Protein 9GDK (pdb70)

InterPro domains:
  IPR003347 JmjC domain [PF02373] (2383-2481)
  IPR003347 JmjC domain [PS51184] (2274-2498)
  IPR003347 JmjC domain [SM00558] (2274-2498)
  IPR045109 Lysine-specific demethylase LSDs-like [PTHR12549] (1434-2528)
  IPR054294 Lysine-specific demethylase 3A/B-like, DUF7030 [PF22989] (8-71)
  IPR054503 Lysine-specific demethylase 3A/B, tudor domain [PF22987] (181-255)
  IPR054504 Lysine-specific demethylase 3B, PWWP domain [PF22988] (81-179)

Structure (mmCIF, N/CA/C/O backbone):
data_9GDK
#
_entry.id   9GDK
#
_cell.length_a   45.2
_cell.length_b   98.25
_cell.length_c   87.4
_cell.angle_alpha   90
_cell.angle_beta   92.04
_cell.angle_gamma   90
#
_symmetry.space_group_name_H-M   'P 1 21 1'
#
loop_
_entity.id
_entity.type
_entity.pdbx_description
1 polymer 'Probable JmjC domain-containing histone demethylation protein 2C'
2 water water
#
loop_
_atom_site.group_PDB
_atom_site.id
_atom_site.type_symbol
_atom_site.label_atom_id
_atom_site.label_alt_id
_atom_site.label_comp_id
_atom_site.label_asym_id
_atom_site.label_entity_id
_atom_site.label_seq_id
_atom_site.pdbx_PDB_ins_code
_atom_site.Cartn_x
_atom_site.Cartn_y
_atom_site.Cartn_z
_atom_site.occupancy
_atom_site.B_iso_or_equiv
_atom_site.auth_seq_id
_atom_site.auth_comp_id
_atom_site.auth_asym_id
_atom_site.auth_atom_id
_atom_site.pdbx_PDB_model_num
ATOM 1 N N . SER A 1 1 ? 28.42 17.18 -7.315 1 53.861 2155 SER A N 1
ATOM 2 C CA . SER A 1 1 ? 27.365 16.339 -7.946 1 48.922 2155 SER A CA 1
ATOM 3 C C . SER A 1 1 ? 26.393 15.857 -6.87 1 41.214 2155 SER A C 1
ATOM 4 O O . SER A 1 1 ? 25.656 14.887 -7.052 1 41.675 2155 SER A O 1
ATOM 6 N N . MET A 1 2 ? 26.412 16.526 -5.721 1 33.605 2156 MET A N 1
ATOM 7 C CA . MET A 1 2 ? 25.576 16.057 -4.641 1 26.917 2156 MET A CA 1
ATOM 8 C C . MET A 1 2 ? 24.211 16.744 -4.788 1 27.155 2156 MET A C 1
ATOM 9 O O . MET A 1 2 ? 24.148 17.955 -4.991 1 28.226 2156 MET A O 1
ATOM 14 N N . ILE A 1 3 ? 23.133 15.974 -4.677 1 20.91 2157 ILE A N 1
ATOM 15 C CA . ILE A 1 3 ? 21.778 16.527 -4.625 1 22.196 2157 ILE A CA 1
ATOM 16 C C . ILE A 1 3 ? 21.186 16.217 -3.249 1 20.155 2157 ILE A C 1
ATOM 17 O O . ILE A 1 3 ? 20.847 15.065 -2.979 1 22.463 2157 ILE A O 1
ATOM 22 N N . PRO A 1 4 ? 21.052 17.211 -2.347 1 18.847 2158 PRO A N 1
ATOM 23 C CA . PRO A 1 4 ? 20.604 16.937 -0.986 1 17.266 2158 PRO A CA 1
ATOM 24 C C . PRO A 1 4 ? 19.209 16.323 -0.962 1 18.976 2158 PRO A C 1
ATOM 25 O O . PRO A 1 4 ? 18.292 16.873 -1.572 1 17.494 2158 PRO A O 1
ATOM 29 N N . HIS A 1 5 ? 19.048 15.18 -0.272 1 16.963 2159 HIS A N 1
ATOM 30 C CA . HIS A 1 5 ? 17.738 14.551 -0.306 1 19.156 2159 HIS A CA 1
ATOM 31 C C . HIS A 1 5 ? 17.619 13.518 0.8 1 22.344 2159 HIS A C 1
ATOM 32 O O . HIS A 1 5 ? 18.634 13.096 1.363 1 20.512 2159 HIS A O 1
ATOM 39 N N . SER A 1 6 ? 16.367 13.181 1.126 1 19.359 2160 SER A N 1
ATOM 40 C CA . SER A 1 6 ? 16.059 11.994 1.929 1 25.27 2160 SER A CA 1
ATOM 41 C C . SER A 1 6 ? 14.769 11.379 1.391 1 24.594 2160 SER A C 1
ATOM 42 O O . SER A 1 6 ? 14.199 11.892 0.422 1 23.206 2160 SER A O 1
ATOM 45 N N . TRP A 1 7 ? 14.343 10.268 2.012 1 27.199 2161 TRP A N 1
ATOM 46 C CA . TRP A 1 7 ? 13.05 9.665 1.707 1 26.502 2161 TRP A CA 1
ATOM 47 C C . TRP A 1 7 ? 12.156 9.72 2.936 1 29.47 2161 TRP A C 1
ATOM 48 O O . TRP A 1 7 ? 12.642 9.677 4.058 1 32.998 2161 TRP A O 1
ATOM 59 N N . ILE A 1 8 ? 10.85 9.855 2.693 1 29.483 2162 ILE A N 1
ATOM 60 C CA . ILE A 1 8 ? 9.856 9.813 3.753 1 30.085 2162 ILE A CA 1
ATOM 61 C C . ILE A 1 8 ? 8.777 8.813 3.337 1 25.769 2162 ILE A C 1
ATOM 62 O O . ILE A 1 8 ? 8.716 8.415 2.172 1 26.308 2162 ILE A O 1
ATOM 67 N N . CYS A 1 9 ? 7.971 8.378 4.309 1 27.165 2163 CYS A N 1
ATOM 68 C CA . CYS A 1 9 ? 6.935 7.362 4.122 1 30.5 2163 CYS A CA 1
ATOM 69 C C . CYS A 1 9 ? 7.529 6.037 3.634 1 26.434 2163 CYS A C 1
ATOM 70 O O . CYS A 1 9 ? 7.126 5.541 2.586 1 28.174 2163 CYS A O 1
ATOM 73 N N . GLU A 1 10 ? 8.481 5.479 4.392 1 34.586 2164 GLU A N 1
ATOM 74 C CA . GLU A 1 10 ? 9.12 4.207 4.069 1 37.582 2164 GLU A CA 1
ATOM 75 C C . GLU A 1 10 ? 9.497 4.154 2.588 1 40.733 2164 GLU A C 1
ATOM 76 O O . GLU A 1 10 ? 9.051 3.261 1.852 1 42.743 2164 GLU A O 1
ATOM 82 N N . LYS A 1 11 ? 10.263 5.16 2.139 1 33.775 2165 LYS A N 1
ATOM 83 C CA . LYS A 1 11 ? 10.827 5.197 0.797 1 34.336 2165 LYS A CA 1
ATOM 84 C C . LYS A 1 11 ? 9.751 5.349 -0.284 1 32.405 2165 LYS A C 1
ATOM 85 O O . LYS A 1 11 ? 9.982 4.987 -1.43 1 38.815 2165 LYS A O 1
ATOM 87 N N . HIS A 1 12 ? 8.588 5.92 0.046 1 29.85 2166 HIS A N 1
ATOM 88 C CA . HIS A 1 12 ? 7.605 6.2 -0.991 1 29.1 2166 HIS A CA 1
ATOM 89 C C . HIS A 1 12 ? 7.776 7.596 -1.597 1 24.521 2166 HIS A C 1
ATOM 90 O O . HIS A 1 12 ? 7.428 7.783 -2.761 1 25.222 2166 HIS A O 1
ATOM 97 N N . ILE A 1 13 ? 8.291 8.564 -0.834 1 21.897 2167 ILE A N 1
ATOM 98 C CA . ILE A 1 13 ? 8.328 9.952 -1.306 1 20.403 2167 ILE A CA 1
ATOM 99 C C . ILE A 1 13 ? 9.762 10.484 -1.218 1 19.35 2167 ILE A C 1
ATOM 100 O O . ILE A 1 13 ? 10.404 10.403 -0.166 1 20.508 2167 ILE A O 1
ATOM 105 N N . LEU A 1 14 ? 10.239 11.055 -2.325 1 15.944 2168 LEU A N 1
ATOM 106 C CA . LEU A 1 14 ? 11.553 11.688 -2.355 1 17.271 2168 LEU A CA 1
ATOM 107 C C . LEU A 1 14 ? 11.444 13.105 -1.78 1 16.759 2168 LEU A C 1
ATOM 108 O O . LEU A 1 14 ? 10.631 13.898 -2.256 1 20.832 2168 LEU A O 1
ATOM 113 N N . TRP A 1 15 ? 12.264 13.424 -0.77 1 15.915 2169 TRP A N 1
ATOM 114 C CA . TRP A 1 15 ? 12.335 14.798 -0.288 1 15.848 2169 TRP A CA 1
ATOM 115 C C . TRP A 1 15 ? 13.591 15.478 -0.832 1 15.625 2169 TRP A C 1
ATOM 116 O O . TRP A 1 15 ? 14.701 15.08 -0.5 1 15.385 2169 TRP A O 1
ATOM 127 N N . LEU A 1 16 ? 13.409 16.418 -1.767 1 14.56 2170 LEU A N 1
ATOM 128 C CA . LEU A 1 16 ? 14.511 17.229 -2.245 1 16.555 2170 LEU A CA 1
ATOM 129 C C . LEU A 1 16 ? 14.636 18.416 -1.303 1 15.652 2170 LEU A C 1
ATOM 130 O O . LEU A 1 16 ? 13.696 19.201 -1.183 1 16.397 2170 LEU A O 1
ATOM 135 N N . LYS A 1 17 ? 15.797 18.508 -0.643 1 15.734 2171 LYS A N 1
ATOM 136 C CA . LYS A 1 17 ? 15.976 19.454 0.448 1 17.063 2171 LYS A CA 1
ATOM 137 C C . LYS A 1 17 ? 16.431 20.844 -0.006 1 16.557 2171 LYS A C 1
ATOM 138 O O . LYS A 1 17 ? 16.43 21.755 0.82 1 17.124 2171 LYS A O 1
ATOM 144 N N . ASP A 1 18 ? 16.823 21.021 -1.278 1 16.882 2172 ASP A N 1
ATOM 145 C CA . ASP A 1 18 ? 17.416 22.296 -1.675 1 17.019 2172 ASP A CA 1
ATOM 146 C C . ASP A 1 18 ? 16.759 22.814 -2.96 1 15.109 2172 ASP A C 1
ATOM 147 O O . ASP A 1 18 ? 17.064 22.344 -4.051 1 18.851 2172 ASP A O 1
ATOM 152 N N . TYR A 1 19 ? 15.88 23.798 -2.804 1 16.36 2173 TYR A N 1
ATOM 153 C CA . TYR A 1 19 ? 15.096 24.307 -3.928 1 15.806 2173 TYR A CA 1
ATOM 154 C C . TYR A 1 19 ? 16.053 24.978 -4.906 1 17.946 2173 TYR A C 1
ATOM 155 O O . TYR A 1 19 ? 15.729 25.126 -6.09 1 18.407 2173 TYR A O 1
ATOM 164 N N . LYS A 1 20 ? 17.236 25.346 -4.396 1 17.939 2174 LYS A N 1
ATOM 165 C CA . LYS A 1 20 ? 18.225 26.065 -5.173 1 21.506 2174 LYS A CA 1
ATOM 166 C C . LYS A 1 20 ? 19.111 25.162 -6.025 1 22.564 2174 LYS A C 1
ATOM 167 O O . LYS A 1 20 ? 19.882 25.698 -6.824 1 22.828 2174 LYS A O 1
ATOM 173 N N . ASN A 1 21 ? 19.061 23.831 -5.836 1 17.658 2175 ASN A N 1
ATOM 174 C CA . ASN A 1 21 ? 19.957 22.919 -6.528 1 19.891 2175 ASN A CA 1
ATOM 175 C C . ASN A 1 21 ? 19.419 22.681 -7.939 1 22.12 2175 ASN A C 1
ATOM 176 O O . ASN A 1 21 ? 18.347 22.112 -8.11 1 21.532 2175 ASN A O 1
ATOM 181 N N . SER A 1 22 ? 20.164 23.095 -8.971 1 20.506 2176 SER A N 1
ATOM 182 C CA . SER A 1 22 ? 19.636 23.052 -10.335 1 20.655 2176 SER A CA 1
ATOM 183 C C . SER A 1 22 ? 19.657 21.645 -10.931 1 22.107 2176 SER A C 1
ATOM 184 O O . SER A 1 22 ? 19.179 21.435 -12.044 1 24.743 2176 SER A O 1
ATOM 187 N N . SER A 1 23 ? 20.247 20.668 -10.214 1 20.742 2177 SER A N 1
ATOM 188 C CA . SER A 1 23 ? 20.243 19.293 -10.686 1 21.941 2177 SER A CA 1
ATOM 189 C C . SER A 1 23 ? 19.132 18.45 -10.058 1 20.044 2177 SER A C 1
ATOM 190 O O . SER A 1 23 ? 19.138 17.234 -10.254 1 19.905 2177 SER A O 1
ATOM 193 N N . ASN A 1 24 ? 18.207 19.076 -9.298 1 17.648 2178 ASN A N 1
ATOM 194 C CA . ASN A 1 24 ? 17.146 18.318 -8.636 1 15.899 2178 ASN A CA 1
ATOM 195 C C . ASN A 1 24 ? 16.493 17.33 -9.598 1 16.733 2178 ASN A C 1
ATOM 196 O O . ASN A 1 24 ? 16.254 16.194 -9.235 1 17.389 2178 ASN A O 1
ATOM 201 N N . TRP A 1 25 ? 16.237 17.761 -10.84 1 18.189 2179 TRP A N 1
ATOM 202 C CA . TRP A 1 25 ? 15.476 16.971 -11.795 1 19.185 2179 TRP A CA 1
ATOM 203 C C . TRP A 1 25 ? 16.147 15.632 -12.089 1 20.35 2179 TRP A C 1
ATOM 204 O O . TRP A 1 25 ? 15.456 14.666 -12.409 1 20.216 2179 TRP A O 1
ATOM 215 N N . LYS A 1 26 ? 17.485 15.584 -11.952 1 22.864 2180 LYS A N 1
ATOM 216 C CA . LYS A 1 26 ? 18.258 14.383 -12.267 1 23.442 2180 LYS A CA 1
ATOM 217 C C . LYS A 1 26 ? 17.934 13.253 -11.3 1 21.94 2180 LYS A C 1
ATOM 218 O O . LYS A 1 26 ? 17.817 12.105 -11.717 1 21.144 2180 LYS A O 1
ATOM 224 N N . LEU A 1 27 ? 17.796 13.585 -10.003 1 19.799 2181 LEU A N 1
ATOM 225 C CA . LEU A 1 27 ? 17.412 12.581 -9.026 1 18.711 2181 LEU A CA 1
ATOM 226 C C . LEU A 1 27 ? 15.901 12.306 -9.095 1 20.206 2181 LEU A C 1
ATOM 227 O O . LEU A 1 27 ? 15.46 11.152 -8.96 1 19.775 2181 LEU A O 1
ATOM 232 N N . PHE A 1 28 ? 15.106 13.378 -9.261 1 19.589 2182 PHE A N 1
ATOM 233 C CA . PHE A 1 28 ? 13.654 13.224 -9.314 1 19.602 2182 PHE A CA 1
ATOM 234 C C . PHE A 1 28 ? 13.258 12.254 -10.426 1 20.718 2182 PHE A C 1
ATOM 235 O O . PHE A 1 28 ? 12.376 11.428 -10.229 1 19.418 2182 PHE A O 1
ATOM 243 N N . LYS A 1 29 ? 13.903 12.401 -11.577 1 20.946 2183 LYS A N 1
ATOM 244 C CA . LYS A 1 29 ? 13.62 11.61 -12.762 1 25.14 2183 LYS A CA 1
ATOM 245 C C . LYS A 1 29 ? 13.571 10.128 -12.418 1 24.35 2183 LYS A C 1
ATOM 246 O O . LYS A 1 29 ? 12.666 9.423 -12.877 1 24.59 2183 LYS A O 1
ATOM 250 N N . GLU A 1 30 ? 14.579 9.664 -11.666 1 24.181 2184 GLU A N 1
ATOM 251 C CA . GLU A 1 30 ? 14.727 8.248 -11.349 1 28.768 2184 GLU A CA 1
ATOM 252 C C . GLU A 1 30 ? 13.628 7.783 -10.393 1 28.148 2184 GLU A C 1
ATOM 253 O O . GLU A 1 30 ? 13.212 6.633 -10.448 1 26.137 2184 GLU A O 1
ATOM 259 N N . CYS A 1 31 ? 13.176 8.655 -9.481 1 25.425 2185 CYS A N 1
ATOM 260 C CA . CYS A 1 31 ? 12.19 8.228 -8.497 1 25.849 2185 CYS A CA 1
ATOM 261 C C . CYS A 1 31 ? 10.787 8.289 -9.108 1 25.508 2185 CYS A C 1
ATOM 262 O O . CYS A 1 31 ? 9.94 7.417 -8.881 1 22.92 2185 CYS A O 1
ATOM 265 N N . TRP A 1 32 ? 10.579 9.34 -9.917 1 20.004 2186 TRP A N 1
ATOM 266 C CA . TRP A 1 32 ? 9.346 9.613 -10.632 1 21.847 2186 TRP A CA 1
ATOM 267 C C . TRP A 1 32 ? 8.989 8.447 -11.558 1 24.109 2186 TRP A C 1
ATOM 268 O O . TRP A 1 32 ? 7.821 8.122 -11.701 1 23.809 2186 TRP A O 1
ATOM 279 N N . LYS A 1 33 ? 9.992 7.854 -12.219 1 29.032 2187 LYS A N 1
ATOM 280 C CA . LYS A 1 33 ? 9.754 6.74 -13.132 1 32.873 2187 LYS A CA 1
ATOM 281 C C . LYS A 1 33 ? 9.021 5.622 -12.392 1 35.285 2187 LYS A C 1
ATOM 282 O O . LYS A 1 33 ? 8.21 4.914 -12.991 1 40.823 2187 LYS A O 1
ATOM 286 N N . GLN A 1 34 ? 9.348 5.452 -11.106 1 31.911 2188 GLN A N 1
ATOM 287 C CA . GLN A 1 34 ? 8.803 4.398 -10.263 1 33.049 2188 GLN A CA 1
ATOM 288 C C . GLN A 1 34 ? 7.475 4.812 -9.63 1 35.491 2188 GLN A C 1
ATOM 289 O O . GLN A 1 34 ? 6.92 4.069 -8.829 1 35.905 2188 GLN A O 1
ATOM 293 N N . GLY A 1 35 ? 6.957 5.995 -9.984 1 30.188 2189 GLY A N 1
ATOM 294 C CA . GLY A 1 35 ? 5.679 6.441 -9.463 1 31.75 2189 GLY A CA 1
ATOM 295 C C . GLY A 1 35 ? 5.801 7.075 -8.075 1 28.67 2189 GLY A C 1
ATOM 296 O O . GLY A 1 35 ? 4.797 7.283 -7.406 1 31.453 2189 GLY A O 1
ATOM 297 N N . GLN A 1 36 ? 7.027 7.413 -7.651 1 24.938 2190 GLN A N 1
ATOM 298 C CA . GLN A 1 36 ? 7.216 8.014 -6.342 1 23.353 2190 GLN A CA 1
ATOM 299 C C . GLN A 1 36 ? 6.926 9.52 -6.438 1 20.831 2190 GLN A C 1
ATOM 300 O O . GLN A 1 36 ? 7.473 10.213 -7.291 1 19.834 2190 GLN A O 1
ATOM 306 N N . PRO A 1 37 ? 6.022 10.05 -5.599 1 18.754 2191 PRO A N 1
ATOM 307 C CA . PRO A 1 37 ? 5.861 11.489 -5.456 1 17.905 2191 PRO A CA 1
ATOM 308 C C . PRO A 1 37 ? 7.146 12.12 -4.94 1 18.392 2191 PRO A C 1
ATOM 309 O O . PRO A 1 37 ? 8.016 11.405 -4.434 1 18.825 2191 PRO A O 1
ATOM 313 N N . ALA A 1 38 ? 7.237 13.459 -5 1 17.252 2192 ALA A N 1
ATOM 314 C CA . ALA A 1 38 ? 8.35 14.15 -4.361 1 15.222 2192 ALA A CA 1
ATOM 315 C C . ALA A 1 38 ? 7.858 15.41 -3.652 1 14.674 2192 ALA A C 1
ATOM 316 O O . ALA A 1 38 ? 6.757 15.894 -3.939 1 14.14 2192 ALA A O 1
ATOM 318 N N A VAL A 1 39 ? 8.681 15.898 -2.727 0.52 14.926 2193 VAL A N 1
ATOM 319 N N B VAL A 1 39 ? 8.666 15.887 -2.706 0.48 14.579 2193 VAL A N 1
ATOM 320 C CA A VAL A 1 39 ? 8.461 17.177 -2.068 0.52 15.439 2193 VAL A CA 1
ATOM 321 C CA B VAL A 1 39 ? 8.453 17.181 -2.073 0.48 14.689 2193 VAL A CA 1
ATOM 322 C C A VAL A 1 39 ? 9.737 17.992 -2.234 0.52 14.953 2193 VAL A C 1
ATOM 323 C C B VAL A 1 39 ? 9.735 17.992 -2.23 0.48 14.573 2193 VAL A C 1
ATOM 324 O O A VAL A 1 39 ? 10.833 17.492 -1.963 0.52 15.186 2193 VAL A O 1
ATOM 325 O O B VAL A 1 39 ? 10.833 17.489 -1.969 0.48 14.87 2193 VAL A O 1
ATOM 332 N N . VAL A 1 40 ? 9.59 19.228 -2.713 1 15.148 2194 VAL A N 1
ATOM 333 C CA . VAL A 1 40 ? 10.712 20.167 -2.763 1 14.579 2194 VAL A CA 1
ATOM 334 C C . VAL A 1 40 ? 10.443 21.236 -1.693 1 14.858 2194 VAL A C 1
ATOM 335 O O . VAL A 1 40 ? 9.43 21.928 -1.75 1 14.754 2194 VAL A O 1
ATOM 339 N N . SER A 1 41 ? 11.366 21.419 -0.743 1 14.32 2195 SER A N 1
ATOM 340 C CA . SER A 1 41 ? 11.093 22.4 0.29 1 14.907 2195 SER A CA 1
ATOM 341 C C . SER A 1 41 ? 11.809 23.716 -0.058 1 15.711 2195 SER A C 1
ATOM 342 O O . SER A 1 41 ? 12.768 23.738 -0.832 1 17.02 2195 SER A O 1
ATOM 345 N N . GLY A 1 42 ? 11.279 24.807 0.479 1 16.044 2196 GLY A N 1
ATOM 346 C CA . GLY A 1 42 ? 11.941 26.098 0.408 1 16.193 2196 GLY A CA 1
ATOM 347 C C . GLY A 1 42 ? 11.521 26.919 -0.813 1 17.834 2196 GLY A C 1
ATOM 348 O O . GLY A 1 42 ? 12.119 27.974 -1.069 1 16.902 2196 GLY A O 1
ATOM 349 N N . VAL A 1 43 ? 10.445 26.507 -1.514 1 15.61 2197 VAL A N 1
ATOM 350 C CA . VAL A 1 43 ? 10.056 27.237 -2.712 1 16.84 2197 VAL A CA 1
ATOM 351 C C . VAL A 1 43 ? 9.54 28.639 -2.364 1 17.914 2197 VAL A C 1
ATOM 352 O O . VAL A 1 43 ? 9.578 29.548 -3.198 1 21.518 2197 VAL A O 1
ATOM 356 N N . HIS A 1 44 ? 9.093 28.84 -1.12 1 17.747 2198 HIS A N 1
ATOM 357 C CA . HIS A 1 44 ? 8.636 30.164 -0.733 1 19.929 2198 HIS A CA 1
ATOM 358 C C . HIS A 1 44 ? 9.793 31.166 -0.709 1 23.537 2198 HIS A C 1
ATOM 359 O O . HIS A 1 44 ? 9.561 32.387 -0.762 1 23.037 2198 HIS A O 1
ATOM 366 N N . LYS A 1 45 ? 11.038 30.672 -0.653 1 17.545 2199 LYS A N 1
ATOM 367 C CA . LYS A 1 45 ? 12.182 31.587 -0.649 1 19.542 2199 LYS A CA 1
ATOM 368 C C . LYS A 1 45 ? 12.435 32.175 -2.044 1 19.147 2199 LYS A C 1
ATOM 369 O O . LYS A 1 45 ? 13.134 33.185 -2.162 1 21.272 2199 LYS A O 1
ATOM 375 N N . LYS A 1 46 ? 11.977 31.485 -3.102 1 17.461 2200 LYS A N 1
ATOM 376 C CA . LYS A 1 46 ? 12.1 31.984 -4.467 1 18.277 2200 LYS A CA 1
ATOM 377 C C . LYS A 1 46 ? 10.951 32.935 -4.799 1 21.208 2200 LYS A C 1
ATOM 378 O O . LYS A 1 46 ? 11.069 33.8 -5.682 1 20.92 2200 LYS A O 1
ATOM 384 N N . MET A 1 47 ? 9.808 32.732 -4.143 1 18.733 2201 MET A N 1
ATOM 385 C CA . MET A 1 47 ? 8.609 33.466 -4.486 1 18.226 2201 MET A CA 1
ATOM 386 C C . MET A 1 47 ? 8.646 34.865 -3.89 1 22.247 2201 MET A C 1
ATOM 387 O O . MET A 1 47 ? 9.383 35.13 -2.944 1 22.319 2201 MET A O 1
ATOM 392 N N . ASN A 1 48 ? 7.815 35.725 -4.47 1 19.773 2202 ASN A N 1
ATOM 393 C CA . ASN A 1 48 ? 7.602 37.075 -3.973 1 24.932 2202 ASN A CA 1
ATOM 394 C C . ASN A 1 48 ? 6.648 37.015 -2.783 1 22.503 2202 ASN A C 1
ATOM 395 O O . ASN A 1 48 ? 5.436 36.894 -2.952 1 26.424 2202 ASN A O 1
ATOM 400 N N . ILE A 1 49 ? 7.195 37.143 -1.584 1 27.841 2203 ILE A N 1
ATOM 401 C CA . ILE A 1 49 ? 6.441 37.181 -0.34 1 37.806 2203 ILE A CA 1
ATOM 402 C C . ILE A 1 49 ? 5.144 37.974 -0.487 1 39.475 2203 ILE A C 1
ATOM 403 O O . ILE A 1 49 ? 4.072 37.438 -0.169 1 35.771 2203 ILE A O 1
ATOM 408 N N . SER A 1 50 ? 5.241 39.22 -0.992 1 30.258 2204 SER A N 1
ATOM 409 C CA . SER A 1 50 ? 4.106 40.142 -0.948 1 28.902 2204 SER A CA 1
ATOM 410 C C . SER A 1 50 ? 2.946 39.704 -1.841 1 26.645 2204 SER A C 1
ATOM 411 O O . SER A 1 50 ? 1.834 40.142 -1.63 1 25.971 2204 SER A O 1
ATOM 414 N N . LEU A 1 51 ? 3.181 38.881 -2.864 1 22.262 2205 LEU A N 1
ATOM 415 C CA . LEU A 1 51 ? 2.071 38.52 -3.729 1 22.077 2205 LEU A CA 1
ATOM 416 C C . LEU A 1 51 ? 1.19 37.464 -3.061 1 20.63 2205 LEU A C 1
ATOM 417 O O . LEU A 1 51 ? 0.008 37.364 -3.387 1 23.751 2205 LEU A O 1
ATOM 422 N N . TRP A 1 52 ? 1.766 36.658 -2.161 1 19.657 2206 TRP A N 1
ATOM 423 C CA . TRP A 1 52 ? 1.071 35.433 -1.775 1 18.716 2206 TRP A CA 1
ATOM 424 C C . TRP A 1 52 ? 0.386 35.549 -0.416 1 23.566 2206 TRP A C 1
ATOM 425 O O . TRP A 1 52 ? -0.301 34.619 -0.007 1 23.899 2206 TRP A O 1
ATOM 436 N N . LYS A 1 53 ? 0.515 36.697 0.253 1 21.803 2207 LYS A N 1
ATOM 437 C CA . LYS A 1 53 ? -0.103 36.805 1.577 1 21.362 2207 LYS A CA 1
ATOM 438 C C . LYS A 1 53 ? -1.624 36.884 1.457 1 19.44 2207 LYS A C 1
ATOM 439 O O . LYS A 1 53 ? -2.125 37.407 0.465 1 20.12 2207 LYS A O 1
ATOM 441 N N . ALA A 1 54 ? -2.363 36.393 2.471 1 20.735 2208 ALA A N 1
ATOM 442 C CA . ALA A 1 54 ? -3.813 36.482 2.48 1 20.422 2208 ALA A CA 1
ATOM 443 C C . ALA A 1 54 ? -4.252 37.945 2.296 1 23.898 2208 ALA A C 1
ATOM 444 O O . ALA A 1 54 ? -5.184 38.239 1.55 1 20.014 2208 ALA A O 1
ATOM 446 N N . GLU A 1 55 ? -3.551 38.852 2.977 1 22.086 2209 GLU A N 1
ATOM 447 C CA . GLU A 1 55 ? -3.942 40.256 2.943 1 23.734 2209 GLU A CA 1
ATOM 448 C C . GLU A 1 55 ? -3.883 40.769 1.512 1 21.222 2209 GLU A C 1
ATOM 449 O O . GLU A 1 55 ? -4.801 41.456 1.077 1 23.233 2209 GLU A O 1
ATOM 451 N N . SER A 1 56 ? -2.845 40.391 0.755 1 22.143 2210 SER A N 1
ATOM 452 C CA . SER A 1 56 ? -2.741 40.952 -0.584 1 22.875 2210 SER A CA 1
ATOM 453 C C . SER A 1 56 ? -3.734 40.281 -1.524 1 23.144 2210 SER A C 1
ATOM 454 O O . SER A 1 56 ? -4.298 40.927 -2.395 1 22.284 2210 SER A O 1
ATOM 457 N N . ILE A 1 57 ? -3.933 38.96 -1.378 1 17.995 2211 ILE A N 1
ATOM 458 C CA . ILE A 1 57 ? -4.866 38.276 -2.261 1 19.105 2211 ILE A CA 1
ATOM 459 C C . ILE A 1 57 ? -6.276 38.822 -2.017 1 20.814 2211 ILE A C 1
ATOM 460 O O . ILE A 1 57 ? -7.02 39.115 -2.956 1 22.911 2211 ILE A O 1
ATOM 465 N N . SER A 1 58 ? -6.636 38.953 -0.73 1 20.683 2212 SER A N 1
ATOM 466 C CA . SER A 1 58 ? -7.957 39.425 -0.327 1 22.763 2212 SER A CA 1
ATOM 467 C C . SER A 1 58 ? -8.194 40.825 -0.91 1 26.071 2212 SER A C 1
ATOM 468 O O . SER A 1 58 ? -9.238 41.089 -1.501 1 26.256 2212 SER A O 1
ATOM 471 N N . LEU A 1 59 ? -7.204 41.718 -0.775 1 24.826 2213 LEU A N 1
ATOM 472 C CA . LEU A 1 59 ? -7.328 43.09 -1.279 1 27.015 2213 LEU A CA 1
ATOM 473 C C . LEU A 1 59 ? -7.484 43.093 -2.803 1 29.325 2213 LEU A C 1
ATOM 474 O O . LEU A 1 59 ? -8.321 43.819 -3.353 1 31.432 2213 LEU A O 1
ATOM 479 N N . ASP A 1 60 ? -6.691 42.265 -3.502 1 23.604 2214 ASP A N 1
ATOM 480 C CA . ASP A 1 60 ? -6.611 42.411 -4.947 1 25.007 2214 ASP A CA 1
ATOM 481 C C . ASP A 1 60 ? -7.828 41.801 -5.618 1 29.526 2214 ASP A C 1
ATOM 482 O O . ASP A 1 60 ? -8.191 42.226 -6.711 1 30.67 2214 ASP A O 1
ATOM 487 N N . PHE A 1 61 ? -8.447 40.82 -4.958 1 25.908 2215 PHE A N 1
ATOM 488 C CA . PHE A 1 61 ? -9.396 40.005 -5.692 1 32.526 2215 PHE A CA 1
ATOM 489 C C . PHE A 1 61 ? -10.727 39.935 -4.961 1 33.381 2215 PHE A C 1
ATOM 490 O O . PHE A 1 61 ? -11.603 39.205 -5.42 1 33.993 2215 PHE A O 1
ATOM 498 N N . GLY A 1 62 ? -10.88 40.712 -3.878 1 33.034 2216 GLY A N 1
ATOM 499 C CA . GLY A 1 62 ? -12.004 40.574 -2.961 1 40.611 2216 GLY A CA 1
ATOM 500 C C . GLY A 1 62 ? -13.349 41.05 -3.526 1 44.211 2216 GLY A C 1
ATOM 501 O O . GLY A 1 62 ? -14.398 40.747 -2.953 1 41.367 2216 GLY A O 1
ATOM 502 N N . ASP A 1 63 ? -13.304 41.767 -4.658 1 46.009 2217 ASP A N 1
ATOM 503 C CA . ASP A 1 63 ? -14.472 42.334 -5.318 1 51.218 2217 ASP A CA 1
ATOM 504 C C . ASP A 1 63 ? -15.203 41.299 -6.177 1 41.944 2217 ASP A C 1
ATOM 505 O O . ASP A 1 63 ? -16.366 41.508 -6.513 1 41.725 2217 ASP A O 1
ATOM 510 N N . HIS A 1 64 ? -14.543 40.182 -6.513 1 33.366 2218 HIS A N 1
ATOM 511 C CA . HIS A 1 64 ? -15.19 39.127 -7.284 1 35.028 2218 HIS A CA 1
ATOM 512 C C . HIS A 1 64 ? -15.971 38.191 -6.366 1 35.289 2218 HIS A C 1
ATOM 513 O O . HIS A 1 64 ? -15.42 37.634 -5.423 1 35.475 2218 HIS A O 1
ATOM 520 N N . GLN A 1 65 ? -17.241 37.97 -6.699 1 30.459 2219 GLN A N 1
ATOM 521 C CA . GLN A 1 65 ? -18.085 37.151 -5.841 1 29.217 2219 GLN A CA 1
ATOM 522 C C . GLN A 1 65 ? -17.804 35.696 -6.196 1 26.669 2219 GLN A C 1
ATOM 523 O O . GLN A 1 65 ? -17.524 35.362 -7.35 1 28.367 2219 GLN A O 1
ATOM 525 N N . ALA A 1 66 ? -17.866 34.827 -5.188 1 24.621 2220 ALA A N 1
ATOM 526 C CA . ALA A 1 66 ? -17.639 33.411 -5.44 1 24.074 2220 ALA A CA 1
ATOM 527 C C . ALA A 1 66 ? -18.431 32.632 -4.395 1 22.325 2220 ALA A C 1
ATOM 528 O O . ALA A 1 66 ? -18.812 33.174 -3.371 1 22.23 2220 ALA A O 1
ATOM 530 N N . ASP A 1 67 ? -18.621 31.347 -4.651 1 22.541 2221 ASP A N 1
ATOM 531 C CA . ASP A 1 67 ? -19.217 30.487 -3.642 1 23.728 2221 ASP A CA 1
ATOM 532 C C . ASP A 1 67 ? -18.142 30.053 -2.649 1 23.817 2221 ASP A C 1
ATOM 533 O O . ASP A 1 67 ? -17.035 29.727 -3.067 1 24.047 2221 ASP A O 1
ATOM 538 N N . LEU A 1 68 ? -18.507 30.001 -1.355 1 18.786 2222 LEU A N 1
ATOM 539 C CA . LEU A 1 68 ? -17.696 29.436 -0.295 1 20.834 2222 LEU A CA 1
ATOM 540 C C . LEU A 1 68 ? -18.267 28.072 0.068 1 18.225 2222 LEU A C 1
ATOM 541 O O . LEU A 1 68 ? -19.485 27.889 0.114 1 18.825 2222 LEU A O 1
ATOM 546 N N . LEU A 1 69 ? -17.388 27.091 0.306 1 16.793 2223 LEU A N 1
ATOM 547 C CA . LEU A 1 69 ? -17.898 25.769 0.641 1 15.081 2223 LEU A CA 1
ATOM 548 C C . LEU A 1 69 ? -17.641 25.53 2.12 1 15.59 2223 LEU A C 1
ATOM 549 O O . LEU A 1 69 ? -16.569 25.88 2.633 1 15.626 2223 LEU A O 1
ATOM 554 N N . ASN A 1 70 ? -18.614 24.93 2.808 1 16.355 2224 ASN A N 1
ATOM 555 C CA . ASN A 1 70 ? -18.398 24.371 4.127 1 14.536 2224 ASN A CA 1
ATOM 556 C C . ASN A 1 70 ? -17.769 22.991 3.911 1 14.834 2224 ASN A C 1
ATOM 557 O O . ASN A 1 70 ? -18.387 22.145 3.269 1 17.187 2224 ASN A O 1
ATOM 562 N N . CYS A 1 71 ? -16.554 22.772 4.431 1 16.04 2225 CYS A N 1
ATOM 563 C CA . C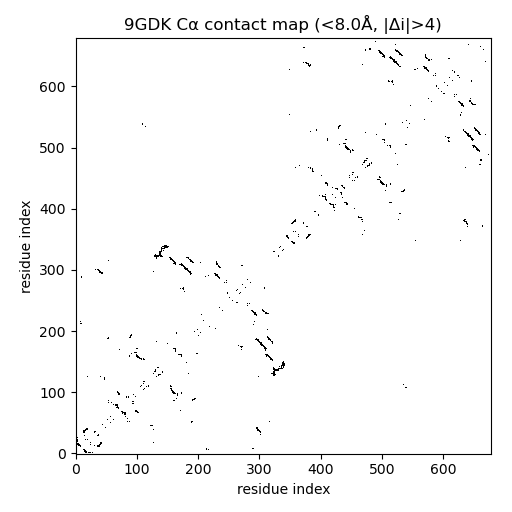YS A 1 71 ? -15.758 21.582 4.13 1 17.578 2225 CYS A CA 1
ATOM 564 C C . CYS A 1 71 ? -16.347 20.311 4.747 1 17.92 2225 CYS A C 1
ATOM 565 O O . CYS A 1 71 ? -16.153 19.22 4.219 1 19.091 2225 CYS A O 1
ATOM 568 N N . LYS A 1 72 ? -17.125 20.462 5.811 1 19.409 2226 LYS A N 1
ATOM 569 C CA . LYS A 1 72 ? -17.7 19.312 6.504 1 23.922 2226 LYS A CA 1
ATOM 570 C C . LYS A 1 72 ? -18.746 18.615 5.621 1 24.689 2226 LYS A C 1
ATOM 571 O O . LYS A 1 72 ? -18.779 17.382 5.57 1 22.022 2226 LYS A O 1
ATOM 577 N N . ASP A 1 73 ? -19.559 19.39 4.874 1 21.268 2227 ASP A N 1
ATOM 578 C CA . ASP A 1 73 ? -20.694 18.818 4.146 1 22.53 2227 ASP A CA 1
ATOM 579 C C . ASP A 1 73 ? -20.691 19.17 2.654 1 23.501 2227 ASP A C 1
ATOM 580 O O . ASP A 1 73 ? -21.51 18.636 1.895 1 25.174 2227 ASP A O 1
ATOM 585 N N . SER A 1 74 ? -19.714 19.98 2.227 1 19.097 2228 SER A N 1
ATOM 586 C CA . SER A 1 74 ? -19.605 20.463 0.852 1 18.736 2228 SER A CA 1
ATOM 587 C C . SER A 1 74 ? -20.873 21.175 0.398 1 18.496 2228 SER A C 1
ATOM 588 O O . SER A 1 74 ? -21.175 21.157 -0.795 1 19.412 2228 SER A O 1
ATOM 591 N N . ILE A 1 75 ? -21.574 21.819 1.332 1 15.705 2229 ILE A N 1
ATOM 592 C CA . ILE A 1 75 ? -22.684 22.694 0.954 1 15.665 2229 ILE A CA 1
ATOM 593 C C . ILE A 1 75 ? -22.151 24.121 0.863 1 15.389 2229 ILE A C 1
ATOM 594 O O . ILE A 1 75 ? -21.416 24.587 1.736 1 18.671 2229 ILE A O 1
ATOM 599 N N . ILE A 1 76 ? -22.606 24.828 -0.168 1 15.978 2230 ILE A N 1
ATOM 600 C CA . ILE A 1 76 ? -22.27 26.232 -0.336 1 16.782 2230 ILE A CA 1
ATOM 601 C C . ILE A 1 76 ? -22.834 27.07 0.809 1 18.696 2230 ILE A C 1
ATOM 602 O O . ILE A 1 76 ? -24.017 26.99 1.141 1 18.847 2230 ILE A O 1
ATOM 607 N N . SER A 1 77 ? -21.951 27.879 1.4 1 19.326 2231 SER A N 1
ATOM 608 C CA . SER A 1 77 ? -22.218 28.666 2.597 1 19.208 2231 SER A CA 1
ATOM 609 C C . SER A 1 77 ? -22.926 29.974 2.212 1 19.31 2231 SER A C 1
ATOM 610 O O . SER A 1 77 ? -22.792 30.465 1.096 1 20.724 2231 SER A O 1
ATOM 613 N N . ASN A 1 78 ? -23.632 30.565 3.179 1 22.099 2232 ASN A N 1
ATOM 614 C CA . ASN A 1 78 ? -24.135 31.925 3.086 1 25.219 2232 ASN A CA 1
ATOM 615 C C . ASN A 1 78 ? -23.001 32.953 3.005 1 25.344 2232 ASN A C 1
ATOM 616 O O . ASN A 1 78 ? -23.211 34.048 2.474 1 26.283 2232 ASN A O 1
ATOM 621 N N . ALA A 1 79 ? -21.795 32.62 3.513 1 25.08 2233 ALA A N 1
ATOM 622 C CA . ALA A 1 79 ? -20.699 33.587 3.601 1 25.047 2233 ALA A CA 1
ATOM 623 C C . ALA A 1 79 ? -20.316 34.094 2.212 1 26.855 2233 ALA A C 1
ATOM 624 O O . ALA A 1 79 ? -20.331 33.333 1.247 1 24.902 2233 ALA A O 1
ATOM 626 N N . ASN A 1 80 ? -19.983 35.391 2.107 1 24.248 2234 ASN A N 1
ATOM 627 C CA . ASN A 1 80 ? -19.392 35.926 0.89 1 23.752 2234 ASN A CA 1
ATOM 628 C C . ASN A 1 80 ? -17.871 35.958 1.034 1 21.485 2234 ASN A C 1
ATOM 629 O O . ASN A 1 80 ? -17.338 35.649 2.101 1 21.791 2234 ASN A O 1
ATOM 634 N N . VAL A 1 81 ? -17.186 36.324 -0.049 1 21.407 2235 VAL A N 1
ATOM 635 C CA . VAL A 1 81 ? -15.734 36.386 -0.116 1 23.439 2235 VAL A CA 1
ATOM 636 C C . VAL A 1 81 ? -15.156 37.29 0.974 1 26.504 2235 VAL A C 1
ATOM 637 O O . VAL A 1 81 ? -14.174 36.933 1.632 1 23.348 2235 VAL A O 1
ATOM 641 N N . LYS A 1 82 ? -15.786 38.445 1.216 1 24.692 2236 LYS A N 1
ATOM 642 C CA . LYS A 1 82 ? -15.268 39.38 2.205 1 27.739 2236 LYS A CA 1
ATOM 643 C C . LYS A 1 82 ? -15.339 38.762 3.606 1 25.924 2236 LYS A C 1
ATOM 644 O O . LYS A 1 82 ? -14.404 38.876 4.387 1 26.242 2236 LYS A O 1
ATOM 650 N N . GLU A 1 83 ? -16.453 38.096 3.936 1 22.556 2237 GLU A N 1
ATOM 651 C CA . GLU A 1 83 ? -16.575 37.467 5.238 1 24.867 2237 GLU A CA 1
ATOM 652 C C . GLU A 1 83 ? -15.602 36.282 5.346 1 22.815 2237 GLU A C 1
ATOM 653 O O . GLU A 1 83 ? -15.136 35.977 6.435 1 21.446 2237 GLU A O 1
ATOM 659 N N . PHE A 1 84 ? -15.376 35.562 4.236 1 20.151 2238 PHE A N 1
ATOM 660 C CA . PHE A 1 84 ? -14.394 34.481 4.221 1 18.183 2238 PHE A CA 1
ATOM 661 C C . PHE A 1 84 ? -13.03 35.03 4.681 1 18.446 2238 PHE A C 1
ATOM 662 O O . PHE A 1 84 ? -12.391 34.501 5.602 1 18.813 2238 PHE A O 1
ATOM 670 N N . TRP A 1 85 ? -12.571 36.098 4.023 1 17.024 2239 TRP A N 1
ATOM 671 C CA . TRP A 1 85 ? -11.248 36.617 4.292 1 19.681 2239 TRP A CA 1
ATOM 672 C C . TRP A 1 85 ? -11.188 37.219 5.692 1 20.459 2239 TRP A C 1
ATOM 673 O O . TRP A 1 85 ? -10.173 37.095 6.372 1 22.213 2239 TRP A O 1
ATOM 684 N N . ASP A 1 86 ? -12.281 37.87 6.109 1 22.753 2240 ASP A N 1
ATOM 685 C CA . ASP A 1 86 ? -12.33 38.456 7.447 1 28.712 2240 ASP A CA 1
ATOM 686 C C . ASP A 1 86 ? -12.105 37.386 8.519 1 27.959 2240 ASP A C 1
ATOM 687 O O . ASP A 1 86 ? -11.49 37.65 9.557 1 30.172 2240 ASP A O 1
ATOM 692 N N . GLY A 1 87 ? -12.614 36.17 8.267 1 22.84 2241 GLY A N 1
ATOM 693 C CA . GLY A 1 87 ? -12.459 35.054 9.18 1 22.084 2241 GLY A CA 1
ATOM 694 C C . GLY A 1 87 ? -11.167 34.238 9.008 1 21.804 2241 GLY A C 1
ATOM 695 O O . GLY A 1 87 ? -10.932 33.303 9.779 1 23.154 2241 GLY A O 1
ATOM 696 N N . PHE A 1 88 ? -10.333 34.557 8.014 1 20.918 2242 PHE A N 1
ATOM 697 C CA . PHE A 1 88 ? -9.185 33.707 7.709 1 22.152 2242 PHE A CA 1
ATOM 698 C C . PHE A 1 88 ? -8.268 33.557 8.919 1 26.23 2242 PHE A C 1
ATOM 699 O O . PHE A 1 88 ? -7.825 32.453 9.246 1 21.551 2242 PHE A O 1
ATOM 707 N N . GLU A 1 89 ? -7.968 34.692 9.582 1 25.871 2243 GLU A N 1
ATOM 708 C CA . GLU A 1 89 ? -7.145 34.634 10.778 1 26.929 2243 GLU A CA 1
ATOM 709 C C . GLU A 1 89 ? -7.894 35.07 12.038 1 29.322 2243 GLU A C 1
ATOM 710 O O . GLU A 1 89 ? -7.316 35.003 13.121 1 34.815 2243 GLU A O 1
ATOM 716 N N . GLU A 1 90 ? -9.163 35.453 11.901 1 27.9 2244 GLU A N 1
ATOM 717 C CA . GLU A 1 90 ? -9.933 35.945 13.043 1 29.803 2244 GLU A CA 1
ATOM 718 C C . GLU A 1 90 ? -11.141 35.047 13.277 1 26.216 2244 GLU A C 1
ATOM 719 O O . GLU A 1 90 ? -12.161 35.165 12.595 1 29.484 2244 GLU A O 1
ATOM 725 N N . VAL A 1 91 ? -11.009 34.114 14.224 1 24.002 2245 VAL A N 1
ATOM 726 C CA . VAL A 1 91 ? -12.016 33.085 14.404 1 25.563 2245 VAL A CA 1
ATOM 727 C C . VAL A 1 91 ? -13.353 33.712 14.811 1 28.276 2245 VAL A C 1
ATOM 728 O O . VAL A 1 91 ? -14.413 33.2 14.45 1 32.958 2245 VAL A O 1
ATOM 732 N N . SER A 1 92 ? -13.304 34.832 15.535 1 35.303 2246 SER A N 1
ATOM 733 C CA . SER A 1 92 ? -14.521 35.469 16.017 1 37.002 2246 SER A CA 1
ATOM 734 C C . SER A 1 92 ? -15.346 36.028 14.854 1 39.724 2246 SER A C 1
ATOM 735 O O . SER A 1 92 ? -16.523 36.331 15.029 1 37.481 2246 SER A O 1
ATOM 738 N N . LYS A 1 93 ? -14.73 36.185 13.671 1 34.563 2247 LYS A N 1
ATOM 739 C CA . LYS A 1 93 ? -15.459 36.72 12.53 1 35.705 2247 LYS A CA 1
ATOM 740 C C . LYS A 1 93 ? -16.056 35.602 11.678 1 36.231 2247 LYS A C 1
ATOM 741 O O . LYS A 1 93 ? -16.679 35.893 10.663 1 42.478 2247 LYS A O 1
ATOM 745 N N . ARG A 1 94 ? -15.903 34.338 12.092 1 29.261 2248 ARG A N 1
ATOM 746 C CA . ARG A 1 94 ? -16.416 33.224 11.302 1 31.799 2248 ARG A CA 1
ATOM 747 C C . ARG A 1 94 ? -17.849 32.897 11.719 1 40.385 2248 ARG A C 1
ATOM 748 O O . ARG A 1 94 ? -18.213 33.119 12.866 1 42.411 2248 ARG A O 1
ATOM 756 N N . GLN A 1 95 ? -18.637 32.345 10.785 1 49.834 2249 GLN A N 1
ATOM 757 C CA . GLN A 1 95 ? -19.989 31.869 11.06 1 54.176 2249 GLN A CA 1
ATOM 758 C C . GLN A 1 95 ? -19.966 30.73 12.095 1 51.842 2249 GLN A C 1
ATOM 759 O O . GLN A 1 95 ? -20.853 30.76 12.991 1 59.066 2249 GLN A O 1
ATOM 761 N N . GLU A 1 101 ? -20.55 27.428 17.372 1 53.316 2255 GLU A N 1
ATOM 762 C CA . GLU A 1 101 ? -19.483 26.651 16.682 1 51.501 2255 GLU A CA 1
ATOM 763 C C . GLU A 1 101 ? -19.156 27.302 15.328 1 48.307 2255 GLU A C 1
ATOM 764 O O . GLU A 1 101 ? -20.055 27.712 14.588 1 48.117 2255 GLU A O 1
ATOM 766 N N . THR A 1 102 ? -17.858 27.405 14.992 1 38.67 2256 THR A N 1
ATOM 767 C CA . THR A 1 102 ? -17.487 27.995 13.706 1 32.445 2256 THR A CA 1
ATOM 768 C C . THR A 1 102 ? -17.281 26.88 12.688 1 28.106 2256 THR A C 1
ATOM 769 O O . THR A 1 102 ? -16.969 25.761 13.054 1 27.232 2256 THR A O 1
ATOM 773 N N . VAL A 1 103 ? -17.409 27.217 11.405 1 23.773 2257 VAL A N 1
ATOM 774 C CA . VAL A 1 103 ? -17.273 26.192 10.376 1 24.798 2257 VAL A CA 1
ATOM 775 C C . VAL A 1 103 ? -15.944 26.364 9.628 1 20.408 2257 VAL A C 1
ATOM 776 O O . VAL A 1 103 ? -15.237 27.356 9.794 1 19.775 2257 VAL A O 1
ATOM 780 N N . VAL A 1 104 ? -15.61 25.374 8.801 1 17.908 2258 VAL A N 1
ATOM 781 C CA . VAL A 1 104 ? -14.369 25.335 8.04 1 17.92 2258 VAL A CA 1
ATOM 782 C C . VAL A 1 104 ? -14.758 25.686 6.605 1 17.953 2258 VAL A C 1
ATOM 783 O O . VAL A 1 104 ? -15.421 24.904 5.928 1 18.424 2258 VAL A O 1
ATOM 787 N N . LEU A 1 105 ? -14.388 26.89 6.18 1 16.922 2259 LEU A N 1
ATOM 788 C CA . LEU A 1 105 ? -14.701 27.339 4.836 1 15.632 2259 LEU A CA 1
ATOM 789 C C . LEU A 1 105 ? -13.512 27.158 3.903 1 14.817 2259 LEU A C 1
ATOM 790 O O . LEU A 1 105 ? -12.361 27.319 4.32 1 12.3 2259 LEU A O 1
ATOM 795 N N . LYS A 1 106 ? -13.86 26.99 2.623 1 15.659 2260 LYS A N 1
ATOM 796 C CA . LYS A 1 106 ? -12.869 26.894 1.549 1 14.44 2260 LYS A CA 1
ATOM 797 C C . LYS A 1 106 ? -13.358 27.75 0.387 1 14.13 2260 LYS A C 1
ATOM 798 O O . LYS A 1 106 ? -14.54 27.707 0.028 1 15.021 2260 LYS A O 1
ATOM 804 N N . LEU A 1 107 ? -12.425 28.514 -0.181 1 15.281 2261 LEU A N 1
ATOM 805 C CA . LEU A 1 107 ? -12.598 29.231 -1.436 1 16.214 2261 LEU A CA 1
ATOM 806 C C . LEU A 1 107 ? -11.773 28.471 -2.474 1 15.64 2261 LEU A C 1
ATOM 807 O O . LEU A 1 107 ? -10.558 28.627 -2.547 1 16.256 2261 LEU A O 1
ATOM 812 N N . LYS A 1 108 ? -12.458 27.615 -3.232 1 15.602 2262 LYS A N 1
ATOM 813 C CA . LYS A 1 108 ? -11.809 26.632 -4.088 1 19.225 2262 LYS A CA 1
ATOM 814 C C . LYS A 1 108 ? -11.649 27.195 -5.499 1 18.861 2262 LYS A C 1
ATOM 815 O O . LYS A 1 108 ? -12.597 27.748 -6.057 1 19.936 2262 LYS A O 1
ATOM 821 N N . ASP A 1 109 ? -10.463 26.949 -6.086 1 18.38 2263 ASP A N 1
ATOM 822 C CA . ASP A 1 109 ? -10.166 27.226 -7.486 1 19 2263 ASP A CA 1
ATOM 823 C C . ASP A 1 109 ? -10.582 28.642 -7.825 1 21.638 2263 ASP A C 1
ATOM 824 O O . ASP A 1 109 ? -11.306 28.853 -8.798 1 25.788 2263 ASP A O 1
ATOM 829 N N . TRP A 1 110 ? -10.098 29.585 -7.018 1 20.772 2264 TRP A N 1
ATOM 830 C CA . TRP A 1 110 ? -10.467 30.977 -7.153 1 25.374 2264 TRP A CA 1
ATOM 831 C C . TRP A 1 110 ? -9.256 31.895 -7.009 1 21.053 2264 TRP A C 1
ATOM 832 O O . TRP A 1 110 ? -8.737 32.079 -5.896 1 23.226 2264 TRP A O 1
ATOM 843 N N . PRO A 1 111 ? -8.72 32.434 -8.127 1 19.318 2265 PRO A N 1
ATOM 844 C CA . PRO A 1 111 ? -9.152 32.05 -9.474 1 19.976 2265 PRO A CA 1
ATOM 845 C C . PRO A 1 111 ? -8.469 30.777 -9.964 1 20.283 2265 PRO A C 1
ATOM 846 O O . PRO A 1 111 ? -7.681 30.173 -9.218 1 21.467 2265 PRO A O 1
ATOM 850 N N . SER A 1 112 ? -8.784 30.365 -11.204 1 21.145 2266 SER A N 1
ATOM 851 C CA . SER A 1 112 ? -8.224 29.163 -11.784 1 18.733 2266 SER A CA 1
ATOM 852 C C . SER A 1 112 ? -8.186 29.26 -13.305 1 19.687 2266 SER A C 1
ATOM 853 O O . SER A 1 112 ? -8.91 30.057 -13.888 1 22.309 2266 SER A O 1
ATOM 856 N N . GLY A 1 113 ? -7.35 28.418 -13.934 1 17.715 2267 GLY A N 1
ATOM 857 C CA . GLY A 1 113 ? -7.291 28.285 -15.394 1 18.759 2267 GLY A CA 1
ATOM 858 C C . GLY A 1 113 ? -6.932 29.628 -16.041 1 20.357 2267 GLY A C 1
ATOM 859 O O . GLY A 1 113 ? -6.089 30.335 -15.541 1 15.673 2267 GLY A O 1
ATOM 860 N N . GLU A 1 114 ? -7.57 29.961 -17.185 1 21.031 2268 GLU A N 1
ATOM 861 C CA . GLU A 1 114 ? -7.159 31.164 -17.905 1 21.217 2268 GLU A CA 1
ATOM 862 C C . GLU A 1 114 ? -7.354 32.417 -17.037 1 19.503 2268 GLU A C 1
ATOM 863 O O . GLU A 1 114 ? -6.521 33.326 -17.036 1 20.171 2268 GLU A O 1
ATOM 869 N N . ASP A 1 115 ? -8.44 32.464 -16.266 1 17.659 2269 ASP A N 1
ATOM 870 C CA . ASP A 1 115 ? -8.699 33.591 -15.391 1 17.62 2269 ASP A CA 1
ATOM 871 C C . ASP A 1 115 ? -7.568 33.819 -14.383 1 17.088 2269 ASP A C 1
ATOM 872 O O . ASP A 1 115 ? -7.295 34.958 -14.048 1 16.765 2269 ASP A O 1
ATOM 877 N N . PHE A 1 116 ? -6.924 32.75 -13.877 1 16.296 2270 PHE A N 1
ATOM 878 C CA . PHE A 1 116 ? -5.776 32.988 -12.994 1 16.173 2270 PHE A CA 1
ATOM 879 C C . PHE A 1 116 ? -4.679 33.721 -13.779 1 15.558 2270 PHE A C 1
ATOM 880 O O . PHE A 1 116 ? -4.119 34.732 -13.321 1 15.758 2270 PHE A O 1
ATOM 888 N N . LYS A 1 117 ? -4.453 33.29 -15.022 1 14.387 2271 LYS A N 1
ATOM 889 C CA . LYS A 1 117 ? -3.379 33.808 -15.836 1 16.491 2271 LYS A CA 1
ATOM 890 C C . LYS A 1 117 ? -3.626 35.283 -16.187 1 17.779 2271 LYS A C 1
ATOM 891 O O . LYS A 1 117 ? -2.697 36.083 -16.12 1 17.112 2271 LYS A O 1
ATOM 897 N N . THR A 1 118 ? -4.888 35.636 -16.478 1 16.619 2272 THR A N 1
ATOM 898 C CA . THR A 1 118 ? -5.206 36.963 -16.989 1 16.027 2272 THR A CA 1
ATOM 899 C C . THR A 1 118 ? -5.556 37.942 -15.861 1 18.524 2272 THR A C 1
ATOM 900 O O . THR A 1 118 ? -5.256 39.118 -15.96 1 20.162 2272 THR A O 1
ATOM 904 N N A MET A 1 119 ? -6.2 37.461 -14.793 0.51 18.118 2273 MET A N 1
ATOM 905 N N B MET A 1 119 ? -6.203 37.461 -14.794 0.49 18.171 2273 MET A N 1
ATOM 906 C CA A MET A 1 119 ? -6.659 38.368 -13.745 0.51 18.84 2273 MET A CA 1
ATOM 907 C CA B MET A 1 119 ? -6.665 38.366 -13.747 0.49 18.904 2273 MET A CA 1
ATOM 908 C C A MET A 1 119 ? -5.654 38.481 -12.608 0.51 20.395 2273 MET A C 1
ATOM 909 C C B MET A 1 119 ? -5.66 38.477 -12.608 0.49 20.377 2273 MET A C 1
ATOM 910 O O A MET A 1 119 ? -5.686 39.453 -11.86 0.51 18.923 2273 MET A O 1
ATOM 911 O O B MET A 1 119 ? -5.694 39.448 -11.86 0.49 18.96 2273 MET A O 1
ATOM 920 N N . MET A 1 120 ? -4.766 37.486 -12.458 1 19.241 2274 MET A N 1
ATOM 921 C CA . MET A 1 120 ? -3.683 37.624 -11.484 1 18.63 2274 MET A CA 1
ATOM 922 C C . MET A 1 120 ? -2.343 37.433 -12.176 1 20.856 2274 MET A C 1
ATOM 923 O O . MET A 1 120 ? -1.597 36.486 -11.875 1 18.289 2274 MET A O 1
ATOM 928 N N . PRO A 1 121 ? -1.994 38.29 -13.165 1 20.441 2275 PRO A N 1
ATOM 929 C CA . PRO A 1 121 ? -0.855 38.014 -14.023 1 19.284 2275 PRO A CA 1
ATOM 930 C C . PRO A 1 121 ? 0.471 38.098 -13.277 1 17.931 2275 PRO A C 1
ATOM 931 O O . PRO A 1 121 ? 1.397 37.375 -13.635 1 18.397 2275 PRO A O 1
ATOM 935 N N . ALA A 1 122 ? 0.542 38.913 -12.21 1 17.523 2276 ALA A N 1
ATOM 936 C CA . ALA A 1 122 ? 1.8 39.044 -11.495 1 19.927 2276 ALA A CA 1
ATOM 937 C C . ALA A 1 122 ? 2.094 37.768 -10.699 1 19.232 2276 ALA A C 1
ATOM 938 O O . ALA A 1 122 ? 3.247 37.297 -10.652 1 18.259 2276 ALA A O 1
ATOM 940 N N . ARG A 1 123 ? 1.016 37.202 -10.154 1 18.996 2277 ARG A N 1
ATOM 941 C CA . ARG A 1 123 ? 1.096 35.956 -9.4 1 19.062 2277 ARG A CA 1
ATOM 942 C C . ARG A 1 123 ? 1.421 34.809 -10.346 1 17.54 2277 ARG A C 1
ATOM 943 O O . ARG A 1 123 ? 2.236 33.95 -10.027 1 14.985 2277 ARG A O 1
ATOM 951 N N . TYR A 1 124 ? 0.803 34.845 -11.518 1 17.206 2278 TYR A N 1
ATOM 952 C CA . TYR A 1 124 ? 1.08 33.809 -12.503 1 18.132 2278 TYR A CA 1
ATOM 953 C C . TYR A 1 124 ? 2.543 33.876 -12.939 1 18.973 2278 TYR A C 1
ATOM 954 O O . TYR A 1 124 ? 3.203 32.843 -13.04 1 17.101 2278 TYR A O 1
ATOM 963 N N . GLU A 1 125 ? 3.049 35.087 -13.17 1 18.482 2279 GLU A N 1
ATOM 964 C CA . GLU A 1 125 ? 4.442 35.238 -13.564 1 20.003 2279 GLU A CA 1
ATOM 965 C C . GLU A 1 125 ? 5.376 34.759 -12.454 1 17.99 2279 GLU A C 1
ATOM 966 O O . GLU A 1 125 ? 6.367 34.101 -12.74 1 19.244 2279 GLU A O 1
ATOM 972 N N . ASP A 1 126 ? 5.036 35.076 -11.207 1 15.276 2280 ASP A N 1
ATOM 973 C CA . ASP A 1 126 ? 5.836 34.687 -10.058 1 16.284 2280 ASP A CA 1
ATOM 974 C C . ASP A 1 126 ? 5.794 33.161 -9.904 1 14.99 2280 ASP A C 1
ATOM 975 O O . ASP A 1 126 ? 6.807 32.563 -9.555 1 17.517 2280 ASP A O 1
ATOM 980 N N . LEU A 1 127 ? 4.621 32.552 -10.134 1 16.115 2281 LEU A N 1
ATOM 981 C CA . LEU A 1 127 ? 4.502 31.101 -10.057 1 15.284 2281 LEU A CA 1
ATOM 982 C C . LEU A 1 127 ? 5.456 30.47 -11.065 1 15.284 2281 LEU A C 1
ATOM 983 O O . LEU A 1 127 ? 6.22 29.575 -10.737 1 16.136 2281 LEU A O 1
ATOM 988 N N . LEU A 1 128 ? 5.418 30.941 -12.316 1 15.077 2282 LEU A N 1
ATOM 989 C CA . LEU A 1 128 ? 6.24 30.366 -13.375 1 16.665 2282 LEU A CA 1
ATOM 990 C C . LEU A 1 128 ? 7.73 30.411 -13.007 1 20.055 2282 LEU A C 1
ATOM 991 O O . LEU A 1 128 ? 8.439 29.408 -13.149 1 21.645 2282 LEU A O 1
ATOM 996 N N . LYS A 1 129 ? 8.194 31.575 -12.546 1 20.884 2283 LYS A N 1
ATOM 997 C CA . LYS A 1 129 ? 9.579 31.769 -12.135 1 22.811 2283 LYS A CA 1
ATOM 998 C C . LYS A 1 129 ? 9.97 30.838 -10.972 1 21.273 2283 LYS A C 1
ATOM 999 O O . LYS A 1 129 ? 11.128 30.414 -10.874 1 21.715 2283 LYS A O 1
ATOM 1005 N N . SER A 1 130 ? 9.001 30.481 -10.125 1 16.862 2284 SER A N 1
ATOM 1006 C CA . SER A 1 130 ? 9.301 29.804 -8.867 1 16.225 2284 SER A CA 1
ATOM 1007 C C . SER A 1 130 ? 9.024 28.305 -8.911 1 16.249 2284 SER A C 1
ATOM 1008 O O . SER A 1 130 ? 9.376 27.609 -7.951 1 16.583 2284 SER A O 1
ATOM 1011 N N . LEU A 1 131 ? 8.348 27.8 -9.948 1 15.836 2285 LEU A N 1
ATOM 1012 C CA . LEU A 1 131 ? 8.016 26.37 -9.946 1 16.088 2285 LEU A CA 1
ATOM 1013 C C . LEU A 1 131 ? 9.319 25.579 -9.774 1 16.817 2285 LEU A C 1
ATOM 1014 O O . LEU A 1 131 ? 10.312 25.843 -10.471 1 16.262 2285 LEU A O 1
ATOM 1019 N N . PRO A 1 132 ? 9.338 24.535 -8.925 1 18.14 2286 PRO A N 1
ATOM 1020 C CA . PRO A 1 132 ? 10.528 23.679 -8.81 1 17.56 2286 PRO A CA 1
ATOM 1021 C C . PRO A 1 132 ? 10.578 22.704 -9.986 1 17.614 2286 PRO A C 1
ATOM 1022 O O . PRO A 1 132 ? 9.599 22.636 -10.74 1 18.496 2286 PRO A O 1
ATOM 1026 N N . LEU A 1 133 ? 11.696 21.967 -10.12 1 16.605 2287 LEU A N 1
ATOM 1027 C CA . LEU A 1 133 ? 11.852 20.927 -11.125 1 16.327 2287 LEU A CA 1
ATOM 1028 C C . LEU A 1 133 ? 11.353 21.458 -12.461 1 17.114 2287 LEU A C 1
ATOM 1029 O O . LEU A 1 133 ? 10.489 20.836 -13.101 1 17.506 2287 LEU A O 1
ATOM 1034 N N . PRO A 1 134 ? 11.805 22.664 -12.883 1 17.577 2288 PRO A N 1
ATOM 1035 C CA . PRO A 1 134 ? 11.201 23.323 -14.028 1 20.289 2288 PRO A CA 1
ATOM 1036 C C . PRO A 1 134 ? 11.236 22.447 -15.265 1 22.841 2288 PRO A C 1
ATOM 1037 O O . PRO A 1 134 ? 10.339 22.558 -16.101 1 23.829 2288 PRO A O 1
ATOM 1041 N N . GLU A 1 135 ? 12.25 21.569 -15.341 1 25.434 2289 GLU A N 1
ATOM 1042 C CA . GLU A 1 135 ? 12.38 20.626 -16.437 1 23.395 2289 GLU A CA 1
ATOM 1043 C C . GLU A 1 135 ? 11.082 19.836 -16.563 1 24.87 2289 GLU A C 1
ATOM 1044 O O . GLU A 1 135 ? 10.702 19.464 -17.682 1 24.964 2289 GLU A O 1
ATOM 1050 N N . TYR A 1 136 ? 10.389 19.641 -15.44 1 22.862 2290 TYR A N 1
ATOM 1051 C CA . TYR A 1 136 ? 9.175 18.853 -15.42 1 28.907 2290 TYR A CA 1
ATOM 1052 C C . TYR A 1 136 ? 7.923 19.679 -15.137 1 29.177 2290 TYR A C 1
ATOM 1053 O O . TYR A 1 136 ? 6.839 19.163 -15.403 1 47.143 2290 TYR A O 1
ATOM 1062 N N . CYS A 1 137 ? 8.016 20.821 -14.449 1 23.516 2291 CYS A N 1
ATOM 1063 C CA . CYS A 1 137 ? 6.8 21.476 -13.979 1 19.218 2291 CYS A CA 1
ATOM 1064 C C . CYS A 1 137 ? 6.527 22.813 -14.661 1 21.036 2291 CYS A C 1
ATOM 1065 O O . CYS A 1 137 ? 5.42 23.308 -14.541 1 23.206 2291 CYS A O 1
ATOM 1068 N N . ASN A 1 138 ? 7.52 23.409 -15.316 1 19.905 2292 ASN A N 1
ATOM 1069 C CA . ASN A 1 138 ? 7.348 24.699 -15.98 1 19.354 2292 ASN A CA 1
ATOM 1070 C C . ASN A 1 138 ? 6.783 24.469 -17.387 1 22.183 2292 ASN A C 1
ATOM 1071 O O . ASN A 1 138 ? 7.165 23.499 -18.064 1 20.31 2292 ASN A O 1
ATOM 1076 N N . PRO A 1 139 ? 5.874 25.339 -17.91 1 21.716 2293 PRO A N 1
ATOM 1077 C CA . PRO A 1 139 ? 5.33 25.13 -19.256 1 22.441 2293 PRO A CA 1
ATOM 1078 C C . PRO A 1 139 ? 6.391 24.974 -20.345 1 25.309 2293 PRO A C 1
ATOM 1079 O O . PRO A 1 139 ? 6.163 24.259 -21.334 1 26.603 2293 PRO A O 1
ATOM 1083 N N . GLU A 1 140 ? 7.565 25.602 -20.151 1 23.029 2294 GLU A N 1
ATOM 1084 C CA . GLU A 1 140 ? 8.603 25.571 -21.176 1 24.781 2294 GLU A CA 1
ATOM 1085 C C . GLU A 1 140 ? 9.635 24.485 -20.902 1 25.946 2294 GLU A C 1
ATOM 1086 O O . GLU A 1 140 ? 10.67 24.384 -21.565 1 26.999 2294 GLU A O 1
ATOM 1092 N N . GLY A 1 141 ? 9.317 23.638 -19.931 1 24.193 2295 GLY A N 1
ATOM 1093 C CA . GLY A 1 141 ? 10.245 22.588 -19.621 1 25.984 2295 GLY A CA 1
ATOM 1094 C C . GLY A 1 141 ? 10.403 21.582 -20.76 1 26.427 2295 GLY A C 1
ATOM 1095 O O . GLY A 1 141 ? 9.424 21.159 -21.334 1 22.059 2295 GLY A O 1
ATOM 1096 N N . LYS A 1 142 ? 11.637 21.087 -20.945 1 27.872 2296 LYS A N 1
ATOM 1097 C CA . LYS A 1 142 ? 11.919 20.12 -21.996 1 32.659 2296 LYS A CA 1
ATOM 1098 C C . LYS A 1 142 ? 11.091 18.849 -21.785 1 28.455 2296 LYS A C 1
ATOM 1099 O O . LYS A 1 142 ? 10.715 18.194 -22.752 1 26.868 2296 LYS A O 1
ATOM 1105 N N . PHE A 1 143 ? 10.823 18.464 -20.532 1 25.461 2297 PHE A N 1
ATOM 1106 C CA . PHE A 1 143 ? 10.143 17.21 -20.271 1 28.066 2297 PHE A CA 1
ATOM 1107 C C . PHE A 1 143 ? 8.637 17.422 -20.13 1 30.104 2297 PHE A C 1
ATOM 1108 O O . PHE A 1 143 ? 7.951 16.459 -19.838 1 28.984 2297 PHE A O 1
ATOM 1116 N N . ASN A 1 144 ? 8.107 18.641 -20.317 1 26.338 2298 ASN A N 1
ATOM 1117 C CA . ASN A 1 144 ? 6.683 18.899 -20.108 1 23.656 2298 ASN A CA 1
ATOM 1118 C C . ASN A 1 144 ? 5.894 19.022 -21.408 1 22.036 2298 ASN A C 1
ATOM 1119 O O . ASN A 1 144 ? 6.155 19.877 -22.226 1 24.39 2298 ASN A O 1
ATOM 1124 N N . LEU A 1 145 ? 4.879 18.168 -21.523 1 25.748 2299 LEU A N 1
ATOM 1125 C CA . LEU A 1 145 ? 4.069 18.017 -22.717 1 32.426 2299 LEU A CA 1
ATOM 1126 C C . LEU A 1 145 ? 2.897 18.987 -22.68 1 27.982 2299 LEU A C 1
ATOM 1127 O O . LEU A 1 145 ? 2.321 19.229 -23.726 1 24.138 2299 LEU A O 1
ATOM 1132 N N . ALA A 1 146 ? 2.577 19.526 -21.491 1 24.658 2300 ALA A N 1
ATOM 1133 C CA . ALA A 1 146 ? 1.379 20.335 -21.275 1 27.5 2300 ALA A CA 1
ATOM 1134 C C . ALA A 1 146 ? 1.092 21.335 -22.403 1 26.035 2300 ALA A C 1
ATOM 1135 O O . ALA A 1 146 ? -0.036 21.428 -22.878 1 26.372 2300 ALA A O 1
ATOM 1137 N N . SER A 1 147 ? 2.075 22.125 -22.814 1 27.995 2301 SER A N 1
ATOM 1138 C CA . SER A 1 147 ? 1.781 23.23 -23.716 1 29.573 2301 SER A CA 1
ATOM 1139 C C . SER A 1 147 ? 1.644 22.722 -25.144 1 33.086 2301 SER A C 1
ATOM 1140 O O . SER A 1 147 ? 1.337 23.5 -26.051 1 30.19 2301 SER A O 1
ATOM 1143 N N . HIS A 1 148 ? 1.903 21.424 -25.327 1 30.761 2302 HIS A N 1
ATOM 1144 C CA . HIS A 1 148 ? 2.153 20.925 -26.671 1 31.211 2302 HIS A CA 1
ATOM 1145 C C . HIS A 1 148 ? 1.001 20.066 -27.198 1 28.792 2302 HIS A C 1
ATOM 1146 O O . HIS A 1 148 ? 0.783 20.014 -28.402 1 31.305 2302 HIS A O 1
ATOM 1153 N N . LEU A 1 149 ? 0.291 19.332 -26.336 1 28.556 2303 LEU A N 1
ATOM 1154 C CA . LEU A 1 149 ? -0.736 18.371 -26.753 1 32.125 2303 LEU A CA 1
ATOM 1155 C C . LEU A 1 149 ? -1.948 19.135 -27.264 1 34.321 2303 LEU A C 1
ATOM 1156 O O . LEU A 1 149 ? -2.338 20.081 -26.602 1 30.153 2303 LEU A O 1
ATOM 1161 N N . PRO A 1 150 ? -2.601 18.739 -28.382 1 36.52 2304 PRO A N 1
ATOM 1162 C CA . PRO A 1 150 ? -3.825 19.389 -28.857 1 41.318 2304 PRO A CA 1
ATOM 1163 C C . PRO A 1 150 ? -4.978 19.23 -27.885 1 47.534 2304 PRO A C 1
ATOM 1164 O O . PRO A 1 150 ? -4.852 18.416 -26.988 1 45.767 2304 PRO A O 1
ATOM 1168 N N . GLY A 1 151 ? -6.082 19.969 -28.066 1 54.1 2305 GLY A N 1
ATOM 1169 C CA . GLY A 1 151 ? -7.125 20.144 -27.059 1 58.239 2305 GLY A CA 1
ATOM 1170 C C . GLY A 1 151 ? -7.662 18.856 -26.414 1 56.746 2305 GLY A C 1
ATOM 1171 O O . GLY A 1 151 ? -7.857 18.797 -25.199 1 56.424 2305 GLY A O 1
ATOM 1172 N N . PHE A 1 152 ? -7.887 17.809 -27.216 1 51.798 2306 PHE A N 1
ATOM 1173 C CA . PHE A 1 152 ? -8.759 16.713 -26.806 1 57.059 2306 PHE A CA 1
ATOM 1174 C C . PHE A 1 152 ? -8.156 15.868 -25.665 1 59.435 2306 PHE A C 1
ATOM 1175 O O . PHE A 1 152 ? -8.913 15.266 -24.907 1 58.775 2306 PHE A O 1
ATOM 1183 N N . PHE A 1 153 ? -6.817 15.798 -25.552 1 50.91 2307 PHE A N 1
ATOM 1184 C CA . PHE A 1 153 ? -6.114 14.728 -24.833 1 49.821 2307 PHE A CA 1
ATOM 1185 C C . PHE A 1 153 ? -5.76 15.139 -23.398 1 43.2 2307 PHE A C 1
ATOM 1186 O O . PHE A 1 153 ? -5.115 14.362 -22.688 1 37.063 2307 PHE A O 1
ATOM 1194 N N . VAL A 1 154 ? -6.056 16.39 -23.004 1 39.73 2308 VAL A N 1
ATOM 1195 C CA . VAL A 1 154 ? -5.803 16.822 -21.63 1 44.785 2308 VAL A CA 1
ATOM 1196 C C . VAL A 1 154 ? -7.118 17.237 -20.992 1 38.143 2308 VAL A C 1
ATOM 1197 O O . VAL A 1 154 ? -8.043 17.67 -21.68 1 36.452 2308 VAL A O 1
ATOM 1201 N N . ARG A 1 155 ? -7.103 17.256 -19.659 1 36.657 2309 ARG A N 1
ATOM 1202 C CA . ARG A 1 155 ? -8.231 17.787 -18.91 1 33.623 2309 ARG A CA 1
ATOM 1203 C C . ARG A 1 155 ? -8.578 19.168 -19.474 1 33.942 2309 ARG A C 1
ATOM 1204 O O . ARG A 1 155 ? -7.695 19.945 -19.823 1 32.106 2309 ARG A O 1
ATOM 1212 N N . PRO A 1 156 ? -9.875 19.507 -19.645 1 38.059 2310 PRO A N 1
ATOM 1213 C CA . PRO A 1 156 ? -10.241 20.813 -20.188 1 38.704 2310 PRO A CA 1
ATOM 1214 C C . PRO A 1 156 ? -9.877 21.975 -19.257 1 40.916 2310 PRO A C 1
ATOM 1215 O O . PRO A 1 156 ? -9.761 23.122 -19.683 1 43.973 2310 PRO A O 1
ATOM 1219 N N . ASP A 1 157 ? -9.663 21.652 -17.984 1 38.806 2311 ASP A N 1
ATOM 1220 C CA . ASP A 1 157 ? -9.365 22.634 -16.959 1 46.72 2311 ASP A CA 1
ATOM 1221 C C . ASP A 1 157 ? -7.864 22.697 -16.661 1 40.1 2311 ASP A C 1
ATOM 1222 O O . ASP A 1 157 ? -7.505 23.056 -15.555 1 49.63 2311 ASP A O 1
ATOM 1227 N N . LEU A 1 158 ? -6.994 22.388 -17.64 1 37.754 2312 LEU A N 1
ATOM 1228 C CA . LEU A 1 158 ? -5.546 22.352 -17.443 1 35.168 2312 LEU A CA 1
ATOM 1229 C C . LEU A 1 158 ? -5.036 23.765 -17.16 1 33.647 2312 LEU A C 1
ATOM 1230 O O . LEU A 1 158 ? -5.168 24.644 -17.996 1 32.205 2312 LEU A O 1
ATOM 1235 N N . GLY A 1 159 ? -4.491 23.989 -15.956 1 30.863 2313 GLY A N 1
ATOM 1236 C CA . GLY A 1 159 ? -4.026 25.32 -15.622 1 24.633 2313 GLY A CA 1
ATOM 1237 C C . GLY A 1 159 ? -3.793 25.483 -14.125 1 23.417 2313 GLY A C 1
ATOM 1238 O O . GLY A 1 159 ? -3.959 24.536 -13.348 1 24.723 2313 GLY A O 1
ATOM 1239 N N . PRO A 1 160 ? -3.342 26.675 -13.692 1 19.541 2314 PRO A N 1
ATOM 1240 C CA . PRO A 1 160 ? -3.141 26.952 -12.267 1 17.578 2314 PRO A CA 1
ATOM 1241 C C . PRO A 1 160 ? -4.456 27.089 -11.509 1 17.641 2314 PRO A C 1
ATOM 1242 O O . PRO A 1 160 ? -5.461 27.503 -12.069 1 17.525 2314 PRO A O 1
ATOM 1246 N N . ARG A 1 161 ? -4.428 26.761 -10.215 1 16.499 2315 ARG A N 1
ATOM 1247 C CA . ARG A 1 161 ? -5.62 26.867 -9.379 1 18.722 2315 ARG A CA 1
ATOM 1248 C C . ARG A 1 161 ? -5.163 27.442 -8.037 1 16.79 2315 ARG A C 1
ATOM 1249 O O . ARG A 1 161 ? -4.128 27.015 -7.512 1 17.666 2315 ARG A O 1
ATOM 1257 N N . LEU A 1 162 ? -5.91 28.42 -7.512 1 14.659 2316 LEU A N 1
ATOM 1258 C CA . LEU A 1 162 ? -5.627 28.94 -6.188 1 14.7 2316 LEU A CA 1
ATOM 1259 C C . LEU A 1 162 ? -6.696 28.408 -5.235 1 15.547 2316 LEU A C 1
ATOM 1260 O O . LEU A 1 162 ? -7.873 28.471 -5.542 1 17.819 2316 LEU A O 1
ATOM 1265 N N . CYS A 1 163 ? -6.279 27.809 -4.128 1 14.093 2317 CYS A N 1
ATOM 1266 C CA . CYS A 1 163 ? -7.246 27.371 -3.125 1 15.84 2317 CYS A CA 1
ATOM 1267 C C . CYS A 1 163 ? -6.868 27.961 -1.774 1 13.875 2317 CYS A C 1
ATOM 1268 O O . CYS A 1 163 ? -5.705 27.857 -1.376 1 16.827 2317 CYS A O 1
ATOM 1271 N N . SER A 1 164 ? -7.869 28.428 -1.031 1 13.126 2318 SER A N 1
ATOM 1272 C CA . SER A 1 164 ? -7.636 28.987 0.293 1 12.603 2318 SER A CA 1
ATOM 1273 C C . SER A 1 164 ? -8.673 28.39 1.228 1 12.828 2318 SER A C 1
ATOM 1274 O O . SER A 1 164 ? -9.862 28.279 0.87 1 13.813 2318 SER A O 1
ATOM 1277 N N . ALA A 1 165 ? -8.236 28.014 2.445 1 12.876 2319 ALA A N 1
ATOM 1278 C CA . ALA A 1 165 ? -9.235 27.468 3.346 1 12.133 2319 ALA A CA 1
ATOM 1279 C C . ALA A 1 165 ? -8.759 27.571 4.781 1 12.102 2319 ALA A C 1
ATOM 1280 O O . ALA A 1 165 ? -7.554 27.568 5.055 1 9.813 2319 ALA A O 1
ATOM 1282 N N . TYR A 1 166 ? -9.756 27.617 5.685 1 13.393 2320 TYR A N 1
ATOM 1283 C CA . TYR A 1 166 ? -9.473 27.616 7.105 1 14.736 2320 TYR A CA 1
ATOM 1284 C C . TYR A 1 166 ? -8.904 26.266 7.506 1 16.332 2320 TYR A C 1
ATOM 1285 O O . TYR A 1 166 ? -9.098 25.274 6.8 1 16.071 2320 TYR A O 1
ATOM 1294 N N . GLY A 1 167 ? -8.236 26.266 8.662 1 15.083 2321 GLY A N 1
ATOM 1295 C CA . GLY A 1 167 ? -7.823 25.034 9.312 1 14.59 2321 GLY A CA 1
ATOM 1296 C C . GLY A 1 167 ? -9.004 24.437 10.098 1 18.512 2321 GLY A C 1
ATOM 1297 O O . GLY A 1 167 ? -9.98 25.126 10.425 1 20.009 2321 GLY A O 1
ATOM 1298 N N . VAL A 1 168 ? -8.907 23.141 10.413 1 16.293 2322 VAL A N 1
ATOM 1299 C CA . VAL A 1 168 ? -10.018 22.442 11.06 1 15.787 2322 VAL A CA 1
ATOM 1300 C C . VAL A 1 168 ? -9.918 22.59 12.581 1 18.875 2322 VAL A C 1
ATOM 1301 O O . VAL A 1 168 ? -10.818 22.154 13.281 1 17.783 2322 VAL A O 1
ATOM 1305 N N . VAL A 1 169 ? -8.892 23.284 13.054 1 21.141 2323 VAL A N 1
ATOM 1306 C CA . VAL A 1 169 ? -8.549 23.258 14.475 1 25.99 2323 VAL A CA 1
ATOM 1307 C C . VAL A 1 169 ? -9.638 23.928 15.317 1 25.881 2323 VAL A C 1
ATOM 1308 O O . VAL A 1 169 ? -10.021 23.387 16.361 1 27.036 2323 VAL A O 1
ATOM 1312 N N . ALA A 1 170 ? -10.136 25.093 14.878 1 24.015 2324 ALA A N 1
ATOM 1313 C CA . ALA A 1 170 ? -11.139 25.828 15.656 1 25.294 2324 ALA A CA 1
ATOM 1314 C C . ALA A 1 170 ? -12.438 25.028 15.779 1 30.053 2324 ALA A C 1
ATOM 1315 O O . ALA A 1 170 ? -13.07 25.064 16.835 1 29.468 2324 ALA A O 1
ATOM 1317 N N . ALA A 1 171 ? -12.837 24.308 14.704 1 24.051 2325 ALA A N 1
ATOM 1318 C CA . ALA A 1 171 ? -14.057 23.507 14.736 1 23.39 2325 ALA A CA 1
ATOM 1319 C C . ALA A 1 171 ? -13.912 22.287 15.651 1 22.818 2325 ALA A C 1
ATOM 1320 O O . ALA A 1 171 ? -14.896 21.606 15.934 1 25.165 2325 ALA A O 1
ATOM 1322 N N . LYS A 1 172 ? -12.668 21.939 15.975 1 22.17 2326 LYS A N 1
ATOM 1323 C CA . LYS A 1 172 ? -12.331 20.779 16.793 1 24.836 2326 LYS A CA 1
ATOM 1324 C C . LYS A 1 172 ? -12.866 19.501 16.15 1 30.213 2326 LYS A C 1
ATOM 1325 O O . LYS A 1 172 ? -13.344 18.596 16.842 1 25.725 2326 LYS A O 1
ATOM 1331 N N . ASP A 1 173 ? -12.773 19.41 14.818 1 25.319 2327 ASP A N 1
ATOM 1332 C CA . ASP A 1 173 ? -13.339 18.267 14.128 1 24.357 2327 ASP A CA 1
ATOM 1333 C C . ASP A 1 173 ? -12.349 17.761 13.08 1 27.155 2327 ASP A C 1
ATOM 1334 O O . ASP A 1 173 ? -12.315 18.289 11.957 1 22.067 2327 ASP A O 1
ATOM 1339 N N . HIS A 1 174 ? -11.529 16.768 13.483 1 23.777 2328 HIS A N 1
ATOM 1340 C CA . HIS A 1 174 ? -10.486 16.218 12.612 1 22.722 2328 HIS A CA 1
ATOM 1341 C C . HIS A 1 174 ? -11.045 15.122 11.714 1 21.367 2328 HIS A C 1
ATOM 1342 O O . HIS A 1 174 ? -10.272 14.353 11.098 1 21.178 2328 HIS A O 1
ATOM 1349 N N . ASP A 1 175 ? -12.384 15.065 11.618 1 21.43 2329 ASP A N 1
ATOM 1350 C CA . ASP A 1 175 ? -13.012 14.236 10.613 1 21.636 2329 ASP A CA 1
ATOM 1351 C C . ASP A 1 175 ? -13.276 15.05 9.335 1 19.432 2329 ASP A C 1
ATOM 1352 O O . ASP A 1 175 ? -13.739 14.484 8.355 1 19.539 2329 ASP A O 1
ATOM 1357 N N . ILE A 1 176 ? -12.988 16.358 9.365 1 18.955 2330 ILE A N 1
ATOM 1358 C CA . ILE A 1 176 ? -13.206 17.243 8.211 1 17.38 2330 ILE A CA 1
ATOM 1359 C C . ILE A 1 176 ? -11.941 17.286 7.35 1 16.28 2330 ILE A C 1
ATOM 1360 O O . ILE A 1 176 ? -10.845 17.529 7.862 1 17.903 2330 ILE A O 1
ATOM 1365 N N . GLY A 1 177 ? -12.114 17.111 6.029 1 15.199 2331 GLY A N 1
ATOM 1366 C CA . GLY A 1 177 ? -11.026 17.317 5.088 1 16.818 2331 GLY A CA 1
ATOM 1367 C C . GLY A 1 177 ? -11.208 18.678 4.424 1 15.342 2331 GLY A C 1
ATOM 1368 O O . GLY A 1 177 ? -12.316 19.022 4.053 1 16.644 2331 GLY A O 1
ATOM 1369 N N . THR A 1 178 ? -10.115 19.416 4.261 1 15.715 2332 THR A N 1
ATOM 1370 C CA . THR A 1 178 ? -10.199 20.621 3.451 1 14.4 2332 THR A CA 1
ATOM 1371 C C . THR A 1 178 ? -10.06 20.266 1.977 1 14.813 2332 THR A C 1
ATOM 1372 O O . THR A 1 178 ? -10.505 21.036 1.113 1 14.077 2332 THR A O 1
ATOM 1376 N N . THR A 1 179 ? -9.445 19.099 1.69 1 12.219 2333 THR A N 1
ATOM 1377 C CA . THR A 1 179 ? -9.537 18.486 0.36 1 13.518 2333 THR A CA 1
ATOM 1378 C C . THR A 1 179 ? -9.863 17.007 0.56 1 11.945 2333 THR A C 1
ATOM 1379 O O . THR A 1 179 ? -9.088 16.269 1.171 1 12.814 2333 THR A O 1
ATOM 1383 N N . ASN A 1 180 ? -11.048 16.604 0.118 1 13.069 2334 ASN A N 1
ATOM 1384 C CA . ASN A 1 180 ? -11.436 15.201 0.256 1 15.249 2334 ASN A CA 1
ATOM 1385 C C . ASN A 1 180 ? -10.573 14.298 -0.622 1 15.816 2334 ASN A C 1
ATOM 1386 O O . ASN A 1 180 ? -9.993 14.739 -1.61 1 17.636 2334 ASN A O 1
ATOM 1391 N N . LEU A 1 181 ? -10.584 13.002 -0.286 1 15.59 2335 LEU A N 1
ATOM 1392 C CA . LEU A 1 181 ? -9.852 12.02 -1.061 1 16.5 2335 LEU A CA 1
ATOM 1393 C C . LEU A 1 181 ? -10.266 12.063 -2.531 1 17.2 2335 LEU A C 1
ATOM 1394 O O . LEU A 1 181 ? -11.458 12.035 -2.871 1 16.974 2335 LEU A O 1
ATOM 1399 N N . HIS A 1 182 ? -9.277 12.146 -3.425 1 15.187 2336 HIS A N 1
ATOM 1400 C CA . HIS A 1 182 ? -9.563 12.233 -4.845 1 16.438 2336 HIS A CA 1
ATOM 1401 C C . HIS A 1 182 ? -8.333 11.794 -5.637 1 16.257 2336 HIS A C 1
ATOM 1402 O O . HIS A 1 182 ? -7.247 11.683 -5.093 1 17.192 2336 HIS A O 1
ATOM 1409 N N . ILE A 1 183 ? -8.52 11.528 -6.929 1 18.916 2337 ILE A N 1
ATOM 1410 C CA . ILE A 1 183 ? -7.47 11.128 -7.843 1 22.631 2337 ILE A CA 1
ATOM 1411 C C . ILE A 1 183 ? -7.138 12.325 -8.721 1 23.842 2337 ILE A C 1
ATOM 1412 O O . ILE A 1 183 ? -8.009 13.155 -8.992 1 22.797 2337 ILE A O 1
ATOM 1417 N N . GLU A 1 184 ? -5.868 12.388 -9.15 1 23.633 2338 GLU A N 1
ATOM 1418 C CA . GLU A 1 184 ? -5.393 13.433 -10.04 1 22.76 2338 GLU A CA 1
ATOM 1419 C C . GLU A 1 184 ? -5.384 12.871 -11.457 1 21.44 2338 GLU A C 1
ATOM 1420 O O . GLU A 1 184 ? -4.761 11.848 -11.679 1 22.104 2338 GLU A O 1
ATOM 1426 N N . VAL A 1 185 ? -5.997 13.587 -12.408 1 19.4 2339 VAL A N 1
ATOM 1427 C CA . VAL A 1 185 ? -6.057 13.155 -13.796 1 21.312 2339 VAL A CA 1
ATOM 1428 C C . VAL A 1 185 ? -4.778 13.528 -14.549 1 24.123 2339 VAL A C 1
ATOM 1429 O O . VAL A 1 185 ? -4.4 12.846 -15.521 1 26.67 2339 VAL A O 1
ATOM 1433 N N . SER A 1 186 ? -4.085 14.586 -14.083 1 21.451 2340 SER A N 1
ATOM 1434 C CA . SER A 1 186 ? -2.763 14.928 -14.599 1 19.214 2340 SER A CA 1
ATOM 1435 C C . SER A 1 186 ? -1.727 14.913 -13.48 1 19.675 2340 SER A C 1
ATOM 1436 O O . SER A 1 186 ? -2.073 14.905 -12.302 1 19.485 2340 SER A O 1
ATOM 1439 N N . ASP A 1 187 ? -0.449 14.911 -13.85 1 17.109 2341 ASP A N 1
ATOM 1440 C CA . ASP A 1 187 ? 0.57 15.254 -12.858 1 16.09 2341 ASP A CA 1
ATOM 1441 C C . ASP A 1 187 ? 0.282 16.664 -12.32 1 15.224 2341 ASP A C 1
ATOM 1442 O O . ASP A 1 187 ? -0.205 17.521 -13.053 1 15.489 2341 ASP A O 1
ATOM 1447 N N A VAL A 1 188 ? 0.573 16.879 -11.031 0.67 15.947 2342 VAL A N 1
ATOM 1448 N N B VAL A 1 188 ? 0.555 16.883 -11.028 0.33 15.743 2342 VAL A N 1
ATOM 1449 C CA A VAL A 1 188 ? 0.328 18.198 -10.456 0.67 15.444 2342 VAL A CA 1
ATOM 1450 C CA B VAL A 1 188 ? 0.306 18.196 -10.446 0.33 15.502 2342 VAL A CA 1
ATOM 1451 C C A VAL A 1 188 ? 1.418 18.531 -9.432 0.67 15.609 2342 VAL A C 1
ATOM 1452 C C B VAL A 1 188 ? 1.393 18.532 -9.418 0.33 15.386 2342 VAL A C 1
ATOM 1453 O O A VAL A 1 188 ? 1.985 17.647 -8.788 0.67 14.78 2342 VAL A O 1
ATOM 1454 O O B VAL A 1 188 ? 1.967 17.643 -8.788 0.33 15.023 2342 VAL A O 1
ATOM 1461 N N . VAL A 1 189 ? 1.683 19.833 -9.264 1 14.207 2343 VAL A N 1
ATOM 1462 C CA . VAL A 1 189 ? 2.535 20.289 -8.181 1 14.747 2343 VAL A CA 1
ATOM 1463 C C . VAL A 1 189 ? 1.697 21.226 -7.311 1 15.003 2343 VAL A C 1
ATOM 1464 O O . VAL A 1 189 ? 0.936 22.047 -7.829 1 13.859 2343 VAL A O 1
ATOM 1468 N N . ASN A 1 190 ? 1.783 21.021 -5.999 1 14.182 2344 ASN A N 1
ATOM 1469 C CA . ASN A 1 190 ? 0.952 21.743 -5.048 1 14.183 2344 ASN A CA 1
ATOM 1470 C C . ASN A 1 190 ? 1.902 22.521 -4.129 1 14.362 2344 ASN A C 1
ATOM 1471 O O . ASN A 1 190 ? 2.658 21.909 -3.378 1 13.554 2344 ASN A O 1
ATOM 1476 N N . ILE A 1 191 ? 1.848 23.867 -4.161 1 11.789 2345 ILE A N 1
ATOM 1477 C CA . ILE A 1 191 ? 2.764 24.656 -3.352 1 13.296 2345 ILE A CA 1
ATOM 1478 C C . ILE A 1 191 ? 1.992 25.366 -2.238 1 12.167 2345 ILE A C 1
ATOM 1479 O O . ILE A 1 191 ? 1.008 26.077 -2.502 1 11.299 2345 ILE A O 1
ATOM 1484 N N . LEU A 1 192 ? 2.419 25.167 -0.987 1 12.247 2346 LEU A N 1
ATOM 1485 C CA . LEU A 1 192 ? 1.798 25.883 0.117 1 11.305 2346 LEU A CA 1
ATOM 1486 C C . LEU A 1 192 ? 2.471 27.26 0.191 1 12.486 2346 LEU A C 1
ATOM 1487 O O . LEU A 1 192 ? 3.657 27.347 0.523 1 12.856 2346 LEU A O 1
ATOM 1492 N N . VAL A 1 193 ? 1.731 28.313 -0.211 1 13.683 2347 VAL A N 1
ATOM 1493 C CA . VAL A 1 193 ? 2.341 29.62 -0.408 1 13.235 2347 VAL A CA 1
ATOM 1494 C C . VAL A 1 193 ? 2.119 30.546 0.782 1 15.014 2347 VAL A C 1
ATOM 1495 O O . VAL A 1 193 ? 2.829 31.556 0.883 1 17.019 2347 VAL A O 1
ATOM 1499 N N . TYR A 1 194 ? 1.169 30.219 1.656 1 13.689 2348 TYR A N 1
ATOM 1500 C CA . TYR A 1 194 ? 0.887 31.109 2.773 1 15.579 2348 TYR A CA 1
ATOM 1501 C C . TYR A 1 194 ? 0.27 30.275 3.884 1 15.894 2348 TYR A C 1
ATOM 1502 O O . TYR A 1 194 ? -0.65 29.481 3.622 1 16.032 2348 TYR A O 1
ATOM 1511 N N . VAL A 1 195 ? 0.721 30.537 5.122 1 16.18 2349 VAL A N 1
ATOM 1512 C CA . VAL A 1 195 ? 0.144 29.928 6.312 1 15.8 2349 VAL A CA 1
ATOM 1513 C C . VAL A 1 195 ? -0.304 31.055 7.237 1 18.81 2349 VAL A C 1
ATOM 1514 O O . VAL A 1 195 ? 0.498 31.927 7.558 1 20.203 2349 VAL A O 1
ATOM 1518 N N . GLY A 1 196 ? -1.594 31.069 7.58 1 18.296 2350 GLY A N 1
ATOM 1519 C CA . GLY A 1 196 ? -2.117 32.089 8.492 1 19.196 2350 GLY A CA 1
ATOM 1520 C C . GLY A 1 196 ? -2.413 31.456 9.843 1 21.616 2350 GLY A C 1
ATOM 1521 O O . GLY A 1 196 ? -3.186 30.493 9.908 1 20.38 2350 GLY A O 1
ATOM 1522 N N . ILE A 1 197 ? -1.799 31.982 10.914 1 21.396 2351 ILE A N 1
ATOM 1523 C CA . ILE A 1 197 ? -2.122 31.517 12.265 1 21.122 2351 ILE A CA 1
ATOM 1524 C C . ILE A 1 197 ? -3.42 32.199 12.688 1 23.454 2351 ILE A C 1
ATOM 1525 O O . ILE A 1 197 ? -3.469 33.448 12.717 1 23.514 2351 ILE A O 1
ATOM 1530 N N . ALA A 1 198 ? -4.437 31.405 13.088 1 20.875 2352 ALA A N 1
ATOM 1531 C CA . ALA A 1 198 ? -5.708 32.025 13.44 1 24.236 2352 ALA A CA 1
ATOM 1532 C C . ALA A 1 198 ? -5.676 32.396 14.924 1 24.828 2352 ALA A C 1
ATOM 1533 O O . ALA A 1 198 ? -4.9 31.81 15.68 1 22.195 2352 ALA A O 1
ATOM 1535 N N . LYS A 1 199 ? -6.511 33.369 15.314 1 26.843 2353 LYS A N 1
ATOM 1536 C CA . LYS A 1 199 ? -6.628 33.773 16.718 1 29.671 2353 LYS A CA 1
ATOM 1537 C C . LYS A 1 199 ? -8.102 33.937 17.081 1 29.421 2353 LYS A C 1
ATOM 1538 O O . LYS A 1 199 ? -8.926 34.216 16.218 1 29.34 2353 LYS A O 1
ATOM 1540 N N . GLY A 1 200 ? -8.447 33.81 18.37 1 30.98 2354 GLY A N 1
ATOM 1541 C CA . GLY A 1 200 ? -9.784 34.205 18.793 1 30.93 2354 GLY A CA 1
ATOM 1542 C C . GLY A 1 200 ? -10.639 33.007 19.189 1 35.897 2354 GLY A C 1
ATOM 1543 O O . GLY A 1 200 ? -10.359 31.873 18.803 1 33.743 2354 GLY A O 1
ATOM 1544 N N . ASN A 1 201 ? -11.663 33.273 20.01 1 32.593 2355 ASN A N 1
ATOM 1545 C CA . ASN A 1 201 ? -12.701 32.305 20.305 1 36.25 2355 ASN A CA 1
ATOM 1546 C C . ASN A 1 201 ? -12.089 31.043 20.907 1 36.597 2355 ASN A C 1
ATOM 1547 O O . ASN A 1 201 ? -12.652 29.958 20.746 1 41.097 2355 ASN A O 1
ATOM 1552 N N . GLY A 1 202 ? -10.927 31.163 21.561 1 32.796 2356 GLY A N 1
ATOM 1553 C CA . GLY A 1 202 ? -10.398 30.044 22.335 1 32.933 2356 GLY A CA 1
ATOM 1554 C C . GLY A 1 202 ? -9.745 28.979 21.45 1 38.195 2356 GLY A C 1
ATOM 1555 O O . GLY A 1 202 ? -9.529 27.843 21.87 1 37.906 2356 GLY A O 1
ATOM 1556 N N . ILE A 1 203 ? -9.395 29.354 20.211 1 34.637 2357 ILE A N 1
ATOM 1557 C CA . ILE A 1 203 ? -8.673 28.43 19.345 1 33.372 2357 ILE A CA 1
ATOM 1558 C C . ILE A 1 203 ? -7.306 28.124 19.953 1 33.101 2357 ILE A C 1
ATOM 1559 O O . ILE A 1 203 ? -6.658 28.99 20.542 1 36.793 2357 ILE A O 1
ATOM 1564 N N . LEU A 1 204 ? -6.862 26.876 19.766 1 31.195 2358 LEU A N 1
ATOM 1565 C CA . LEU A 1 204 ? -5.535 26.437 20.154 1 34.144 2358 LEU A CA 1
ATOM 1566 C C . LEU A 1 204 ? -4.503 27.349 19.495 1 34.812 2358 LEU A C 1
ATOM 1567 O O . LEU A 1 204 ? -4.67 27.779 18.354 1 34.583 2358 LEU A O 1
ATOM 1572 N N . SER A 1 205 ? -3.423 27.661 20.225 1 33.836 2359 SER A N 1
ATOM 1573 C CA . SER A 1 205 ? -2.419 28.594 19.723 1 34.726 2359 SER A CA 1
ATOM 1574 C C . SER A 1 205 ? -1.476 27.894 18.746 1 33.087 2359 SER A C 1
ATOM 1575 O O . SER A 1 205 ? -1.53 26.678 18.597 1 37.812 2359 SER A O 1
ATOM 1578 N N . LYS A 1 206 ? -0.546 28.642 18.139 1 31.53 2360 LYS A N 1
ATOM 1579 C CA . LYS A 1 206 ? 0.511 28.056 17.316 1 30.155 2360 LYS A CA 1
ATOM 1580 C C . LYS A 1 206 ? 1.198 26.866 18.003 1 29.895 2360 LYS A C 1
ATOM 1581 O O . LYS A 1 206 ? 1.406 25.793 17.415 1 30.136 2360 LYS A O 1
ATOM 1587 N N . ALA A 1 207 ? 1.565 27.059 19.281 1 30.162 2361 ALA A N 1
ATOM 1588 C CA . ALA A 1 207 ? 2.243 26.018 20.05 1 29.525 2361 ALA A CA 1
ATOM 1589 C C . ALA A 1 207 ? 1.342 24.804 20.261 1 26.139 2361 ALA A C 1
ATOM 1590 O O . ALA A 1 207 ? 1.806 23.669 20.163 1 31.176 2361 ALA A O 1
ATOM 1592 N N . GLY A 1 208 ? 0.049 25.014 20.543 1 29.692 2362 GLY A N 1
ATOM 1593 C CA . GLY A 1 208 ? -0.871 23.895 20.734 1 27.93 2362 GLY A CA 1
ATOM 1594 C C . GLY A 1 208 ? -1.081 23.116 19.428 1 25.743 2362 GLY A C 1
ATOM 1595 O O . GLY A 1 208 ? -1.261 21.901 19.431 1 25.3 2362 GLY A O 1
ATOM 1596 N N . ILE A 1 209 ? -1.083 23.843 18.312 1 28.92 2363 ILE A N 1
ATOM 1597 C CA . ILE A 1 209 ? -1.283 23.223 17.003 1 24.481 2363 ILE A CA 1
ATOM 1598 C C . ILE A 1 209 ? -0.028 22.435 16.627 1 22.993 2363 ILE A C 1
ATOM 1599 O O . ILE A 1 209 ? -0.126 21.351 16.033 1 21.701 2363 ILE A O 1
ATOM 1604 N N . LEU A 1 210 ? 1.15 22.935 17.026 1 23.979 2364 LEU A N 1
ATOM 1605 C CA . LEU A 1 210 ? 2.359 22.139 16.852 1 23.793 2364 LEU A CA 1
ATOM 1606 C C . LEU A 1 210 ? 2.213 20.829 17.622 1 24.14 2364 LEU A C 1
ATOM 1607 O O . LEU A 1 210 ? 2.533 19.766 17.091 1 21.946 2364 LEU A O 1
ATOM 1612 N N . LYS A 1 211 ? 1.68 20.9 18.857 1 24.668 2365 LYS A N 1
ATOM 1613 C CA . LYS A 1 211 ? 1.494 19.688 19.649 1 29.718 2365 LYS A CA 1
ATOM 1614 C C . LYS A 1 211 ? 0.556 18.729 18.915 1 28.622 2365 LYS A C 1
ATOM 1615 O O . LYS A 1 211 ? 0.813 17.528 18.878 1 30.279 2365 LYS A O 1
ATOM 1617 N N . LYS A 1 212 ? -0.499 19.285 18.297 1 26.612 2366 LYS A N 1
ATOM 1618 C CA . LYS A 1 212 ? -1.472 18.483 17.558 1 26.254 2366 LYS A CA 1
ATOM 1619 C C . LYS A 1 212 ? -0.794 17.782 16.385 1 23.362 2366 LYS A C 1
ATOM 1620 O O . LYS A 1 212 ? -1.024 16.586 16.156 1 26.494 2366 LYS A O 1
ATOM 1626 N N . PHE A 1 213 ? 0.08 18.502 15.663 1 21.406 2367 PHE A N 1
ATOM 1627 C CA . PHE A 1 213 ? 0.868 17.859 14.621 1 22.816 2367 PHE A CA 1
ATOM 1628 C C . PHE A 1 213 ? 1.724 16.726 15.199 1 26.403 2367 PHE A C 1
ATOM 1629 O O . PHE A 1 213 ? 1.81 15.657 14.592 1 25.94 2367 PHE A O 1
ATOM 1637 N N . GLU A 1 214 ? 2.343 16.969 16.361 1 26.891 2368 GLU A N 1
ATOM 1638 C CA . GLU A 1 214 ? 3.235 15.99 16.984 1 31.779 2368 GLU A CA 1
ATOM 1639 C C . GLU A 1 214 ? 2.497 14.721 17.415 1 29.034 2368 GLU A C 1
ATOM 1640 O O . GLU A 1 214 ? 3.113 13.665 17.547 1 29.359 2368 GLU A O 1
ATOM 1646 N N . GLU A 1 215 ? 1.169 14.812 17.569 1 28.098 2369 GLU A N 1
ATOM 1647 C CA . GLU A 1 215 ? 0.383 13.674 18.02 1 26.917 2369 GLU A CA 1
ATOM 1648 C C . GLU A 1 215 ? 0.025 12.747 16.865 1 32.424 2369 GLU A C 1
ATOM 1649 O O . GLU A 1 215 ? -0.483 11.651 17.087 1 27.054 2369 GLU A O 1
ATOM 1655 N N . GLU A 1 216 ? 0.271 13.186 15.62 1 25.223 2370 GLU A N 1
ATOM 1656 C CA . GLU A 1 216 ? 0.029 12.306 14.478 1 23.663 2370 GLU A CA 1
ATOM 1657 C C . GLU A 1 216 ? 1.129 11.238 14.412 1 25.629 2370 GLU A C 1
ATOM 1658 O O . GLU A 1 216 ? 2.221 11.395 14.964 1 26.331 2370 GLU A O 1
ATOM 1664 N N . ASP A 1 217 ? 0.834 10.158 13.687 1 29.151 2371 ASP A N 1
ATOM 1665 C CA . ASP A 1 217 ? 1.779 9.089 13.416 1 30.061 2371 ASP A CA 1
ATOM 1666 C C . ASP A 1 217 ? 2.721 9.537 12.295 1 29.754 2371 ASP A C 1
ATOM 1667 O O . ASP A 1 217 ? 2.377 9.462 11.102 1 34.855 2371 ASP A O 1
ATOM 1672 N N . LEU A 1 218 ? 3.904 10.029 12.684 1 25.365 2372 LEU A N 1
ATOM 1673 C CA . LEU A 1 218 ? 4.845 10.593 11.71 1 27.102 2372 LEU A CA 1
ATOM 1674 C C . LEU A 1 218 ? 6.108 9.742 11.611 1 29.575 2372 LEU A C 1
ATOM 1675 O O . LEU A 1 218 ? 6.52 9.128 12.588 1 32.36 2372 LEU A O 1
ATOM 1680 N N . ASP A 1 219 ? 6.73 9.753 10.425 1 34.416 2373 ASP A N 1
ATOM 1681 C CA . ASP A 1 219 ? 8.111 9.327 10.227 1 36.647 2373 ASP A CA 1
ATOM 1682 C C . ASP A 1 219 ? 9.058 10.128 11.107 1 33.04 2373 ASP A C 1
ATOM 1683 O O . ASP A 1 219 ? 8.826 11.312 11.349 1 34.722 2373 ASP A O 1
ATOM 1688 N N . ASP A 1 220 ? 10.153 9.467 11.542 1 36.583 2374 ASP A N 1
ATOM 1689 C CA . ASP A 1 220 ? 11.195 10.093 12.336 1 41.854 2374 ASP A CA 1
ATOM 1690 C C . ASP A 1 220 ? 11.717 11.346 11.642 1 37.421 2374 ASP A C 1
ATOM 1691 O O . ASP A 1 220 ? 11.948 12.358 12.287 1 38.122 2374 ASP A O 1
ATOM 1696 N N . ILE A 1 221 ? 11.85 11.274 10.321 1 39.733 2375 ILE A N 1
ATOM 1697 C CA . ILE A 1 221 ? 12.353 12.391 9.534 1 43.839 2375 ILE A CA 1
ATOM 1698 C C . ILE A 1 221 ? 11.464 13.623 9.735 1 40.199 2375 ILE A C 1
ATOM 1699 O O . ILE A 1 221 ? 11.964 14.724 10.018 1 37.576 2375 ILE A O 1
ATOM 1704 N N . LEU A 1 222 ? 10.133 13.4 9.678 1 39.337 2376 LEU A N 1
ATOM 1705 C CA . LEU A 1 222 ? 9.12 14.435 9.831 1 34.923 2376 LEU A CA 1
ATOM 1706 C C . LEU A 1 222 ? 9.156 15.061 11.216 1 36.781 2376 LEU A C 1
ATOM 1707 O O . LEU A 1 222 ? 9.022 16.278 11.346 1 44.332 2376 LEU A O 1
ATOM 1712 N N . ARG A 1 223 ? 9.224 14.224 12.271 1 37.104 2377 ARG A N 1
ATOM 1713 C CA . ARG A 1 223 ? 9.223 14.801 13.608 1 36.71 2377 ARG A CA 1
ATOM 1714 C C . ARG A 1 223 ? 10.42 15.734 13.746 1 34.296 2377 ARG A C 1
ATOM 1715 O O . ARG A 1 223 ? 10.306 16.797 14.354 1 36.865 2377 ARG A O 1
ATOM 1723 N N . LYS A 1 224 ? 11.554 15.333 13.158 1 41.71 2378 LYS A N 1
ATOM 1724 C CA . LYS A 1 224 ? 12.77 16.136 13.25 1 46.709 2378 LYS A CA 1
ATOM 1725 C C . LYS A 1 224 ? 12.529 17.52 12.644 1 44.765 2378 LYS A C 1
ATOM 1726 O O . LYS A 1 224 ? 12.856 18.528 13.269 1 48.681 2378 LYS A O 1
ATOM 1729 N N . ARG A 1 225 ? 11.905 17.562 11.455 1 47.523 2379 ARG A N 1
ATOM 1730 C CA . ARG A 1 225 ? 11.609 18.817 10.77 1 36.658 2379 ARG A CA 1
ATOM 1731 C C . ARG A 1 225 ? 10.75 19.714 11.643 1 38.458 2379 ARG A C 1
ATOM 1732 O O . ARG A 1 225 ? 10.949 20.925 11.703 1 43.258 2379 ARG A O 1
ATOM 1740 N N . LEU A 1 226 ? 9.773 19.093 12.31 1 36.114 2380 LEU A N 1
ATOM 1741 C CA . LEU A 1 226 ? 8.816 19.823 13.109 1 38.271 2380 LEU A CA 1
ATOM 1742 C C . LEU A 1 226 ? 9.501 20.501 14.294 1 39.936 2380 LEU A C 1
ATOM 1743 O O . LEU A 1 226 ? 8.954 21.451 14.854 1 40.536 2380 LEU A O 1
ATOM 1748 N N . LYS A 1 227 ? 10.69 19.993 14.688 1 44.214 2381 LYS A N 1
ATOM 1749 C CA . LYS A 1 227 ? 11.437 20.524 15.829 1 46.238 2381 LYS A CA 1
ATOM 1750 C C . LYS A 1 227 ? 12.122 21.853 15.497 1 46.064 2381 LYS A C 1
ATOM 1751 O O . LYS A 1 227 ? 12.61 22.543 16.386 1 47.244 2381 LYS A O 1
ATOM 1754 N N . ASP A 1 228 ? 12.059 22.262 14.226 1 47.532 2382 ASP A N 1
ATOM 1755 C CA . ASP A 1 228 ? 12.796 23.386 13.676 1 46.288 2382 ASP A CA 1
ATOM 1756 C C . ASP A 1 228 ? 11.902 24.623 13.581 1 47.42 2382 ASP A C 1
ATOM 1757 O O . ASP A 1 228 ? 11.174 24.786 12.597 1 41.593 2382 ASP A O 1
ATOM 1762 N N . SER A 1 229 ? 12.095 25.562 14.517 1 44.916 2383 SER A N 1
ATOM 1763 C CA . SER A 1 229 ? 11.208 26.706 14.699 1 46.06 2383 SER A CA 1
ATOM 1764 C C . SER A 1 229 ? 11.243 27.713 13.54 1 46.867 2383 SER A C 1
ATOM 1765 O O . SER A 1 229 ? 10.423 28.632 13.508 1 47.84 2383 SER A O 1
ATOM 1767 N N . SER A 1 230 ? 12.125 27.514 12.551 1 46.113 2384 SER A N 1
ATOM 1768 C CA . SER A 1 230 ? 12.127 28.336 11.345 1 47.253 2384 SER A CA 1
ATOM 1769 C C . SER A 1 230 ? 11.138 27.83 10.29 1 43.341 2384 SER A C 1
ATOM 1770 O O . SER A 1 230 ? 10.792 28.584 9.395 1 34.951 2384 SER A O 1
ATOM 1773 N N . GLU A 1 231 ? 10.721 26.557 10.393 1 49.15 2385 GLU A N 1
ATOM 1774 C CA . GLU A 1 231 ? 9.774 25.923 9.485 1 43.241 2385 GLU A CA 1
ATOM 1775 C C . GLU A 1 231 ? 8.371 26.115 10.07 1 39.579 2385 GLU A C 1
ATOM 1776 O O . GLU A 1 231 ? 8.219 26.134 11.293 1 48.585 2385 GLU A O 1
ATOM 1782 N N . ILE A 1 232 ? 7.373 26.388 9.227 1 28.552 2386 ILE A N 1
ATOM 1783 C CA . ILE A 1 232 ? 6.013 26.601 9.709 1 23.366 2386 ILE A CA 1
ATOM 1784 C C . ILE A 1 232 ? 5.097 25.503 9.151 1 21.864 2386 ILE A C 1
ATOM 1785 O O . ILE A 1 232 ? 4.831 25.499 7.95 1 16.591 2386 ILE A O 1
ATOM 1790 N N . PRO A 1 233 ? 4.58 24.541 9.952 1 19.624 2387 PRO A N 1
ATOM 1791 C CA . PRO A 1 233 ? 3.742 23.476 9.398 1 17.572 2387 PRO A CA 1
ATOM 1792 C C . PRO A 1 233 ? 2.33 23.975 9.112 1 18.038 2387 PRO A C 1
ATOM 1793 O O . PRO A 1 233 ? 1.769 24.674 9.935 1 17.683 2387 PRO A O 1
ATOM 1797 N N . GLY A 1 234 ? 1.738 23.607 7.969 1 15.35 2388 GLY A N 1
ATOM 1798 C CA . GLY A 1 234 ? 0.408 24.166 7.683 1 15.936 2388 GLY A CA 1
ATOM 1799 C C . GLY A 1 234 ? -0.694 23.105 7.61 1 15.041 2388 GLY A C 1
ATOM 1800 O O . GLY A 1 234 ? -1.799 23.302 8.11 1 14.702 2388 GLY A O 1
ATOM 1801 N N . ALA A 1 235 ? -0.423 22.024 6.885 1 16.537 2389 ALA A N 1
ATOM 1802 C CA . ALA A 1 235 ? -1.486 21.096 6.495 1 16.476 2389 ALA A CA 1
ATOM 1803 C C . ALA A 1 235 ? -1.009 19.648 6.584 1 15.237 2389 ALA A C 1
ATOM 1804 O O . ALA A 1 235 ? 0.17 19.351 6.372 1 14.336 2389 ALA A O 1
ATOM 1806 N N . LEU A 1 236 ? -1.964 18.755 6.861 1 15.026 2390 LEU A N 1
ATOM 1807 C CA . LEU A 1 236 ? -1.679 17.327 6.989 1 15.2 2390 LEU A CA 1
ATOM 1808 C C . LEU A 1 236 ? -2.212 16.621 5.745 1 14.98 2390 LEU A C 1
ATOM 1809 O O . LEU A 1 236 ? -3.411 16.728 5.437 1 15.71 2390 LEU A O 1
ATOM 1814 N N . TRP A 1 237 ? -1.348 15.846 5.084 1 13.353 2391 TRP A N 1
ATOM 1815 C CA . TRP A 1 237 ? -1.69 15.162 3.838 1 13.17 2391 TRP A CA 1
ATOM 1816 C C . TRP A 1 237 ? -1.668 13.66 4.084 1 15.567 2391 TRP A C 1
ATOM 1817 O O . TRP A 1 237 ? -0.781 13.185 4.817 1 15.084 2391 TRP A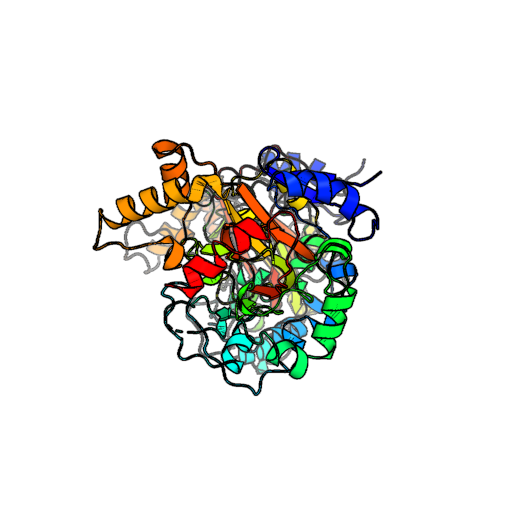 O 1
ATOM 1828 N N . HIS A 1 238 ? -2.541 12.95 3.366 1 13.883 2392 HIS A N 1
ATOM 1829 C CA . HIS A 1 238 ? -2.434 11.493 3.285 1 16.752 2392 HIS A CA 1
ATOM 1830 C C . HIS A 1 238 ? -2.437 11.146 1.813 1 15.693 2392 HIS A C 1
ATOM 1831 O O . HIS A 1 238 ? -3.305 11.623 1.086 1 16.21 2392 HIS A O 1
ATOM 1838 N N . ILE A 1 239 ? -1.439 10.367 1.378 1 16.264 2393 ILE A N 1
ATOM 1839 C CA . ILE A 1 239 ? -1.224 10.114 -0.035 1 16.58 2393 ILE A CA 1
ATOM 1840 C C . ILE A 1 239 ? -1.256 8.605 -0.243 1 19.131 2393 ILE A C 1
ATOM 1841 O O . ILE A 1 239 ? -0.706 7.869 0.586 1 20.261 2393 ILE A O 1
ATOM 1846 N N . TYR A 1 240 ? -1.886 8.173 -1.339 1 19.097 2394 TYR A N 1
ATOM 1847 C CA . TYR A 1 240 ? -2.024 6.76 -1.663 1 21.543 2394 TYR A CA 1
ATOM 1848 C C . TYR A 1 240 ? -1.429 6.503 -3.035 1 23.931 2394 TYR A C 1
ATOM 1849 O O . TYR A 1 240 ? -1.534 7.324 -3.925 1 23.254 2394 TYR A O 1
ATOM 1858 N N . ALA A 1 241 ? -0.834 5.327 -3.194 1 23.033 2395 ALA A N 1
ATOM 1859 C CA . ALA A 1 241 ? -0.365 4.879 -4.497 1 23.411 2395 ALA A CA 1
ATOM 1860 C C . ALA A 1 241 ? -1.545 4.635 -5.44 1 26.128 2395 ALA A C 1
ATOM 1861 O O . ALA A 1 241 ? -2.595 4.121 -5.058 1 29.36 2395 ALA A O 1
ATOM 1863 N N . GLY A 1 242 ? -1.344 4.977 -6.716 1 28.263 2396 GLY A N 1
ATOM 1864 C CA . GLY A 1 242 ? -2.393 4.857 -7.713 1 32.072 2396 GLY A CA 1
ATOM 1865 C C . GLY A 1 242 ? -2.816 3.401 -7.885 1 38.217 2396 GLY A C 1
ATOM 1866 O O . GLY A 1 242 ? -3.941 3.119 -8.289 1 38.489 2396 GLY A O 1
ATOM 1867 N N . LYS A 1 243 ? -1.908 2.477 -7.554 1 36.523 2397 LYS A N 1
ATOM 1868 C CA . LYS A 1 243 ? -2.152 1.069 -7.802 1 37.398 2397 LYS A CA 1
ATOM 1869 C C . LYS A 1 243 ? -3.135 0.527 -6.772 1 35.938 2397 LYS A C 1
ATOM 1870 O O . LYS A 1 243 ? -3.689 -0.553 -6.961 1 34.392 2397 LYS A O 1
ATOM 1876 N N . ASP A 1 244 ? -3.36 1.289 -5.699 1 30.771 2398 ASP A N 1
ATOM 1877 C CA . ASP A 1 244 ? -4.293 0.889 -4.658 1 28.786 2398 ASP A CA 1
ATOM 1878 C C . ASP A 1 244 ? -5.714 1.448 -4.849 1 27.334 2398 ASP A C 1
ATOM 1879 O O . ASP A 1 244 ? -6.562 1.216 -3.985 1 28.592 2398 ASP A O 1
ATOM 1884 N N . VAL A 1 245 ? -5.972 2.176 -5.95 1 26.112 2399 VAL A N 1
ATOM 1885 C CA . VAL A 1 245 ? -7.237 2.878 -6.171 1 26.953 2399 VAL A CA 1
ATOM 1886 C C . VAL A 1 245 ? -8.433 1.927 -6.067 1 32.476 2399 VAL A C 1
ATOM 1887 O O . VAL A 1 245 ? -9.456 2.266 -5.463 1 29.849 2399 VAL A O 1
ATOM 1891 N N . ASP A 1 246 ? -8.305 0.725 -6.646 1 31.513 2400 ASP A N 1
ATOM 1892 C CA . ASP A 1 246 ? -9.438 -0.187 -6.753 1 30.288 2400 ASP A CA 1
ATOM 1893 C C . ASP A 1 246 ? -9.803 -0.693 -5.374 1 25.624 2400 ASP A C 1
ATOM 1894 O O . ASP A 1 246 ? -10.98 -0.812 -5.049 1 30.328 2400 ASP A O 1
ATOM 1899 N N . LYS A 1 247 ? -8.784 -0.99 -4.57 1 25.83 2401 LYS A N 1
ATOM 1900 C CA . LYS A 1 247 ? -9.019 -1.522 -3.241 1 26.93 2401 LYS A CA 1
ATOM 1901 C C . LYS A 1 247 ? -9.638 -0.444 -2.357 1 26.497 2401 LYS A C 1
ATOM 1902 O O . LYS A 1 247 ? -10.516 -0.729 -1.534 1 26.074 2401 LYS A O 1
ATOM 1906 N N . ILE A 1 248 ? -9.119 0.788 -2.482 1 24.951 2402 ILE A N 1
ATOM 1907 C CA . ILE A 1 248 ? -9.625 1.872 -1.654 1 24.376 2402 ILE A CA 1
ATOM 1908 C C . ILE A 1 248 ? -11.102 2.104 -1.974 1 22.516 2402 ILE A C 1
ATOM 1909 O O . ILE A 1 248 ? -11.922 2.283 -1.066 1 25.237 2402 ILE A O 1
ATOM 1914 N N . ARG A 1 249 ? -11.428 2.143 -3.27 1 27.154 2403 ARG A N 1
ATOM 1915 C CA . ARG A 1 249 ? -12.805 2.335 -3.709 1 30.42 2403 ARG A CA 1
ATOM 1916 C C . ARG A 1 249 ? -13.708 1.242 -3.118 1 34.706 2403 ARG A C 1
ATOM 1917 O O . ARG A 1 249 ? -14.78 1.548 -2.584 1 31.773 2403 ARG A O 1
ATOM 1925 N N . GLU A 1 250 ? -13.265 -0.028 -3.202 1 34.728 2404 GLU A N 1
ATOM 1926 C CA . GLU A 1 250 ? -14.034 -1.146 -2.664 1 29.848 2404 GLU A CA 1
ATOM 1927 C C . GLU A 1 250 ? -14.273 -0.941 -1.168 1 28.966 2404 GLU A C 1
ATOM 1928 O O . GLU A 1 250 ? -15.389 -1.137 -0.684 1 33.969 2404 GLU A O 1
ATOM 1934 N N . PHE A 1 251 ? -13.232 -0.503 -0.442 1 26.012 2405 PHE A N 1
ATOM 1935 C CA . PHE A 1 251 ? -13.301 -0.285 0.994 1 25.028 2405 PHE A CA 1
ATOM 1936 C C . PHE A 1 251 ? -14.345 0.782 1.346 1 28.9 2405 PHE A C 1
ATOM 1937 O O . PHE A 1 251 ? -15.147 0.606 2.264 1 29.797 2405 PHE A O 1
ATOM 1945 N N . LEU A 1 252 ? -14.319 1.908 0.628 1 25.863 2406 LEU A N 1
ATOM 1946 C CA . LEU A 1 252 ? -15.238 2.992 0.931 1 27.101 2406 LEU A CA 1
ATOM 1947 C C . LEU A 1 252 ? -16.687 2.602 0.607 1 29.399 2406 LEU A C 1
ATOM 1948 O O . LEU A 1 252 ? -17.592 2.979 1.351 1 29.82 2406 LEU A O 1
ATOM 1953 N N . GLN A 1 253 ? -16.874 1.851 -0.491 1 31.152 2407 GLN A N 1
ATOM 1954 C CA . GLN A 1 253 ? -18.183 1.339 -0.883 1 34.534 2407 GLN A CA 1
ATOM 1955 C C . GLN A 1 253 ? -18.749 0.467 0.242 1 37.494 2407 GLN A C 1
ATOM 1956 O O . GLN A 1 253 ? -19.906 0.62 0.623 1 40.609 2407 GLN A O 1
ATOM 1962 N N . LYS A 1 254 ? -17.908 -0.426 0.786 1 40.046 2408 LYS A N 1
ATOM 1963 C CA . LYS A 1 254 ? -18.278 -1.284 1.901 1 40.852 2408 LYS A CA 1
ATOM 1964 C C . LYS A 1 254 ? -18.638 -0.454 3.131 1 41.492 2408 LYS A C 1
ATOM 1965 O O . LYS A 1 254 ? -19.625 -0.746 3.8 1 41.925 2408 LYS A O 1
ATOM 1971 N N . ILE A 1 255 ? -17.842 0.582 3.428 1 41.165 2409 ILE A N 1
ATOM 1972 C CA . ILE A 1 255 ? -18.095 1.418 4.597 1 40.81 2409 ILE A CA 1
ATOM 1973 C C . ILE A 1 255 ? -19.412 2.163 4.402 1 42.663 2409 ILE A C 1
ATOM 1974 O O . ILE A 1 255 ? -20.201 2.307 5.344 1 42.318 2409 ILE A O 1
ATOM 1979 N N . SER A 1 256 ? -19.639 2.595 3.161 1 38.343 2410 SER A N 1
ATOM 1980 C CA . SER A 1 256 ? -20.867 3.265 2.769 1 44.924 2410 SER A CA 1
ATOM 1981 C C . SER A 1 256 ? -22.087 2.356 2.993 1 49.75 2410 SER A C 1
ATOM 1982 O O . SER A 1 256 ? -23.164 2.834 3.36 1 56.232 2410 SER A O 1
ATOM 1985 N N . LYS A 1 257 ? -21.897 1.04 2.812 1 52.97 2411 LYS A N 1
ATOM 1986 C CA . LYS A 1 257 ? -22.985 0.077 2.907 1 56.723 2411 LYS A CA 1
ATOM 1987 C C . LYS A 1 257 ? -23.293 -0.216 4.374 1 58.159 2411 LYS A C 1
ATOM 1988 O O . LYS A 1 257 ? -24.444 -0.438 4.742 1 64.57 2411 LYS A O 1
ATOM 1990 N N . GLU A 1 258 ? -22.252 -0.195 5.207 1 58.125 2412 GLU A N 1
ATOM 1991 C CA . GLU A 1 258 ? -22.382 -0.38 6.642 1 56.567 2412 GLU A CA 1
ATOM 1992 C C . GLU A 1 258 ? -23.005 0.858 7.281 1 53.992 2412 GLU A C 1
ATOM 1993 O O . GLU A 1 258 ? -23.472 0.787 8.409 1 53.347 2412 GLU A O 1
ATOM 1999 N N . GLN A 1 259 ? -22.962 1.994 6.582 1 56.789 2413 GLN A N 1
ATOM 2000 C CA . GLN A 1 259 ? -23.735 3.15 6.997 1 64.738 2413 GLN A CA 1
ATOM 2001 C C . GLN A 1 259 ? -25.09 3.075 6.293 1 70.32 2413 GLN A C 1
ATOM 2002 O O . GLN A 1 259 ? -25.511 2.013 5.829 1 76.565 2413 GLN A O 1
ATOM 2004 N N . GLY A 1 260 ? -25.783 4.211 6.223 1 72.827 2414 GLY A N 1
ATOM 2005 C CA . GLY A 1 260 ? -26.916 4.327 5.321 1 72.578 2414 GLY A CA 1
ATOM 2006 C C . GLY A 1 260 ? -26.386 4.461 3.9 1 73.349 2414 GLY A C 1
ATOM 2007 O O . GLY A 1 260 ? -25.885 3.491 3.341 1 69.399 2414 GLY A O 1
ATOM 2008 N N . LEU A 1 261 ? -26.494 5.676 3.348 1 76.363 2415 LEU A N 1
ATOM 2009 C CA . LEU A 1 261 ? -25.689 6.13 2.224 1 77.584 2415 LEU A CA 1
ATOM 2010 C C . LEU A 1 261 ? -25.863 5.218 1.005 1 69.884 2415 LEU A C 1
ATOM 2011 O O . LEU A 1 261 ? -26.024 5.701 -0.114 1 67.681 2415 LEU A O 1
ATOM 2016 N N . GLU A 1 262 ? -25.829 3.898 1.231 1 68.1 2416 GLU A N 1
ATOM 2017 C CA . GLU A 1 262 ? -25.835 2.916 0.157 1 72.787 2416 GLU A CA 1
ATOM 2018 C C . GLU A 1 262 ? -27.258 2.711 -0.355 1 76.935 2416 GLU A C 1
ATOM 2019 O O . GLU A 1 262 ? -27.893 1.696 -0.066 1 75.663 2416 GLU A O 1
ATOM 2021 N N . VAL A 1 263 ? -27.744 3.692 -1.123 1 74.186 2417 VAL A N 1
ATOM 2022 C CA . VAL A 1 263 ? -29.006 3.551 -1.828 1 74.967 2417 VAL A CA 1
ATOM 2023 C C . VAL A 1 263 ? -28.701 3.255 -3.294 1 73.161 2417 VAL A C 1
ATOM 2024 O O . VAL A 1 263 ? -29.305 2.365 -3.892 1 64.366 2417 VAL A O 1
ATOM 2026 N N . LEU A 1 264 ? -27.746 4.012 -3.852 1 84.25 2418 LEU A N 1
ATOM 2027 C CA . LEU A 1 264 ? -27.428 3.965 -5.271 1 86.919 2418 LEU A CA 1
ATOM 2028 C C . LEU A 1 264 ? -26.431 2.841 -5.556 1 92.404 2418 LEU A C 1
ATOM 2029 O O . LEU A 1 264 ? -25.464 2.645 -4.815 1 94.741 2418 LEU A O 1
ATOM 2031 N N . PRO A 1 265 ? -26.644 2.071 -6.651 1 88.861 2419 PRO A N 1
ATOM 2032 C CA . PRO A 1 265 ? -25.76 0.968 -7.013 1 78.971 2419 PRO A CA 1
ATOM 2033 C C . PRO A 1 265 ? -24.636 1.351 -7.975 1 72.92 2419 PRO A C 1
ATOM 2034 O O . PRO A 1 265 ? -24.901 1.899 -9.042 1 77.438 2419 PRO A O 1
ATOM 2038 N N . GLU A 1 266 ? -23.395 1.001 -7.61 1 62.302 2420 GLU A N 1
ATOM 2039 C CA . GLU A 1 266 ? -22.218 1.228 -8.438 1 59.286 2420 GLU A CA 1
ATOM 2040 C C . GLU A 1 266 ? -21.833 2.709 -8.396 1 56.038 2420 GLU A C 1
ATOM 2041 O O . GLU A 1 266 ? -21.384 3.275 -9.394 1 56.302 2420 GLU A O 1
ATOM 2043 N N . HIS A 1 267 ? -22.01 3.328 -7.227 1 44.128 2421 HIS A N 1
ATOM 2044 C CA . HIS A 1 267 ? -21.493 4.668 -6.996 1 43.262 2421 HIS A CA 1
ATOM 2045 C C . HIS A 1 267 ? -19.972 4.59 -6.851 1 36.657 2421 HIS A C 1
ATOM 2046 O O . HIS A 1 267 ? -19.461 3.605 -6.322 1 34.285 2421 HIS A O 1
ATOM 2053 N N . ASP A 1 268 ? -19.253 5.625 -7.315 1 31.637 2422 ASP A N 1
ATOM 2054 C CA . ASP A 1 268 ? -17.8 5.625 -7.205 1 30.184 2422 ASP A CA 1
ATOM 2055 C C . ASP A 1 268 ? -17.347 6.657 -6.162 1 27.371 2422 ASP A C 1
ATOM 2056 O O . ASP A 1 268 ? -17.284 7.838 -6.468 1 27.771 2422 ASP A O 1
ATOM 2061 N N . PRO A 1 269 ? -17.045 6.27 -4.905 1 28.661 2423 PRO A N 1
ATOM 2062 C CA . PRO A 1 269 ? -16.743 7.248 -3.857 1 25.68 2423 PRO A CA 1
ATOM 2063 C C . PRO A 1 269 ? -15.47 8.06 -4.123 1 28.375 2423 PRO A C 1
ATOM 2064 O O . PRO A 1 269 ? -15.316 9.17 -3.616 1 25.336 2423 PRO A O 1
ATOM 2068 N N . ILE A 1 270 ? -14.576 7.517 -4.959 1 26.812 2424 ILE A N 1
ATOM 2069 C CA . ILE A 1 270 ? -13.396 8.265 -5.377 1 26.497 2424 ILE A CA 1
ATOM 2070 C C . ILE A 1 270 ? -13.798 9.39 -6.338 1 28.062 2424 ILE A C 1
ATOM 2071 O O . ILE A 1 270 ? -13.44 10.548 -6.131 1 28.072 2424 ILE A O 1
ATOM 2076 N N . ARG A 1 271 ? -14.576 9.073 -7.376 1 27.926 2425 ARG A N 1
ATOM 2077 C CA . ARG A 1 271 ? -15.058 10.109 -8.287 1 25.017 2425 ARG A CA 1
ATOM 2078 C C . ARG A 1 271 ? -15.921 11.13 -7.532 1 24.021 2425 ARG A C 1
ATOM 2079 O O . ARG A 1 271 ? -15.872 12.316 -7.852 1 27.182 2425 ARG A O 1
ATOM 2081 N N . ASP A 1 272 ? -16.702 10.682 -6.54 1 23.302 2426 ASP A N 1
ATOM 2082 C CA . ASP A 1 272 ? -17.627 11.568 -5.843 1 25.377 2426 ASP A CA 1
ATOM 2083 C C . ASP A 1 272 ? -16.88 12.626 -5.026 1 26.71 2426 ASP A C 1
ATOM 2084 O O . ASP A 1 272 ? -17.435 13.693 -4.749 1 22.748 2426 ASP A O 1
ATOM 2089 N N . GLN A 1 273 ? -15.65 12.292 -4.592 1 22.323 2427 GLN A N 1
ATOM 2090 C CA . GLN A 1 273 ? -14.816 13.219 -3.832 1 22.3 2427 GLN A CA 1
ATOM 2091 C C . GLN A 1 273 ? -15.535 13.559 -2.534 1 21.949 2427 GLN A C 1
ATOM 2092 O O . GLN A 1 273 ? -15.478 14.691 -2.053 1 21.233 2427 GLN A O 1
ATOM 2098 N N . SER A 1 274 ? -16.192 12.547 -1.972 1 21.039 2428 SER A N 1
ATOM 2099 C CA . SER A 1 274 ? -17.1 12.745 -0.853 1 23.786 2428 SER A CA 1
ATOM 2100 C C . SER A 1 274 ? -16.515 12.31 0.491 1 24.662 2428 SER A C 1
ATOM 2101 O O . SER A 1 274 ? -17.127 12.583 1.532 1 23.355 2428 SER A O 1
ATOM 2104 N N . TRP A 1 275 ? -15.337 11.641 0.49 1 19.652 2429 TRP A N 1
ATOM 2105 C CA . TRP A 1 275 ? -14.785 11.085 1.712 1 18.283 2429 TRP A CA 1
ATOM 2106 C C . TRP A 1 275 ? -13.545 11.814 2.199 1 17.713 2429 TRP A C 1
ATOM 2107 O O . TRP A 1 275 ? -12.639 12.072 1.417 1 16.113 2429 TRP A O 1
ATOM 2118 N N . TYR A 1 276 ? -13.487 12.038 3.51 1 15.873 2430 TYR A N 1
ATOM 2119 C CA . TYR A 1 276 ? -12.225 12.294 4.189 1 16.324 2430 TYR A CA 1
ATOM 2120 C C . TYR A 1 276 ? -11.976 11.073 5.074 1 18.259 2430 TYR A C 1
ATOM 2121 O O . TYR A 1 276 ? -12.783 10.812 5.973 1 18.354 2430 TYR A O 1
ATOM 2130 N N . VAL A 1 277 ? -10.882 10.366 4.786 1 19.045 2431 VAL A N 1
ATOM 2131 C CA . VAL A 1 277 ? -10.597 9.082 5.413 1 20.142 2431 VAL A CA 1
ATOM 2132 C C . VAL A 1 277 ? -9.855 9.366 6.695 1 19.808 2431 VAL A C 1
ATOM 2133 O O . VAL A 1 277 ? -8.629 9.579 6.699 1 21.634 2431 VAL A O 1
ATOM 2137 N N . ASN A 1 278 ? -10.62 9.316 7.784 1 19.417 2432 ASN A N 1
ATOM 2138 C CA . ASN A 1 278 ? -10.136 9.753 9.069 1 22.506 2432 ASN A CA 1
ATOM 2139 C C . ASN A 1 278 ? -9.27 8.639 9.666 1 21.777 2432 ASN A C 1
ATOM 2140 O O . ASN A 1 278 ? -9.096 7.574 9.07 1 23.041 2432 ASN A O 1
ATOM 2145 N N . LYS A 1 279 ? -8.753 8.901 10.851 1 23.956 2433 LYS A N 1
ATOM 2146 C CA . LYS A 1 279 ? -7.736 8.038 11.441 1 27.099 2433 LYS A CA 1
ATOM 2147 C C . LYS A 1 279 ? -8.258 6.607 11.566 1 27.482 2433 LYS A C 1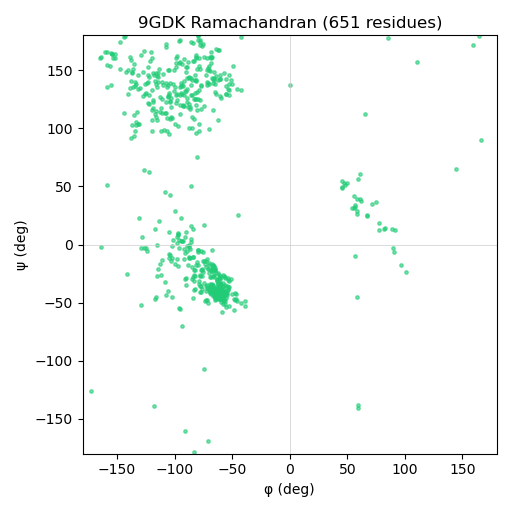
ATOM 2148 O O . LYS A 1 279 ? -7.59 5.673 11.12 1 25.941 2433 LYS A O 1
ATOM 2154 N N . LYS A 1 280 ? -9.48 6.468 12.097 1 31.547 2434 LYS A N 1
ATOM 2155 C CA . LYS A 1 280 ? -10.097 5.163 12.326 1 35.202 2434 LYS A CA 1
ATOM 2156 C C . LYS A 1 280 ? -10.251 4.419 11.002 1 33.48 2434 LYS A C 1
ATOM 2157 O O . LYS A 1 280 ? -9.94 3.226 10.928 1 31.669 2434 LYS A O 1
ATOM 2161 N N . LEU A 1 281 ? -10.683 5.132 9.945 1 27.227 2435 LEU A N 1
ATOM 2162 C CA . LEU A 1 281 ? -10.919 4.491 8.663 1 28.555 2435 LEU A CA 1
ATOM 2163 C C . LEU A 1 281 ? -9.605 4.056 8.018 1 27.981 2435 LEU A C 1
ATOM 2164 O O . LEU A 1 281 ? -9.545 3.034 7.314 1 25.088 2435 LEU A O 1
ATOM 2169 N N . ARG A 1 282 ? -8.558 4.878 8.179 1 25.276 2436 ARG A N 1
ATOM 2170 C CA . ARG A 1 282 ? -7.271 4.567 7.564 1 21.626 2436 ARG A CA 1
ATOM 2171 C C . ARG A 1 282 ? -6.704 3.27 8.166 1 24.248 2436 ARG A C 1
ATOM 2172 O O . ARG A 1 282 ? -6.139 2.455 7.441 1 28.25 2436 ARG A O 1
ATOM 2180 N N . GLN A 1 283 ? -6.845 3.127 9.478 1 25.228 2437 GLN A N 1
ATOM 2181 C CA . GLN A 1 283 ? -6.398 1.954 10.227 1 35.314 2437 GLN A CA 1
ATOM 2182 C C . GLN A 1 283 ? -7.15 0.716 9.732 1 38.382 2437 GLN A C 1
ATOM 2183 O O . GLN A 1 283 ? -6.527 -0.305 9.443 1 41.245 2437 GLN A O 1
ATOM 2189 N N . ARG A 1 284 ? -8.478 0.842 9.586 1 36.886 2438 ARG A N 1
ATOM 2190 C CA . ARG A 1 284 ? -9.323 -0.239 9.106 1 35.854 2438 ARG A CA 1
ATOM 2191 C C . ARG A 1 284 ? -8.949 -0.634 7.681 1 35.17 2438 ARG A C 1
ATOM 2192 O O . ARG A 1 284 ? -8.946 -1.821 7.341 1 32.173 2438 ARG A O 1
ATOM 2200 N N . LEU A 1 285 ? -8.637 0.367 6.839 1 27.884 2439 LEU A N 1
ATOM 2201 C CA . LEU A 1 285 ? -8.249 0.117 5.463 1 30.949 2439 LEU A CA 1
ATOM 2202 C C . LEU A 1 285 ? -6.967 -0.731 5.394 1 30.161 2439 LEU A C 1
ATOM 2203 O O . LEU A 1 285 ? -6.784 -1.532 4.473 1 29.29 2439 LEU A O 1
ATOM 2208 N N . TYR A 1 286 ? -6.042 -0.49 6.323 1 34.938 2440 TYR A N 1
ATOM 2209 C CA . TYR A 1 286 ? -4.746 -1.151 6.248 1 36.416 2440 TYR A CA 1
ATOM 2210 C C . TYR A 1 286 ? -4.918 -2.636 6.602 1 33.111 2440 TYR A C 1
ATOM 2211 O O . TYR A 1 286 ? -4.438 -3.519 5.888 1 34.596 2440 TYR A O 1
ATOM 2220 N N . GLU A 1 287 ? -5.624 -2.862 7.704 1 35.67 2441 GLU A N 1
ATOM 2221 C CA . GLU A 1 287 ? -5.973 -4.183 8.193 1 40.819 2441 GLU A CA 1
ATOM 2222 C C . GLU A 1 287 ? -6.651 -4.998 7.094 1 44.934 2441 GLU A C 1
ATOM 2223 O O . GLU A 1 287 ? -6.193 -6.109 6.792 1 37.612 2441 GLU A O 1
ATOM 2229 N N . GLU A 1 288 ? -7.705 -4.41 6.489 1 35.854 2442 GLU A N 1
ATOM 2230 C CA . GLU A 1 288 ? -8.58 -5.14 5.593 1 32.368 2442 GLU A CA 1
ATOM 2231 C C . GLU A 1 288 ? -7.918 -5.321 4.231 1 35.608 2442 GLU A C 1
ATOM 2232 O O . GLU A 1 288 ? -8.106 -6.368 3.602 1 36.568 2442 GLU A O 1
ATOM 2238 N N . TYR A 1 289 ? -7.14 -4.323 3.776 1 31.054 2443 TYR A N 1
ATOM 2239 C CA . TYR A 1 289 ? -6.631 -4.391 2.412 1 31.372 2443 TYR A CA 1
ATOM 2240 C C . TYR A 1 289 ? -5.111 -4.287 2.318 1 28.367 2443 TYR A C 1
ATOM 2241 O O . TYR A 1 289 ? -4.572 -4.368 1.21 1 31.029 2443 TYR A O 1
ATOM 2250 N N . HIS A 1 290 ? -4.441 -4.039 3.449 1 30.595 2444 HIS A N 1
ATOM 2251 C CA . HIS A 1 290 ? -2.991 -3.83 3.471 1 34.472 2444 HIS A CA 1
ATOM 2252 C C . HIS A 1 290 ? -2.6 -2.68 2.542 1 39.807 2444 HIS A C 1
ATOM 2253 O O . HIS A 1 290 ? -1.544 -2.69 1.898 1 36.683 2444 HIS A O 1
ATOM 2260 N N . VAL A 1 291 ? -3.483 -1.674 2.459 1 38.105 2445 VAL A N 1
ATOM 2261 C CA . VAL A 1 291 ? -3.171 -0.442 1.747 1 32.468 2445 VAL A CA 1
ATOM 2262 C C . VAL A 1 291 ? -2.602 0.537 2.77 1 32.74 2445 VAL A C 1
ATOM 2263 O O . VAL A 1 291 ? -3.263 0.83 3.776 1 38.087 2445 VAL A O 1
ATOM 2267 N N . ARG A 1 292 ? -1.347 0.959 2.536 1 32.625 2446 ARG A N 1
ATOM 2268 C CA . ARG A 1 292 ? -0.641 1.817 3.478 1 31.806 2446 ARG A CA 1
ATOM 2269 C C . ARG A 1 292 ? -0.968 3.282 3.179 1 26.238 2446 ARG A C 1
ATOM 2270 O O . ARG A 1 292 ? -1.149 3.668 2.007 1 26.973 2446 ARG A O 1
ATOM 2272 N N . THR A 1 293 ? -1.071 4.07 4.247 1 28.802 2447 THR A N 1
ATOM 2273 C CA . THR A 1 293 ? -1.204 5.514 4.134 1 29.843 2447 THR A CA 1
ATOM 2274 C C . THR A 1 293 ? 0.18 6.147 4.269 1 27.621 2447 THR A C 1
ATOM 2275 O O . THR A 1 293 ? 0.845 5.944 5.276 1 27.458 2447 THR A O 1
ATOM 2279 N N . CYS A 1 294 ? 0.538 7.005 3.315 1 25.642 2448 CYS A N 1
ATOM 2280 C CA . CYS A 1 294 ? 1.676 7.883 3.524 1 24.241 2448 CYS A CA 1
ATOM 2281 C C . CYS A 1 294 ? 1.2 9.177 4.174 1 24.501 2448 CYS A C 1
ATOM 2282 O O . CYS A 1 294 ? 0.367 9.87 3.596 1 23.265 2448 CYS A O 1
ATOM 2285 N N . THR A 1 295 ? 1.754 9.513 5.341 1 22.217 2449 THR A N 1
ATOM 2286 C CA . THR A 1 295 ? 1.432 10.77 6.005 1 22.044 2449 THR A CA 1
ATOM 2287 C C . THR A 1 295 ? 2.512 11.813 5.71 1 21.061 2449 THR A C 1
ATOM 2288 O O . THR A 1 295 ? 3.7 11.56 5.915 1 21.183 2449 THR A O 1
ATOM 2292 N N . LEU A 1 296 ? 2.102 13.011 5.268 1 17.453 2450 LEU A N 1
ATOM 2293 C CA . LEU A 1 296 ? 3.075 14.078 5.124 1 15.823 2450 LEU A CA 1
ATOM 2294 C C . LEU A 1 296 ? 2.555 15.297 5.872 1 14.708 2450 LEU A C 1
ATOM 2295 O O . LEU A 1 296 ? 1.358 15.523 5.872 1 15.479 2450 LEU A O 1
ATOM 2300 N N . ILE A 1 297 ? 3.467 16.12 6.421 1 13.901 2451 ILE A N 1
ATOM 2301 C CA . ILE A 1 297 ? 3.064 17.463 6.83 1 13.913 2451 ILE A CA 1
ATOM 2302 C C . ILE A 1 297 ? 3.636 18.408 5.768 1 13.476 2451 ILE A C 1
ATOM 2303 O O . ILE A 1 297 ? 4.817 18.297 5.426 1 15.308 2451 ILE A O 1
ATOM 2308 N N . GLN A 1 298 ? 2.778 19.289 5.26 1 12.929 2452 GLN A N 1
ATOM 2309 C CA . GLN A 1 298 ? 3.204 20.285 4.284 1 13.969 2452 GLN A CA 1
ATOM 2310 C C . GLN A 1 298 ? 3.514 21.56 5.066 1 14.642 2452 GLN A C 1
ATOM 2311 O O . GLN A 1 298 ? 2.662 22.095 5.77 1 16.603 2452 GLN A O 1
ATOM 2317 N N . PHE A 1 299 ? 4.764 22.002 4.963 1 14.007 2453 PHE A N 1
ATOM 2318 C CA . PHE A 1 299 ? 5.198 23.225 5.611 1 14.665 2453 PHE A CA 1
ATOM 2319 C C . PHE A 1 299 ? 5.16 24.346 4.579 1 14.671 2453 PHE A C 1
ATOM 2320 O O . PHE A 1 299 ? 5.149 24.089 3.388 1 14.179 2453 PHE A O 1
ATOM 2328 N N . LEU A 1 300 ? 5.163 25.608 5.061 1 13.926 2454 LEU A N 1
ATOM 2329 C CA . LEU A 1 300 ? 5.205 26.727 4.122 1 14.423 2454 LEU A CA 1
ATOM 2330 C C . LEU A 1 300 ? 6.385 26.548 3.157 1 13.795 2454 LEU A C 1
ATOM 2331 O O . LEU A 1 300 ? 7.509 26.238 3.563 1 13.566 2454 LEU A O 1
ATOM 2336 N N . GLY A 1 301 ? 6.123 26.731 1.851 1 12.923 2455 GLY A N 1
ATOM 2337 C CA . GLY A 1 301 ? 7.158 26.619 0.845 1 13.497 2455 GLY A CA 1
ATOM 2338 C C . GLY A 1 301 ? 7.306 25.206 0.29 1 14.3 2455 GLY A C 1
ATOM 2339 O O . GLY A 1 301 ? 8.091 25.02 -0.631 1 14.322 2455 GLY A O 1
ATOM 2340 N N . ASP A 1 302 ? 6.593 24.218 0.861 1 13.587 2456 ASP A N 1
ATOM 2341 C CA . ASP A 1 302 ? 6.773 22.865 0.337 1 12.795 2456 ASP A CA 1
ATOM 2342 C C . ASP A 1 302 ? 5.949 22.67 -0.928 1 12.998 2456 ASP A C 1
ATOM 2343 O O . ASP A 1 302 ? 4.741 22.928 -0.916 1 12.774 2456 ASP A O 1
ATOM 2348 N N . ALA A 1 303 ? 6.597 22.141 -1.975 1 12.57 2457 ALA A N 1
ATOM 2349 C CA . ALA A 1 303 ? 5.92 21.831 -3.228 1 13.249 2457 ALA A CA 1
ATOM 2350 C C . ALA A 1 303 ? 5.791 20.319 -3.347 1 14.277 2457 ALA A C 1
ATOM 2351 O O . ALA A 1 303 ? 6.804 19.647 -3.398 1 15.505 2457 ALA A O 1
ATOM 2353 N N . ILE A 1 304 ? 4.552 19.814 -3.296 1 13.2 2458 ILE A N 1
ATOM 2354 C CA . ILE A 1 304 ? 4.308 18.382 -3.319 1 13.687 2458 ILE A CA 1
ATOM 2355 C C . ILE A 1 304 ? 3.927 18.002 -4.752 1 14.028 2458 ILE A C 1
ATOM 2356 O O . ILE A 1 304 ? 2.961 18.531 -5.287 1 14.076 2458 ILE A O 1
ATOM 2361 N N . VAL A 1 305 ? 4.701 17.082 -5.345 1 15.049 2459 VAL A N 1
ATOM 2362 C CA . VAL A 1 305 ? 4.656 16.764 -6.763 1 13.47 2459 VAL A CA 1
ATOM 2363 C C . VAL A 1 305 ? 4.076 15.357 -6.883 1 14.648 2459 VAL A C 1
ATOM 2364 O O . VAL A 1 305 ? 4.673 14.42 -6.351 1 15.294 2459 VAL A O 1
ATOM 2368 N N . LEU A 1 306 ? 2.871 15.271 -7.47 1 15.44 2460 LEU A N 1
ATOM 2369 C CA . LEU A 1 306 ? 2.128 14.024 -7.479 1 14.545 2460 LEU A CA 1
ATOM 2370 C C . LEU A 1 306 ? 1.976 13.57 -8.921 1 15.536 2460 LEU A C 1
ATOM 2371 O O . LEU A 1 306 ? 1.606 14.358 -9.803 1 15.152 2460 LEU A O 1
ATOM 2376 N N . PRO A 1 307 ? 2.15 12.254 -9.183 1 17.332 2461 PRO A N 1
ATOM 2377 C CA . PRO A 1 307 ? 1.939 11.751 -10.533 1 16.633 2461 PRO A CA 1
ATOM 2378 C C . PRO A 1 307 ? 0.454 11.531 -10.804 1 17.896 2461 PRO A C 1
ATOM 2379 O O . PRO A 1 307 ? -0.321 11.295 -9.866 1 15.763 2461 PRO A O 1
ATOM 2383 N N . ALA A 1 308 ? 0.046 11.654 -12.068 1 17.871 2462 ALA A N 1
ATOM 2384 C CA . ALA A 1 308 ? -1.298 11.253 -12.488 1 18.296 2462 ALA A CA 1
ATOM 2385 C C . ALA A 1 308 ? -1.635 9.876 -11.901 1 21.337 2462 ALA A C 1
ATOM 2386 O O . ALA A 1 308 ? -0.805 8.959 -11.889 1 22.087 2462 ALA A O 1
ATOM 2388 N N . GLY A 1 309 ? -2.842 9.74 -11.332 1 24.073 2463 GLY A N 1
ATOM 2389 C CA . GLY A 1 309 ? -3.259 8.459 -10.78 1 23.103 2463 GLY A CA 1
ATOM 2390 C C . GLY A 1 309 ? -3.12 8.382 -9.255 1 21.532 2463 GLY A C 1
ATOM 2391 O O . GLY A 1 309 ? -3.761 7.552 -8.62 1 21.403 2463 GLY A O 1
ATOM 2392 N N . ALA A 1 310 ? -2.24 9.203 -8.655 1 20.29 2464 ALA A N 1
ATOM 2393 C CA . ALA A 1 310 ? -2.103 9.16 -7.208 1 19.815 2464 ALA A CA 1
ATOM 2394 C C . ALA A 1 310 ? -3.387 9.709 -6.616 1 21.475 2464 ALA A C 1
ATOM 2395 O O . ALA A 1 310 ? -4.091 10.463 -7.278 1 24.54 2464 ALA A O 1
ATOM 2397 N N . LEU A 1 311 ? -3.662 9.311 -5.378 1 18.507 2465 LEU A N 1
ATOM 2398 C CA . LEU A 1 311 ? -4.803 9.774 -4.61 1 21.756 2465 LEU A CA 1
ATOM 2399 C C . LEU A 1 311 ? -4.271 10.538 -3.411 1 19.107 2465 LEU A C 1
ATOM 2400 O O . LEU A 1 311 ? -3.286 10.121 -2.806 1 22.958 2465 LEU A O 1
ATOM 2405 N N . HIS A 1 312 ? -4.987 11.594 -3.013 1 16.316 2466 HIS A N 1
ATOM 2406 C CA . HIS A 1 312 ? -4.623 12.261 -1.785 1 15.491 2466 HIS A CA 1
ATOM 2407 C C . HIS A 1 312 ? -5.825 12.962 -1.176 1 13.834 2466 HIS A C 1
ATOM 2408 O O . HIS A 1 312 ? -6.817 13.181 -1.858 1 15.541 2466 HIS A O 1
ATOM 2415 N N . GLN A 1 313 ? -5.675 13.31 0.108 1 15.57 2467 GLN A N 1
ATOM 2416 C CA . GLN A 1 313 ? -6.605 14.149 0.829 1 15.27 2467 GLN A CA 1
ATOM 2417 C C . GLN A 1 313 ? -5.765 15.107 1.664 1 14.435 2467 GLN A C 1
ATOM 2418 O O . GLN A 1 313 ? -4.567 14.854 1.877 1 15.599 2467 GLN A O 1
ATOM 2424 N N . VAL A 1 314 ? -6.375 16.234 2.06 1 13.764 2468 VAL A N 1
ATOM 2425 C CA . VAL A 1 314 ? -5.673 17.3 2.756 1 12.617 2468 VAL A CA 1
ATOM 2426 C C . VAL A 1 314 ? -6.521 17.757 3.937 1 13.041 2468 VAL A C 1
ATOM 2427 O O . VAL A 1 314 ? -7.739 17.885 3.789 1 15.817 2468 VAL A O 1
ATOM 2431 N N . GLN A 1 315 ? -5.863 18.029 5.073 1 12.602 2469 GLN A N 1
ATOM 2432 C CA . GLN A 1 315 ? -6.557 18.633 6.209 1 12.898 2469 GLN A CA 1
ATOM 2433 C C . GLN A 1 315 ? -5.692 19.788 6.736 1 14.246 2469 GLN A C 1
ATOM 2434 O O . GLN A 1 315 ? -4.669 19.561 7.394 1 14.98 2469 GLN A O 1
ATOM 2440 N N . ASN A 1 316 ? -6.07 21.035 6.405 1 12.863 2470 ASN A N 1
ATOM 2441 C CA . ASN A 1 316 ? -5.351 22.176 6.918 1 11.288 2470 ASN A CA 1
ATOM 2442 C C . ASN A 1 316 ? -5.531 22.204 8.444 1 13.351 2470 ASN A C 1
ATOM 2443 O O . ASN A 1 316 ? -6.649 21.977 8.9 1 14.223 2470 ASN A O 1
ATOM 2448 N N . PHE A 1 317 ? -4.456 22.492 9.187 1 14.256 2471 PHE A N 1
ATOM 2449 C CA . PHE A 1 317 ? -4.523 22.792 10.62 1 15.411 2471 PHE A CA 1
ATOM 2450 C C . PHE A 1 317 ? -4.574 24.309 10.859 1 17.365 2471 PHE A C 1
ATOM 2451 O O . PHE A 1 317 ? -5.476 24.784 11.565 1 17.951 2471 PHE A O 1
ATOM 2459 N N . HIS A 1 318 ? -3.584 25.049 10.326 1 18.407 2472 HIS A N 1
ATOM 2460 C CA . HIS A 1 318 ? -3.699 26.511 10.212 1 17.484 2472 HIS A CA 1
ATOM 2461 C C . HIS A 1 318 ? -4.458 26.853 8.931 1 16.241 2472 HIS A C 1
ATOM 2462 O O . HIS A 1 318 ? -4.763 25.957 8.144 1 16.667 2472 HIS A O 1
ATOM 2469 N N . SER A 1 319 ? -4.775 28.152 8.736 1 14.99 2473 SER A N 1
ATOM 2470 C CA . SER A 1 319 ? -5.35 28.601 7.475 1 15.553 2473 SER A CA 1
ATOM 2471 C C . SER A 1 319 ? -4.243 28.541 6.423 1 14.556 2473 SER A C 1
ATOM 2472 O O . SER A 1 319 ? -3.095 28.85 6.734 1 16.401 2473 SER A O 1
ATOM 2475 N N . CYS A 1 320 ? -4.575 28.076 5.202 1 14.429 2474 CYS A N 1
ATOM 2476 C CA . CYS A 1 320 ? -3.529 27.843 4.225 1 14.53 2474 CYS A CA 1
ATOM 2477 C C . CYS A 1 320 ? -4.01 28.368 2.874 1 13.389 2474 CYS A C 1
ATOM 2478 O O . CYS A 1 320 ? -5.192 28.339 2.567 1 13.029 2474 CYS A O 1
ATOM 2481 N N . ILE A 1 321 ? -3.057 28.844 2.077 1 12.917 2475 ILE A N 1
ATOM 2482 C CA . ILE A 1 321 ? -3.336 29.131 0.67 1 13.882 2475 ILE A CA 1
ATOM 2483 C C . ILE A 1 321 ? -2.405 28.229 -0.132 1 13.348 2475 ILE A C 1
ATOM 2484 O O . ILE A 1 321 ? -1.194 28.246 0.064 1 11.734 2475 ILE A O 1
ATOM 2489 N N . GLN A 1 322 ? -2.99 27.411 -1.029 1 13.648 2476 GLN A N 1
ATOM 2490 C CA . GLN A 1 322 ? -2.187 26.535 -1.861 1 14.218 2476 GLN A CA 1
ATOM 2491 C C . GLN A 1 322 ? -2.405 26.951 -3.31 1 14.419 2476 GLN A C 1
ATOM 2492 O O . GLN A 1 322 ? -3.537 27.28 -3.7 1 15.288 2476 GLN A O 1
ATOM 2498 N N . VAL A 1 323 ? -1.321 26.929 -4.079 1 12.606 2477 VAL A N 1
ATOM 2499 C CA . VAL A 1 323 ? -1.425 27.06 -5.534 1 14.849 2477 VAL A CA 1
ATOM 2500 C C . VAL A 1 323 ? -1.04 25.728 -6.167 1 16.68 2477 VAL A C 1
ATOM 2501 O O . VAL A 1 323 ? -0.045 25.101 -5.758 1 16.436 2477 VAL A O 1
ATOM 2505 N N A THR A 1 324 ? -1.809 25.295 -7.175 0.24 14.487 2478 THR A N 1
ATOM 2506 N N B THR A 1 324 ? -1.822 25.301 -7.168 0.76 16.144 2478 THR A N 1
ATOM 2507 C CA A THR A 1 324 ? -1.491 24.027 -7.813 0.24 13.598 2478 THR A CA 1
ATOM 2508 C CA B THR A 1 324 ? -1.551 24.042 -7.848 0.76 17.894 2478 THR A CA 1
ATOM 2509 C C A THR A 1 324 ? -1.39 24.216 -9.318 0.24 13.817 2478 THR A C 1
ATOM 2510 C C B THR A 1 324 ? -1.239 24.382 -9.308 0.76 16.772 2478 THR A C 1
ATOM 2511 O O A THR A 1 324 ? -2.275 24.812 -9.918 0.24 12.168 2478 THR A O 1
ATOM 2512 O O B THR A 1 324 ? -1.695 25.395 -9.83 0.76 15.45 2478 THR A O 1
ATOM 2519 N N . GLU A 1 325 ? -0.385 23.577 -9.916 1 14.346 2479 GLU A N 1
ATOM 2520 C CA . GLU A 1 325 ? -0.118 23.738 -11.35 1 16.419 2479 GLU A CA 1
ATOM 2521 C C . GLU A 1 325 ? -0.075 22.336 -11.952 1 16.868 2479 GLU A C 1
ATOM 2522 O O . GLU A 1 325 ? 0.551 21.456 -11.379 1 15.451 2479 GLU A O 1
ATOM 2528 N N . ASP A 1 326 ? -0.74 22.158 -13.095 1 17.872 2480 ASP A N 1
ATOM 2529 C CA . ASP A 1 326 ? -0.779 20.863 -13.759 1 23.817 2480 ASP A CA 1
ATOM 2530 C C . ASP A 1 326 ? 0.579 20.63 -14.408 1 30.083 2480 ASP A C 1
ATOM 2531 O O . ASP A 1 326 ? 0.853 19.628 -15.076 1 26.675 2480 ASP A O 1
ATOM 2536 N N . PHE A 1 327 ? 1.515 21.436 -13.922 1 47.599 2481 PHE A N 1
ATOM 2537 C CA . PHE A 1 327 ? 2.842 20.907 -13.657 1 43.031 2481 PHE A CA 1
ATOM 2538 C C . PHE A 1 327 ? 3.447 20.513 -15.005 1 43.367 2481 PHE A C 1
ATOM 2539 O O . PHE A 1 327 ? 2.968 19.625 -15.704 1 34.502 2481 PHE A O 1
ATOM 2547 N N . VAL A 1 328 ? 4.478 21.271 -15.376 1 59.211 2482 VAL A N 1
ATOM 2548 C CA . VAL A 1 328 ? 4.916 21.335 -16.759 1 57.523 2482 VAL A CA 1
ATOM 2549 C C . VAL A 1 328 ? 6.371 20.794 -16.832 1 56.279 2482 VAL A C 1
ATOM 2550 O O . VAL A 1 328 ? 6.632 19.754 -16.206 1 27.514 2482 VAL A O 1
ATOM 2554 N N . SER A 1 329 ? 7.359 21.327 -17.588 1 72.677 2483 SER A N 1
ATOM 2555 C CA . SER A 1 329 ? 8.565 20.49 -17.578 1 90.441 2483 SER A CA 1
ATOM 2556 C C . SER A 1 329 ? 9.672 20.756 -18.613 1 96.758 2483 SER A C 1
ATOM 2557 O O . SER A 1 329 ? 9.659 20.12 -19.669 1 92.199 2483 SER A O 1
ATOM 2560 N N . PRO A 1 330 ? 10.697 21.622 -18.351 1 107.624 2484 PRO A N 1
ATOM 2561 C CA . PRO A 1 330 ? 12.024 21.532 -18.995 1 110.355 2484 PRO A CA 1
ATOM 2562 C C . PRO A 1 330 ? 12.695 20.15 -19.18 1 118.776 2484 PRO A C 1
ATOM 2563 O O . PRO A 1 330 ? 12.121 19.111 -18.886 1 122.991 2484 PRO A O 1
ATOM 2567 N N . GLU A 1 331 ? 13.887 20.16 -19.809 1 128.247 2485 GLU A N 1
ATOM 2568 C CA . GLU A 1 331 ? 14.962 19.165 -19.899 1 131.3 2485 GLU A CA 1
ATOM 2569 C C . GLU A 1 331 ? 14.658 17.751 -20.442 1 130.295 2485 GLU A C 1
ATOM 2570 O O . GLU A 1 331 ? 15.606 17.01 -20.701 1 137.288 2485 GLU A O 1
ATOM 2576 N N . HIS A 1 332 ? 13.4 17.347 -20.655 1 120.266 2486 HIS A N 1
ATOM 2577 C CA . HIS A 1 332 ? 13.145 16.106 -21.387 1 119.792 2486 HIS A CA 1
ATOM 2578 C C . HIS A 1 332 ? 12.277 16.437 -22.594 1 135.236 2486 HIS A C 1
ATOM 2579 O O . HIS A 1 332 ? 11.132 15.983 -22.633 1 145.346 2486 HIS A O 1
ATOM 2586 N N . LEU A 1 333 ? 12.765 17.268 -23.529 1 143.982 2487 LEU A N 1
ATOM 2587 C CA . LEU A 1 333 ? 12.012 17.428 -24.767 1 154.692 2487 LEU A CA 1
ATOM 2588 C C . LEU A 1 333 ? 11.596 16.025 -25.218 1 172.761 2487 LEU A C 1
ATOM 2589 O O . LEU A 1 333 ? 11.342 15.809 -26.394 1 181.218 2487 LEU A O 1
ATOM 2594 N N . VAL A 1 334 ? 11.5 15.084 -24.256 1 179.372 2488 VAL A N 1
ATOM 2595 C CA . VAL A 1 334 ? 11.345 13.654 -24.503 1 176.818 2488 VAL A CA 1
ATOM 2596 C C . VAL A 1 334 ? 10.184 13.043 -23.713 1 177.291 2488 VAL A C 1
ATOM 2597 O O . VAL A 1 334 ? 9.382 12.334 -24.32 1 179.26 2488 VAL A O 1
ATOM 2601 N N . GLU A 1 335 ? 10.107 13.232 -22.382 1 165.712 2489 GLU A N 1
ATOM 2602 C CA . GLU A 1 335 ? 9.085 12.492 -21.634 1 137.53 2489 GLU A CA 1
ATOM 2603 C C . GLU A 1 335 ? 7.791 13.279 -21.463 1 136.212 2489 GLU A C 1
ATOM 2604 O O . GLU A 1 335 ? 6.754 12.86 -21.979 1 142.213 2489 GLU A O 1
ATOM 2610 N N . SER A 1 336 ? 7.838 14.333 -20.638 1 134.975 2490 SER A N 1
ATOM 2611 C CA . SER A 1 336 ? 6.623 15.013 -20.217 1 133.791 2490 SER A CA 1
ATOM 2612 C C . SER A 1 336 ? 6.295 16.219 -21.11 1 131.699 2490 SER A C 1
ATOM 2613 O O . SER A 1 336 ? 5.561 17.095 -20.658 1 121.099 2490 SER A O 1
ATOM 2616 N N . PHE A 1 337 ? 6.806 16.238 -22.369 1 129.699 2491 PHE A N 1
ATOM 2617 C CA . PHE A 1 337 ? 6.405 17.104 -23.486 1 118.679 2491 PHE A CA 1
ATOM 2618 C C . PHE A 1 337 ? 5.647 16.274 -24.552 1 112.264 2491 PHE A C 1
ATOM 2619 O O . PHE A 1 337 ? 5.91 16.394 -25.745 1 111.397 2491 PHE A O 1
ATOM 2627 N N . HIS A 1 338 ? 4.707 15.418 -24.071 1 114.839 2492 HIS A N 1
ATOM 2628 C CA . HIS A 1 338 ? 3.795 14.48 -24.738 1 135.533 2492 HIS A CA 1
ATOM 2629 C C . HIS A 1 338 ? 2.652 14.028 -23.797 1 138.346 2492 HIS A C 1
ATOM 2630 O O . HIS A 1 338 ? 1.819 13.221 -24.188 1 143.254 2492 HIS A O 1
ATOM 2637 N N . LEU A 1 339 ? 2.65 14.485 -22.526 1 136.942 2493 LEU A N 1
ATOM 2638 C CA . LEU A 1 339 ? 1.533 14.469 -21.576 1 127.817 2493 LEU A CA 1
ATOM 2639 C C . LEU A 1 339 ? 0.838 15.837 -21.581 1 142.613 2493 LEU A C 1
ATOM 2640 O O . LEU A 1 339 ? 0.018 16.115 -20.708 1 147.575 2493 LEU A O 1
ATOM 2645 N N . THR A 1 340 ? 1.233 16.699 -22.539 1 147.383 2494 THR A N 1
ATOM 2646 C CA . THR A 1 340 ? 0.38 17.658 -23.236 1 140.599 2494 THR A CA 1
ATOM 2647 C C . THR A 1 340 ? 1.046 18.067 -24.571 1 136.846 2494 THR A C 1
ATOM 2648 O O . THR A 1 340 ? 1.221 19.254 -24.841 1 131.938 2494 THR A O 1
ATOM 2652 N N . GLN A 1 341 ? 1.451 17.05 -25.38 1 140.539 2495 GLN A N 1
ATOM 2653 C CA . GLN A 1 341 ? 1.534 17.011 -26.848 1 144.648 2495 GLN A CA 1
ATOM 2654 C C . GLN A 1 341 ? 0.56 15.984 -27.465 1 148.742 2495 GLN A C 1
ATOM 2655 O O . GLN A 1 341 ? 0.154 16.147 -28.614 1 155.911 2495 GLN A O 1
ATOM 2661 N N . GLU A 1 342 ? 0.209 14.921 -26.701 1 143.561 2496 GLU A N 1
ATOM 2662 C CA . GLU A 1 342 ? -0.847 13.939 -26.956 1 134.518 2496 GLU A CA 1
ATOM 2663 C C . GLU A 1 342 ? -1.981 14.03 -25.939 1 137.025 2496 GLU A C 1
ATOM 2664 O O . GLU A 1 342 ? -2.695 13.049 -25.761 1 144.662 2496 GLU A O 1
ATOM 2670 N N . LEU A 1 343 ? -2.124 15.164 -25.245 1 133.468 2497 LEU A N 1
ATOM 2671 C CA . LEU A 1 343 ? -2.992 15.227 -24.076 1 127.335 2497 LEU A CA 1
ATOM 2672 C C . LEU A 1 343 ? -3.754 16.549 -23.997 1 131.153 2497 LEU A C 1
ATOM 2673 O O . LEU A 1 343 ? -4.839 16.571 -23.431 1 123.418 2497 LEU A O 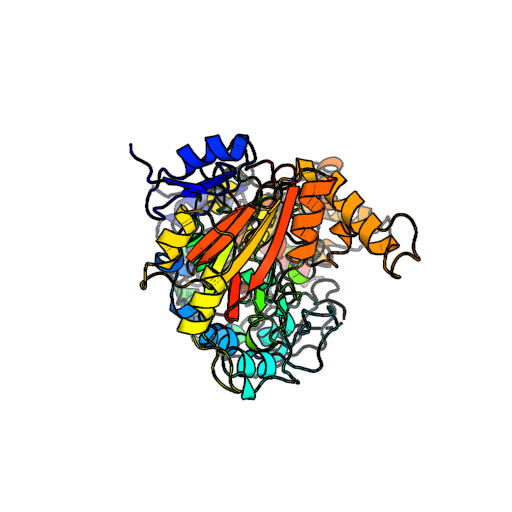1
ATOM 2675 N N . ARG A 1 344 ? -3.261 17.642 -24.579 1 135.352 2498 ARG A N 1
ATOM 2676 C CA . ARG A 1 344 ? -4.26 18.643 -24.927 1 130.237 2498 ARG A CA 1
ATOM 2677 C C . ARG A 1 344 ? -5.261 17.902 -25.833 1 126.273 2498 ARG A C 1
ATOM 2678 O O . ARG A 1 344 ? -6.445 18.17 -25.721 1 117.548 2498 ARG A O 1
ATOM 2686 N N . LEU A 1 345 ? -4.827 16.845 -26.569 1 128.099 2499 LEU A N 1
ATOM 2687 C CA . LEU A 1 345 ? -5.355 16.447 -27.879 1 130.53 2499 LEU A CA 1
ATOM 2688 C C . LEU A 1 345 ? -6.403 15.323 -27.932 1 140.491 2499 LEU A C 1
ATOM 2689 O O . LEU A 1 345 ? -6.945 15.126 -29.016 1 156.176 2499 LEU A O 1
ATOM 2691 N N . LEU A 1 346 ? -6.651 14.554 -26.849 1 137.873 2500 LEU A N 1
ATOM 2692 C CA . LEU A 1 346 ? -7.613 13.444 -26.818 1 128.019 2500 LEU A CA 1
ATOM 2693 C C . LEU A 1 346 ? -8.174 13.239 -25.393 1 121.923 2500 LEU A C 1
ATOM 2694 O O . LEU A 1 346 ? -8.918 12.249 -25.196 1 111.884 2500 LEU A O 1
ATOM 2696 N N . MET B 1 2 ? 24.817 48.061 -45.932 1 35.289 2156 MET B N 1
ATOM 2697 C CA . MET B 1 2 ? 23.769 47.103 -46.38 1 34.304 2156 MET B CA 1
ATOM 2698 C C . MET B 1 2 ? 22.425 47.475 -45.733 1 31.326 2156 MET B C 1
ATOM 2699 O O . MET B 1 2 ? 22.351 48.303 -44.834 1 31.78 2156 MET B O 1
ATOM 2704 N N . ILE B 1 3 ? 21.357 46.856 -46.233 1 30.838 2157 ILE B N 1
ATOM 2705 C CA . ILE B 1 3 ? 20 47.124 -45.761 1 24.803 2157 ILE B CA 1
ATOM 2706 C C . ILE B 1 3 ? 19.448 45.812 -45.217 1 21.575 2157 ILE B C 1
ATOM 2707 O O . ILE B 1 3 ? 19.154 44.903 -45.975 1 25.07 2157 ILE B O 1
ATOM 2712 N N . PRO B 1 4 ? 19.309 45.664 -43.884 1 22.477 2158 PRO B N 1
ATOM 2713 C CA . PRO B 1 4 ? 18.805 44.417 -43.317 1 22.422 2158 PRO B CA 1
ATOM 2714 C C . PRO B 1 4 ? 17.407 44.07 -43.82 1 22.611 2158 PRO B C 1
ATOM 2715 O O . PRO B 1 4 ? 16.501 44.905 -43.734 1 23.421 2158 PRO B O 1
ATOM 2719 N N . HIS B 1 5 ? 17.237 42.859 -44.362 1 23.15 2159 HIS B N 1
ATOM 2720 C CA . HIS B 1 5 ? 15.931 42.521 -44.888 1 23.936 2159 HIS B CA 1
ATOM 2721 C C . HIS B 1 5 ? 15.82 41.021 -45.085 1 25.93 2159 HIS B C 1
ATOM 2722 O O . HIS B 1 5 ? 16.823 40.306 -45.093 1 23.441 2159 HIS B O 1
ATOM 2729 N N . SER B 1 6 ? 14.565 40.564 -45.187 1 24.104 2160 SER B N 1
ATOM 2730 C CA . SER B 1 6 ? 14.237 39.237 -45.663 1 28.479 2160 SER B CA 1
ATOM 2731 C C . SER B 1 6 ? 12.945 39.318 -46.475 1 28.419 2160 SER B C 1
ATOM 2732 O O . SER B 1 6 ? 12.4 40.403 -46.626 1 25.797 2160 SER B O 1
ATOM 2735 N N . TRP B 1 7 ? 12.506 38.182 -47.023 1 31.131 2161 TRP B N 1
ATOM 2736 C CA . TRP B 1 7 ? 11.228 38.085 -47.711 1 31.733 2161 TRP B CA 1
ATOM 2737 C C . TRP B 1 7 ? 10.331 37.089 -46.988 1 33.387 2161 TRP B C 1
ATOM 2738 O O . TRP B 1 7 ? 10.809 36.09 -46.465 1 33.779 2161 TRP B O 1
ATOM 2749 N N . ILE B 1 8 ? 9.031 37.384 -46.999 1 33.85 2162 ILE B N 1
ATOM 2750 C CA . ILE B 1 8 ? 7.998 36.516 -46.462 1 37.203 2162 ILE B CA 1
ATOM 2751 C C . ILE B 1 8 ? 7.023 36.184 -47.589 1 33.227 2162 ILE B C 1
ATOM 2752 O O . ILE B 1 8 ? 6.939 36.933 -48.57 1 28.869 2162 ILE B O 1
ATOM 2754 N N . CYS B 1 9 ? 6.293 35.066 -47.43 1 33.357 2163 CYS B N 1
ATOM 2755 C CA . CYS B 1 9 ? 5.249 34.624 -48.357 1 33.258 2163 CYS B CA 1
ATOM 2756 C C . CYS B 1 9 ? 5.816 34.351 -49.758 1 38.549 2163 CYS B C 1
ATOM 2757 O O . CYS B 1 9 ? 5.418 34.993 -50.735 1 40.391 2163 CYS B O 1
ATOM 2760 N N . GLU B 1 10 ? 6.76 33.406 -49.849 1 42.772 2164 GLU B N 1
ATOM 2761 C CA . GLU B 1 10 ? 7.38 33.009 -51.11 1 42.738 2164 GLU B CA 1
ATOM 2762 C C . GLU B 1 10 ? 7.792 34.238 -51.919 1 41.36 2164 GLU B C 1
ATOM 2763 O O . GLU B 1 10 ? 7.385 34.382 -53.069 1 37.55 2164 GLU B O 1
ATOM 2769 N N . LYS B 1 11 ? 8.556 35.148 -51.294 1 40.719 2165 LYS B N 1
ATOM 2770 C CA . LYS B 1 11 ? 9.133 36.295 -51.983 1 38.018 2165 LYS B CA 1
ATOM 2771 C C . LYS B 1 11 ? 8.068 37.292 -52.452 1 42.68 2165 LYS B C 1
ATOM 2772 O O . LYS B 1 11 ? 8.33 38.069 -53.37 1 44.842 2165 LYS B O 1
ATOM 2774 N N . HIS B 1 12 ? 6.886 37.32 -51.813 1 32.907 2166 HIS B N 1
ATOM 2775 C CA . HIS B 1 12 ? 5.893 38.311 -52.199 1 33.48 2166 HIS B CA 1
ATOM 2776 C C . HIS B 1 12 ? 6.028 39.594 -51.372 1 28.737 2166 HIS B C 1
ATOM 2777 O O . HIS B 1 12 ? 5.665 40.647 -51.863 1 28.573 2166 HIS B O 1
ATOM 2784 N N . ILE B 1 13 ? 6.508 39.515 -50.121 1 25.536 2167 ILE B N 1
ATOM 2785 C CA . ILE B 1 13 ? 6.544 40.701 -49.271 1 22.543 2167 ILE B CA 1
ATOM 2786 C C . ILE B 1 13 ? 7.97 40.931 -48.759 1 22.418 2167 ILE B C 1
ATOM 2787 O O . ILE B 1 13 ? 8.59 40.009 -48.222 1 24.316 2167 ILE B O 1
ATOM 2792 N N . LEU B 1 14 ? 8.453 42.167 -48.909 1 18.85 2168 LEU B N 1
ATOM 2793 C CA . LEU B 1 14 ? 9.769 42.561 -48.418 1 19.975 2168 LEU B CA 1
ATOM 2794 C C . LEU B 1 14 ? 9.662 42.924 -46.937 1 20.659 2168 LEU B C 1
ATOM 2795 O O . LEU B 1 14 ? 8.863 43.798 -46.592 1 18.93 2168 LEU B O 1
ATOM 2800 N N . TRP B 1 15 ? 10.484 42.286 -46.082 1 19.426 2169 TRP B N 1
ATOM 2801 C CA . TRP B 1 15 ? 10.53 42.69 -44.684 1 18.602 2169 TRP B CA 1
ATOM 2802 C C . TRP B 1 15 ? 11.792 43.516 -44.435 1 18.834 2169 TRP B C 1
ATOM 2803 O O . TRP B 1 15 ? 12.898 43.003 -44.546 1 20.199 2169 TRP B O 1
ATOM 2814 N N . LEU B 1 16 ? 11.616 44.814 -44.197 1 18.457 2170 LEU B N 1
ATOM 2815 C CA . LEU B 1 16 ? 12.723 45.677 -43.829 1 17.648 2170 LEU B CA 1
ATOM 2816 C C . LEU B 1 16 ? 12.84 45.605 -42.316 1 18.687 2170 LEU B C 1
ATOM 2817 O O . LEU B 1 16 ? 11.904 45.989 -41.612 1 18.145 2170 LEU B O 1
ATOM 2822 N N . LYS B 1 17 ? 13.999 45.116 -41.861 1 18.59 2171 LYS B N 1
ATOM 2823 C CA . LYS B 1 17 ? 14.178 44.761 -40.458 1 19.642 2171 LYS B CA 1
ATOM 2824 C C . LYS B 1 17 ? 14.633 45.919 -39.578 1 23.525 2171 LYS B C 1
ATOM 2825 O O . LYS B 1 17 ? 14.577 45.78 -38.351 1 23.148 2171 LYS B O 1
ATOM 2831 N N . ASP B 1 18 ? 15.048 47.055 -40.16 1 21.781 2172 ASP B N 1
ATOM 2832 C CA . ASP B 1 18 ? 15.616 48.119 -39.334 1 21.214 2172 ASP B CA 1
ATOM 2833 C C . ASP B 1 18 ? 14.968 49.462 -39.662 1 22.704 2172 ASP B C 1
ATOM 2834 O O . ASP B 1 18 ? 15.294 50.085 -40.674 1 21.431 2172 ASP B O 1
ATOM 2839 N N . TYR B 1 19 ? 14.075 49.91 -38.778 1 21.978 2173 TYR B N 1
ATOM 2840 C CA . TYR B 1 19 ? 13.311 51.128 -39.036 1 22.489 2173 TYR B CA 1
ATOM 2841 C C . TYR B 1 19 ? 14.276 52.315 -39.049 1 23.417 2173 TYR B C 1
ATOM 2842 O O . TYR B 1 19 ? 13.969 53.364 -39.606 1 22.459 2173 TYR B O 1
ATOM 2851 N N . LYS B 1 20 ? 15.469 52.12 -38.467 1 23.038 2174 LYS B N 1
ATOM 2852 C CA . LYS B 1 20 ? 16.43 53.189 -38.299 1 24.94 2174 LYS B CA 1
ATOM 2853 C C . LYS B 1 20 ? 17.328 53.351 -39.524 1 25.245 2174 LYS B C 1
ATOM 2854 O O . LYS B 1 20 ? 18.071 54.319 -39.584 1 28.595 2174 LYS B O 1
ATOM 2859 N N . ASN B 1 21 ? 17.303 52.403 -40.467 1 22.904 2175 ASN B N 1
ATOM 2860 C CA . ASN B 1 21 ? 18.163 52.444 -41.636 1 24.768 2175 ASN B CA 1
ATOM 2861 C C . ASN B 1 21 ? 17.6 53.462 -42.634 1 29.474 2175 ASN B C 1
ATOM 2862 O O . ASN B 1 21 ? 16.512 53.268 -43.179 1 24.773 2175 ASN B O 1
ATOM 2867 N N . SER B 1 22 ? 18.361 54.529 -42.915 1 27.568 2176 SER B N 1
ATOM 2868 C CA . SER B 1 22 ? 17.831 55.623 -43.726 1 29.475 2176 SER B CA 1
ATOM 2869 C C . SER B 1 22 ? 17.848 55.304 -45.227 1 27.902 2176 SER B C 1
ATOM 2870 O O . SER B 1 22 ? 17.349 56.09 -46.038 1 29.797 2176 SER B O 1
ATOM 2873 N N . SER B 1 23 ? 18.417 54.16 -45.61 1 24.932 2177 SER B N 1
ATOM 2874 C CA . SER B 1 23 ? 18.438 53.712 -46.997 1 26.686 2177 SER B CA 1
ATOM 2875 C C . SER B 1 23 ? 17.335 52.704 -47.304 1 22.437 2177 SER B C 1
ATOM 2876 O O . SER B 1 23 ? 17.32 52.159 -48.399 1 23.443 2177 SER B O 1
ATOM 2879 N N . ASN B 1 24 ? 16.41 52.447 -46.36 1 19.685 2178 ASN B N 1
ATOM 2880 C CA . ASN B 1 24 ? 15.346 51.486 -46.605 1 20.101 2178 ASN B CA 1
ATOM 2881 C C . ASN B 1 24 ? 14.689 51.727 -47.972 1 19.311 2178 ASN B C 1
ATOM 2882 O O . ASN B 1 24 ? 14.433 50.77 -48.69 1 20.754 2178 ASN B O 1
ATOM 2887 N N . TRP B 1 25 ? 14.459 52.995 -48.319 1 19.507 2179 TRP B N 1
ATOM 2888 C CA . TRP B 1 25 ? 13.708 53.326 -49.528 1 24.217 2179 TRP B CA 1
ATOM 2889 C C . TRP B 1 25 ? 14.381 52.788 -50.781 1 24.934 2179 TRP B C 1
ATOM 2890 O O . TRP B 1 25 ? 13.687 52.495 -51.76 1 26.886 2179 TRP B O 1
ATOM 2901 N N . LYS B 1 26 ? 15.71 52.633 -50.729 1 23.998 2180 LYS B N 1
ATOM 2902 C CA . LYS B 1 26 ? 16.49 52.186 -51.878 1 26.275 2180 LYS B CA 1
ATOM 2903 C C . LYS B 1 26 ? 16.142 50.756 -52.258 1 25.861 2180 LYS B C 1
ATOM 2904 O O . LYS B 1 26 ? 16.035 50.446 -53.448 1 29.658 2180 LYS B O 1
ATOM 2910 N N . LEU B 1 27 ? 16.017 49.879 -51.256 1 23.531 2181 LEU B N 1
ATOM 2911 C CA . LEU B 1 27 ? 15.612 48.505 -51.505 1 21.62 2181 LEU B CA 1
ATOM 2912 C C . LEU B 1 27 ? 14.104 48.428 -51.759 1 21.324 2181 LEU B C 1
ATOM 2913 O O . LEU B 1 27 ? 13.658 47.663 -52.61 1 22.627 2181 LEU B O 1
ATOM 2918 N N . PHE B 1 28 ? 13.315 49.185 -50.999 1 21.827 2182 PHE B N 1
ATOM 2919 C CA . PHE B 1 28 ? 11.862 49.16 -51.158 1 21.987 2182 PHE B CA 1
ATOM 2920 C C . PHE B 1 28 ? 11.479 49.517 -52.6 1 24.085 2182 PHE B C 1
ATOM 2921 O O . PHE B 1 28 ? 10.587 48.899 -53.176 1 24.688 2182 PHE B O 1
ATOM 2929 N N . LYS B 1 29 ? 12.131 50.555 -53.128 1 23.728 2183 LYS B N 1
ATOM 2930 C CA . LYS B 1 29 ? 11.88 51.045 -54.481 1 30.289 2183 LYS B CA 1
ATOM 2931 C C . LYS B 1 29 ? 11.819 49.888 -55.475 1 31.615 2183 LYS B C 1
ATOM 2932 O O . LYS B 1 29 ? 10.916 49.851 -56.316 1 29.77 2183 LYS B O 1
ATOM 2936 N N . GLU B 1 30 ? 12.819 48.998 -55.406 1 28.879 2184 GLU B N 1
ATOM 2937 C CA . GLU B 1 30 ? 12.981 47.906 -56.361 1 30.326 2184 GLU B CA 1
ATOM 2938 C C . GLU B 1 30 ? 11.869 46.873 -56.205 1 31.23 2184 GLU B C 1
ATOM 2939 O O . GLU B 1 30 ? 11.458 46.253 -57.177 1 26.871 2184 GLU B O 1
ATOM 2945 N N . CYS B 1 31 ? 11.409 46.636 -54.969 1 28.213 2185 CYS B N 1
ATOM 2946 C CA . CYS B 1 31 ? 10.423 45.587 -54.746 1 26.834 2185 CYS B CA 1
ATOM 2947 C C . CYS B 1 31 ? 9.03 46.136 -55.052 1 25.652 2185 CYS B C 1
ATOM 2948 O O . CYS B 1 31 ? 8.187 45.452 -55.64 1 28.422 2185 CYS B O 1
ATOM 2951 N N . TRP B 1 32 ? 8.824 47.395 -54.662 1 25.479 2186 TRP B N 1
ATOM 2952 C CA . TRP B 1 32 ? 7.595 48.15 -54.882 1 24.753 2186 TRP B CA 1
ATOM 2953 C C . TRP B 1 32 ? 7.241 48.217 -56.374 1 30.973 2186 TRP B C 1
ATOM 2954 O O . TRP B 1 32 ? 6.07 48.132 -56.724 1 29.366 2186 TRP B O 1
ATOM 2965 N N . LYS B 1 33 ? 8.249 48.419 -57.233 1 30.891 2187 LYS B N 1
ATOM 2966 C CA . LYS B 1 33 ? 8.041 48.476 -58.68 1 34.977 2187 LYS B CA 1
ATOM 2967 C C . LYS B 1 33 ? 7.305 47.23 -59.156 1 36.658 2187 LYS B C 1
ATOM 2968 O O . LYS B 1 33 ? 6.504 47.315 -60.082 1 46.137 2187 LYS B O 1
ATOM 2970 N N . GLN B 1 34 ? 7.612 46.089 -58.536 1 35.328 2188 GLN B N 1
ATOM 2971 C CA . GLN B 1 34 ? 7.077 44.788 -58.898 1 37.861 2188 GLN B CA 1
ATOM 2972 C C . GLN B 1 34 ? 5.729 44.528 -58.228 1 38.241 2188 GLN B C 1
ATOM 2973 O O . GLN B 1 34 ? 5.158 43.459 -58.403 1 45.192 2188 GLN B O 1
ATOM 2977 N N . GLY B 1 35 ? 5.211 45.496 -57.466 1 36.836 2189 GLY B N 1
ATOM 2978 C CA . GLY B 1 35 ? 3.93 45.345 -56.799 1 36.753 2189 GLY B CA 1
ATOM 2979 C C . GLY B 1 35 ? 4.049 44.57 -55.487 1 38.398 2189 GLY B C 1
ATOM 2980 O O . GLY B 1 35 ? 3.038 44.15 -54.941 1 35.286 2189 GLY B O 1
ATOM 2981 N N . GLN B 1 36 ? 5.279 44.38 -54.982 1 33.178 2190 GLN B N 1
ATOM 2982 C CA . GLN B 1 36 ? 5.472 43.703 -53.717 1 30.272 2190 GLN B CA 1
ATOM 2983 C C . GLN B 1 36 ? 5.166 44.654 -52.558 1 25.634 2190 GLN B C 1
ATOM 2984 O O . GLN B 1 36 ? 5.705 45.75 -52.488 1 24.522 2190 GLN B O 1
ATOM 2990 N N . PRO B 1 37 ? 4.236 44.282 -51.647 1 24.93 2191 PRO B N 1
ATOM 2991 C CA . PRO B 1 37 ? 4.071 45 -50.388 1 23.867 2191 PRO B CA 1
ATOM 2992 C C . PRO B 1 37 ? 5.349 44.908 -49.55 1 22.488 2191 PRO B C 1
ATOM 2993 O O . PRO B 1 37 ? 6.214 44.08 -49.846 1 18.968 2191 PRO B O 1
ATOM 2997 N N . ALA B 1 38 ? 5.453 45.731 -48.496 1 22.258 2192 ALA B N 1
ATOM 2998 C CA . ALA B 1 38 ? 6.566 45.624 -47.567 1 19.51 2192 ALA B CA 1
ATOM 2999 C C . ALA B 1 38 ? 6.056 45.759 -46.131 1 18.525 2192 ALA B C 1
ATOM 3000 O O . ALA B 1 38 ? 4.972 46.291 -45.893 1 17.611 2192 ALA B O 1
ATOM 3002 N N A VAL B 1 39 ? 6.873 45.269 -45.2 0.72 17.679 2193 VAL B N 1
ATOM 3003 N N B VAL B 1 39 ? 6.858 45.277 -45.181 0.28 17.315 2193 VAL B N 1
ATOM 3004 C CA A VAL B 1 39 ? 6.669 45.492 -43.777 0.72 18.429 2193 VAL B CA 1
ATOM 3005 C CA B VAL B 1 39 ? 6.599 45.536 -43.774 0.28 16.795 2193 VAL B CA 1
ATOM 3006 C C A VAL B 1 39 ? 7.941 46.139 -43.231 0.72 16.344 2193 VAL B C 1
ATOM 3007 C C B VAL B 1 39 ? 7.881 46.078 -43.146 0.28 16.417 2193 VAL B C 1
ATOM 3008 O O A VAL B 1 39 ? 9.032 45.631 -43.465 0.72 18.618 2193 VAL B O 1
ATOM 3009 O O B VAL B 1 39 ? 8.93 45.459 -43.272 0.28 17.119 2193 VAL B O 1
ATOM 3016 N N . VAL B 1 40 ? 7.777 47.237 -42.485 1 17.113 2194 VAL B N 1
ATOM 3017 C CA . VAL B 1 40 ? 8.893 47.842 -41.759 1 16.662 2194 VAL B CA 1
ATOM 3018 C C . VAL B 1 40 ? 8.631 47.596 -40.26 1 15.618 2194 VAL B C 1
ATOM 3019 O O . VAL B 1 40 ? 7.616 48.003 -39.737 1 17.333 2194 VAL B O 1
ATOM 3023 N N . SER B 1 41 ? 9.542 46.926 -39.582 1 15.83 2195 SER B N 1
ATOM 3024 C CA . SER B 1 41 ? 9.321 46.662 -38.167 1 16.43 2195 SER B CA 1
ATOM 3025 C C . SER B 1 41 ? 10.02 47.701 -37.305 1 17.546 2195 SER B C 1
ATOM 3026 O O . SER B 1 41 ? 10.969 48.358 -37.725 1 16.897 2195 SER B O 1
ATOM 3029 N N . GLY B 1 42 ? 9.505 47.864 -36.077 1 18.731 2196 GLY B N 1
ATOM 3030 C CA . GLY B 1 42 ? 10.149 48.672 -35.056 1 19.246 2196 GLY B CA 1
ATOM 3031 C C . GLY B 1 42 ? 9.735 50.144 -35.085 1 18.846 2196 GLY B C 1
ATOM 3032 O O . GLY B 1 42 ? 10.338 50.957 -34.394 1 19.222 2196 GLY B O 1
ATOM 3033 N N . VAL B 1 43 ? 8.663 50.494 -35.812 1 17.641 2197 VAL B N 1
ATOM 3034 C CA . VAL B 1 43 ? 8.254 51.893 -35.888 1 19.803 2197 VAL B CA 1
ATOM 3035 C C . VAL B 1 43 ? 7.751 52.392 -34.535 1 21.354 2197 VAL B C 1
ATOM 3036 O O . VAL B 1 43 ? 7.793 53.583 -34.26 1 24.236 2197 VAL B O 1
ATOM 3040 N N . HIS B 1 44 ? 7.312 51.485 -33.657 1 22.167 2198 HIS B N 1
ATOM 3041 C CA . HIS B 1 44 ? 6.875 51.925 -32.335 1 23.111 2198 HIS B CA 1
ATOM 3042 C C . HIS B 1 44 ? 8.049 52.479 -31.521 1 23.627 2198 HIS B C 1
ATOM 3043 O O . HIS B 1 44 ? 7.824 53.249 -30.576 1 29.919 2198 HIS B O 1
ATOM 3050 N N . LYS B 1 45 ? 9.29 52.165 -31.92 1 19.494 2199 LYS B N 1
ATOM 3051 C CA . LYS B 1 45 ? 10.459 52.696 -31.236 1 21.901 2199 LYS B CA 1
ATOM 3052 C C . LYS B 1 45 ? 10.719 54.158 -31.599 1 24.041 2199 LYS B C 1
ATOM 3053 O O . LYS B 1 45 ? 11.442 54.841 -30.867 1 23.305 2199 LYS B O 1
ATOM 3059 N N . LYS B 1 46 ? 10.196 54.622 -32.744 1 19.501 2200 LYS B N 1
ATOM 3060 C CA . LYS B 1 46 ? 10.312 56.02 -33.133 1 24.653 2200 LYS B CA 1
ATOM 3061 C C . LYS B 1 46 ? 9.198 56.847 -32.493 1 26.249 2200 LYS B C 1
ATOM 3062 O O . LYS B 1 46 ? 9.35 58.048 -32.254 1 26.417 2200 LYS B O 1
ATOM 3068 N N . MET B 1 47 ? 8.049 56.209 -32.259 1 25.922 2201 MET B N 1
ATOM 3069 C CA . MET B 1 47 ? 6.863 56.967 -31.865 1 25.917 2201 MET B CA 1
ATOM 3070 C C . MET B 1 47 ? 6.906 57.28 -30.376 1 29.919 2201 MET B C 1
ATOM 3071 O O . MET B 1 47 ? 7.578 56.577 -29.624 1 33.233 2201 MET B O 1
ATOM 3076 N N . ASN B 1 48 ? 6.124 58.293 -29.972 1 28.103 2202 ASN B N 1
ATOM 3077 C CA . ASN B 1 48 ? 5.86 58.586 -28.568 1 34.146 2202 ASN B CA 1
ATOM 3078 C C . ASN B 1 48 ? 4.976 57.481 -27.982 1 36.699 2202 ASN B C 1
ATOM 3079 O O . ASN B 1 48 ? 3.752 57.486 -28.158 1 38.628 2202 ASN B O 1
ATOM 3084 N N . ILE B 1 49 ? 5.607 56.54 -27.269 1 43.13 2203 ILE B N 1
ATOM 3085 C CA . ILE B 1 49 ? 4.934 55.306 -26.879 1 49.63 2203 ILE B CA 1
ATOM 3086 C C . ILE B 1 49 ? 3.566 55.63 -26.277 1 46.939 2203 ILE B C 1
ATOM 3087 O O . ILE B 1 49 ? 2.53 55.175 -26.78 1 41.058 2203 ILE B O 1
ATOM 3089 N N . SER B 1 50 ? 3.597 56.473 -25.24 1 39.391 2204 SER B N 1
ATOM 3090 C CA . SER B 1 50 ? 2.455 56.751 -24.389 1 41.284 2204 SER B CA 1
ATOM 3091 C C . SER B 1 50 ? 1.287 57.418 -25.119 1 35.012 2204 SER B C 1
ATOM 3092 O O . SER B 1 50 ? 0.159 57.227 -24.701 1 36.343 2204 SER B O 1
ATOM 3095 N N . LEU B 1 51 ? 1.527 58.204 -26.174 1 27.864 2205 LEU B N 1
ATOM 3096 C CA . LEU B 1 51 ? 0.452 58.918 -26.848 1 31.57 2205 LEU B CA 1
ATOM 3097 C C . LEU B 1 51 ? -0.53 57.948 -27.521 1 30.897 2205 LEU B C 1
ATOM 3098 O O . LEU B 1 51 ? -1.693 58.275 -27.762 1 33.646 2205 LEU B O 1
ATOM 3103 N N . TRP B 1 52 ? -0.027 56.758 -27.878 1 23.454 2206 TRP B N 1
ATOM 3104 C CA . TRP B 1 52 ? -0.818 55.847 -28.685 1 21.942 2206 TRP B CA 1
ATOM 3105 C C . TRP B 1 52 ? -1.432 54.738 -27.833 1 24.523 2206 TRP B C 1
ATOM 3106 O O . TRP B 1 52 ? -2.122 53.875 -28.357 1 24.554 2206 TRP B O 1
ATOM 3117 N N . LYS B 1 53 ? -1.24 54.785 -26.511 1 24.534 2207 LYS B N 1
ATOM 3118 C CA . LYS B 1 53 ? -1.836 53.764 -25.661 1 24.592 2207 LYS B CA 1
ATOM 3119 C C . LYS B 1 53 ? -3.354 53.938 -25.606 1 25.134 2207 LYS B C 1
ATOM 3120 O O . LYS B 1 53 ? -3.856 55.052 -25.716 1 24.988 2207 LYS B O 1
ATOM 3125 N N . ALA B 1 54 ? -4.08 52.824 -25.425 1 23.585 2208 ALA B N 1
ATOM 3126 C CA . ALA B 1 54 ? -5.535 52.882 -25.358 1 24.932 2208 ALA B CA 1
ATOM 3127 C C . ALA B 1 54 ? -5.993 53.865 -24.276 1 27.101 2208 ALA B C 1
ATOM 3128 O O . ALA B 1 54 ? -6.934 54.63 -24.467 1 28.147 2208 ALA B O 1
ATOM 3130 N N . GLU B 1 55 ? -5.321 53.834 -23.13 1 26.472 2209 GLU B N 1
ATOM 3131 C CA . GLU B 1 55 ? -5.752 54.635 -21.986 1 26.903 2209 GLU B CA 1
ATOM 3132 C C . GLU B 1 55 ? -5.731 56.114 -22.37 1 29.461 2209 GLU B C 1
ATOM 3133 O O . GLU B 1 55 ? -6.695 56.868 -22.139 1 31.591 2209 GLU B O 1
ATOM 3135 N N . SER B 1 56 ? -4.657 56.525 -23.047 1 27.681 2210 SER B N 1
ATOM 3136 C CA . SER B 1 56 ? -4.511 57.927 -23.395 1 27.107 2210 SER B CA 1
ATOM 3137 C C . SER B 1 56 ? -5.484 58.329 -24.51 1 29.813 2210 SER B C 1
ATOM 3138 O O . SER B 1 56 ? -6.049 59.427 -24.505 1 26.466 2210 SER B O 1
ATOM 3141 N N . ILE B 1 57 ? -5.668 57.443 -25.5 1 25.421 2211 ILE B N 1
ATOM 3142 C CA . ILE B 1 57 ? -6.562 57.77 -26.599 1 25.019 2211 ILE B CA 1
ATOM 3143 C C . ILE B 1 57 ? -7.992 57.887 -26.071 1 23.521 2211 ILE B C 1
ATOM 3144 O O . ILE B 1 57 ? -8.711 58.842 -26.407 1 27.166 2211 ILE B O 1
ATOM 3149 N N A SER B 1 58 ? -8.391 56.922 -25.238 0.3 25.009 2212 SER B N 1
ATOM 3150 N N B SER B 1 58 ? -8.376 56.916 -25.229 0.7 24.553 2212 SER B N 1
ATOM 3151 C CA A SER B 1 58 ? -9.707 56.902 -24.616 0.3 27.023 2212 SER B CA 1
ATOM 3152 C CA B SER B 1 58 ? -9.685 56.826 -24.585 0.7 28.213 2212 SER B CA 1
ATOM 3153 C C A SER B 1 58 ? -9.995 58.225 -23.904 0.3 29.733 2212 SER B C 1
ATOM 3154 C C B SER B 1 58 ? -10.037 58.07 -23.767 0.7 31.875 2212 SER B C 1
ATOM 3155 O O A SER B 1 58 ? -11.045 58.836 -24.088 0.3 29.357 2212 SER B O 1
ATOM 3156 O O B SER B 1 58 ? -11.207 58.456 -23.74 0.7 29.411 2212 SER B O 1
ATOM 3161 N N . LEU B 1 59 ? -9.034 58.658 -23.087 1 29.763 2213 LEU B N 1
ATOM 3162 C CA . LEU B 1 59 ? -9.179 59.87 -22.284 1 31.061 2213 LEU B CA 1
ATOM 3163 C C . LEU B 1 59 ? -9.297 61.106 -23.171 1 37.452 2213 LEU B C 1
ATOM 3164 O O . LEU B 1 59 ? -10.075 62.011 -22.891 1 37.3 2213 LEU B O 1
ATOM 3169 N N . ASP B 1 60 ? -8.507 61.163 -24.24 1 39.621 2214 ASP B N 1
ATOM 3170 C CA . ASP B 1 60 ? -8.401 62.399 -24.997 1 41.933 2214 ASP B CA 1
ATOM 3171 C C . ASP B 1 60 ? -9.623 62.616 -25.874 1 43.191 2214 ASP B C 1
ATOM 3172 O O . ASP B 1 60 ? -9.949 63.755 -26.198 1 44.32 2214 ASP B O 1
ATOM 3177 N N . PHE B 1 61 ? -10.275 61.527 -26.269 1 40.802 2215 PHE B N 1
ATOM 3178 C CA . PHE B 1 61 ? -11.305 61.637 -27.282 1 44.958 2215 PHE B CA 1
ATOM 3179 C C . PHE B 1 61 ? -12.57 60.914 -26.823 1 48.633 2215 PHE B C 1
ATOM 3180 O O . PHE B 1 61 ? -13.395 60.535 -27.653 1 54.967 2215 PHE B O 1
ATOM 3182 N N . GLY B 1 62 ? -12.715 60.737 -25.502 1 50.038 2216 GLY B N 1
ATOM 3183 C CA . GLY B 1 62 ? -13.746 59.888 -24.916 1 57.648 2216 GLY B CA 1
ATOM 3184 C C . GLY B 1 62 ? -15.135 60.525 -24.904 1 56.491 2216 GLY B C 1
ATOM 3185 O O . GLY B 1 62 ? -16.137 59.805 -24.827 1 56.434 2216 GLY B O 1
ATOM 3186 N N . ASP B 1 63 ? -15.172 61.867 -24.98 1 50.827 2217 ASP B N 1
ATOM 3187 C CA . ASP B 1 63 ? -16.392 62.66 -24.898 1 56.837 2217 ASP B CA 1
ATOM 3188 C C . ASP B 1 63 ? -17.156 62.675 -26.23 1 62.255 2217 ASP B C 1
ATOM 3189 O O . ASP B 1 63 ? -18.339 63.009 -26.258 1 66.645 2217 ASP B O 1
ATOM 3191 N N . HIS B 1 64 ? -16.48 62.317 -27.331 1 60.502 2218 HIS B N 1
ATOM 3192 C CA . HIS B 1 64 ? -17.068 62.377 -28.663 1 55.378 2218 HIS B CA 1
ATOM 3193 C C . HIS B 1 64 ? -17.845 61.101 -28.969 1 47.111 2218 HIS B C 1
ATOM 3194 O O . HIS B 1 64 ? -17.314 60.001 -28.851 1 52.431 2218 HIS B O 1
ATOM 3201 N N . GLN B 1 65 ? -19.095 61.259 -29.405 1 41.35 2219 GLN B N 1
ATOM 3202 C CA . GLN B 1 65 ? -19.91 60.1 -29.745 1 39.981 2219 GLN B CA 1
ATOM 3203 C C . GLN B 1 65 ? -19.549 59.665 -31.165 1 36.074 2219 GLN B C 1
ATOM 3204 O O . GLN B 1 65 ? -19.271 60.5 -32.022 1 34.852 2219 GLN B O 1
ATOM 3206 N N . ALA B 1 66 ? -19.503 58.351 -31.389 1 32.515 2220 ALA B N 1
ATOM 3207 C CA . ALA B 1 66 ? -19.348 57.791 -32.718 1 31.119 2220 ALA B CA 1
ATOM 3208 C C . ALA B 1 66 ? -19.953 56.392 -32.693 1 31.708 2220 ALA B C 1
ATOM 3209 O O . ALA B 1 66 ? -20.232 55.853 -31.623 1 29.908 2220 ALA B O 1
ATOM 3211 N N . ASP B 1 67 ? -20.2 55.841 -33.876 1 27.946 2221 ASP B N 1
ATOM 3212 C CA . ASP B 1 67 ? -20.823 54.538 -33.973 1 27.356 2221 ASP B CA 1
ATOM 3213 C C . ASP B 1 67 ? -19.777 53.441 -33.769 1 25.119 2221 ASP B C 1
ATOM 3214 O O . ASP B 1 67 ? -18.653 53.549 -34.269 1 24.682 2221 ASP B O 1
ATOM 3219 N N . LEU B 1 68 ? -20.183 52.379 -33.062 1 23.544 2222 LEU B N 1
ATOM 3220 C CA . LEU B 1 68 ? -19.398 51.173 -32.881 1 23.198 2222 LEU B CA 1
ATOM 3221 C C . LEU B 1 68 ? -20.023 50.092 -33.755 1 21.796 2222 LEU B C 1
ATOM 3222 O O . LEU B 1 68 ? -21.244 49.953 -33.822 1 22.374 2222 LEU B O 1
ATOM 3227 N N . LEU B 1 69 ? -19.178 49.323 -34.431 1 19.048 2223 LEU B N 1
ATOM 3228 C CA . LEU B 1 69 ? -19.691 48.256 -35.271 1 20.507 2223 LEU B CA 1
ATOM 3229 C C . LEU B 1 69 ? -19.429 46.908 -34.61 1 18.874 2223 LEU B C 1
ATOM 3230 O O . LEU B 1 69 ? -18.34 46.696 -34.083 1 19.395 2223 LEU B O 1
ATOM 3235 N N . ASN B 1 70 ? -20.427 46.02 -34.615 1 16.325 2224 ASN B N 1
ATOM 3236 C CA . ASN B 1 70 ? -20.199 44.595 -34.392 1 17.576 2224 ASN B CA 1
ATOM 3237 C C . ASN B 1 70 ? -19.561 43.988 -35.646 1 17.341 2224 ASN B C 1
ATOM 3238 O O . ASN B 1 70 ? -20.18 44.008 -36.704 1 20.751 2224 ASN B O 1
ATOM 3243 N N . CYS B 1 71 ? -18.335 43.433 -35.53 1 17.114 2225 CYS B N 1
ATOM 3244 C CA . CYS B 1 71 ? -17.566 43.002 -36.701 1 17.818 2225 CYS B CA 1
ATOM 3245 C C . CYS B 1 71 ? -18.15 41.75 -37.36 1 20.363 2225 CYS B C 1
ATOM 3246 O O . CYS B 1 71 ? -17.937 41.512 -38.554 1 20.191 2225 CYS B O 1
ATOM 3249 N N . LYS B 1 72 ? -18.938 40.981 -36.615 1 18.79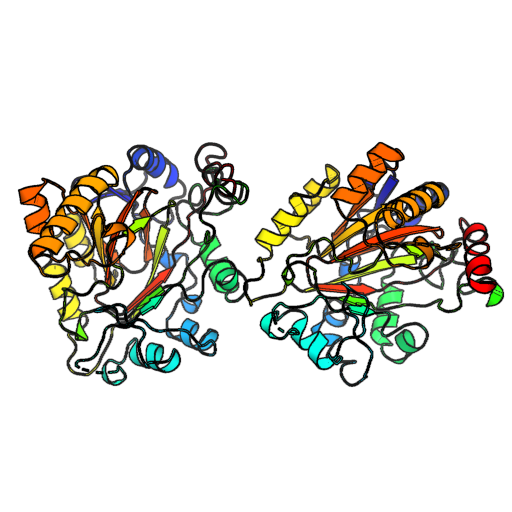2 2226 LYS B N 1
ATOM 3250 C CA . LYS B 1 72 ? -19.503 39.742 -37.12 1 24.259 2226 LYS B CA 1
ATOM 3251 C C . LYS B 1 72 ? -20.568 40.03 -38.196 1 24.281 2226 LYS B C 1
ATOM 3252 O O . LYS B 1 72 ? -20.674 39.29 -39.172 1 21.867 2226 LYS B O 1
ATOM 3258 N N . ASP B 1 73 ? -21.353 41.1 -38.005 1 22.864 2227 ASP B N 1
ATOM 3259 C CA . ASP B 1 73 ? -22.53 41.337 -38.847 1 25.55 2227 ASP B CA 1
ATOM 3260 C C . ASP B 1 73 ? -22.557 42.759 -39.413 1 23.552 2227 ASP B C 1
ATOM 3261 O O . ASP B 1 73 ? -23.428 43.066 -40.229 1 24.287 2227 ASP B O 1
ATOM 3266 N N . SER B 1 74 ? -21.572 43.588 -39.034 1 22.524 2228 SER B N 1
ATOM 3267 C CA . SER B 1 74 ? -21.453 44.99 -39.423 1 24.392 2228 SER B CA 1
ATOM 3268 C C . SER B 1 74 ? -22.727 45.765 -39.1 1 26.558 2228 SER B C 1
ATOM 3269 O O . SER B 1 74 ? -23.002 46.764 -39.786 1 22.601 2228 SER B O 1
ATOM 3272 N N . ILE B 1 75 ? -23.425 45.361 -38.02 1 22.074 2229 ILE B N 1
ATOM 3273 C CA . ILE B 1 75 ? -24.519 46.157 -37.484 1 22.774 2229 ILE B CA 1
ATOM 3274 C C . ILE B 1 75 ? -23.966 47.065 -36.395 1 24.497 2229 ILE B C 1
ATOM 3275 O O . ILE B 1 75 ? -23.201 46.63 -35.525 1 21.962 2229 ILE B O 1
ATOM 3280 N N . ILE B 1 76 ? -24.405 48.314 -36.43 1 18.805 2230 ILE B N 1
ATOM 3281 C CA . ILE B 1 76 ? -24.022 49.295 -35.429 1 20.168 2230 ILE B CA 1
ATOM 3282 C C . ILE B 1 76 ? -24.589 48.874 -34.074 1 23.841 2230 ILE B C 1
ATOM 3283 O O . ILE B 1 76 ? -25.77 48.537 -33.93 1 22.484 2230 ILE B O 1
ATOM 3288 N N . SER B 1 77 ? -23.694 48.903 -33.081 1 22.354 2231 SER B N 1
ATOM 3289 C CA . SER B 1 77 ? -23.937 48.385 -31.745 1 23.81 2231 SER B CA 1
ATOM 3290 C C . SER B 1 77 ? -24.652 49.441 -30.904 1 22.275 2231 SER B C 1
ATOM 3291 O O . SER B 1 77 ? -24.565 50.635 -31.176 1 24.276 2231 SER B O 1
ATOM 3294 N N . ASN B 1 78 ? -25.342 48.989 -29.85 1 28.36 2232 ASN B N 1
ATOM 3295 C CA . ASN B 1 78 ? -25.841 49.848 -28.78 1 32.309 2232 ASN B CA 1
ATOM 3296 C C . ASN B 1 78 ? -24.699 50.554 -28.043 1 32.538 2232 ASN B C 1
ATOM 3297 O O . ASN B 1 78 ? -24.927 51.604 -27.45 1 32.725 2232 ASN B O 1
ATOM 3302 N N . ALA B 1 79 ? -23.483 49.967 -28.032 1 29.408 2233 ALA B N 1
ATOM 3303 C CA . ALA B 1 79 ? -22.393 50.483 -27.21 1 27.796 2233 ALA B CA 1
ATOM 3304 C C . ALA B 1 79 ? -22.04 51.91 -27.612 1 26.702 2233 ALA B C 1
ATOM 3305 O O . ALA B 1 79 ? -22.048 52.217 -28.798 1 26.937 2233 ALA B O 1
ATOM 3307 N N . ASN B 1 80 ? -21.702 52.767 -26.636 1 26.369 2234 ASN B N 1
ATOM 3308 C CA . ASN B 1 80 ? -21.086 54.058 -26.927 1 25.301 2234 ASN B CA 1
ATOM 3309 C C . ASN B 1 80 ? -19.559 53.959 -26.82 1 25.082 2234 ASN B C 1
ATOM 3310 O O . ASN B 1 80 ? -19.032 52.915 -26.447 1 25.912 2234 ASN B O 1
ATOM 3315 N N . VAL B 1 81 ? -18.868 55.058 -27.143 1 24.373 2235 VAL B N 1
ATOM 3316 C CA . VAL B 1 81 ? -17.413 55.129 -27.133 1 28.727 2235 VAL B CA 1
ATOM 3317 C C . VAL B 1 81 ? -16.844 54.786 -25.752 1 26.738 2235 VAL B C 1
ATOM 3318 O O . VAL B 1 81 ? -15.885 54.027 -25.654 1 23.621 2235 VAL B O 1
ATOM 3322 N N . LYS B 1 82 ? -17.463 55.302 -24.676 1 29.188 2236 LYS B N 1
ATOM 3323 C CA . LYS B 1 82 ? -16.97 55.024 -23.334 1 25.708 2236 LYS B CA 1
ATOM 3324 C C . LYS B 1 82 ? -17.034 53.525 -23.029 1 24.224 2236 LYS B C 1
ATOM 3325 O O . LYS B 1 82 ? -16.097 52.941 -22.482 1 24.959 2236 LYS B O 1
ATOM 3329 N N . GLU B 1 83 ? -18.148 52.889 -23.369 1 22.757 2237 GLU B N 1
ATOM 3330 C CA . GLU B 1 83 ? -18.301 51.467 -23.124 1 24.177 2237 GLU B CA 1
ATOM 3331 C C . GLU B 1 83 ? -17.345 50.651 -23.997 1 27.406 2237 GLU B C 1
ATOM 3332 O O . GLU B 1 83 ? -16.889 49.58 -23.589 1 24.42 2237 GLU B O 1
ATOM 3338 N N . PHE B 1 84 ? -17.096 51.126 -25.226 1 21.869 2238 PHE B N 1
ATOM 3339 C CA . PHE B 1 84 ? -16.139 50.447 -26.087 1 21.947 2238 PHE B CA 1
ATOM 3340 C C . PHE B 1 84 ? -14.776 50.389 -25.385 1 21.798 2238 PHE B C 1
ATOM 3341 O O . PHE B 1 84 ? -14.167 49.326 -25.291 1 22.518 2238 PHE B O 1
ATOM 3349 N N . TRP B 1 85 ? -14.3 51.547 -24.91 1 20.04 2239 TRP B N 1
ATOM 3350 C CA . TRP B 1 85 ? -12.967 51.583 -24.332 1 22.083 2239 TRP B CA 1
ATOM 3351 C C . TRP B 1 85 ? -12.919 50.794 -23.03 1 22.375 2239 TRP B C 1
ATOM 3352 O O . TRP B 1 85 ? -11.92 50.149 -22.732 1 20.835 2239 TRP B O 1
ATOM 3363 N N . ASP B 1 86 ? -14.006 50.852 -22.271 1 23.075 2240 ASP B N 1
ATOM 3364 C CA . ASP B 1 86 ? -14.066 50.135 -21.002 1 25.86 2240 ASP B CA 1
ATOM 3365 C C . ASP B 1 86 ? -13.887 48.63 -21.229 1 24.203 2240 ASP B C 1
ATOM 3366 O O . ASP B 1 86 ? -13.296 47.94 -20.402 1 26.357 2240 ASP B O 1
ATOM 3371 N N . GLY B 1 87 ? -14.385 48.126 -22.364 1 21.019 2241 GLY B N 1
ATOM 3372 C CA . GLY B 1 87 ? -14.247 46.723 -22.727 1 21.171 2241 GLY B CA 1
ATOM 3373 C C . GLY B 1 87 ? -12.973 46.389 -23.517 1 19.743 2241 GLY B C 1
ATOM 3374 O O . GLY B 1 87 ? -12.764 45.23 -23.861 1 21.107 2241 GLY B O 1
ATOM 3375 N N . PHE B 1 88 ? -12.122 47.38 -23.821 1 20.473 2242 PHE B N 1
ATOM 3376 C CA . PHE B 1 88 ? -10.98 47.116 -24.704 1 20.123 2242 PHE B CA 1
ATOM 3377 C C . PHE B 1 88 ? -10.08 46.017 -24.118 1 21.764 2242 PHE B C 1
ATOM 3378 O O . PHE B 1 88 ? -9.644 45.125 -24.841 1 19.046 2242 PHE B O 1
ATOM 3386 N N . GLU B 1 89 ? -9.806 46.097 -22.802 1 21.305 2243 GLU B N 1
ATOM 3387 C CA . GLU B 1 89 ? -9.025 45.055 -22.149 1 23.536 2243 GLU B CA 1
ATOM 3388 C C . GLU B 1 89 ? -9.816 44.26 -21.109 1 23.833 2243 GLU B C 1
ATOM 3389 O O . GLU B 1 89 ? -9.465 43.126 -20.828 1 25.03 2243 GLU B O 1
ATOM 3395 N N . GLU B 1 90 ? -10.913 44.806 -20.588 1 23.819 2244 GLU B N 1
ATOM 3396 C CA . GLU B 1 90 ? -11.713 44.063 -19.62 1 23.242 2244 GLU B CA 1
ATOM 3397 C C . GLU B 1 90 ? -12.897 43.379 -20.297 1 20.893 2244 GLU B C 1
ATOM 3398 O O . GLU B 1 90 ? -13.919 44.021 -20.581 1 22.179 2244 GLU B O 1
ATOM 3404 N N . VAL B 1 91 ? -12.758 42.075 -20.527 1 18.275 2245 VAL B N 1
ATOM 3405 C CA . VAL B 1 91 ? -13.729 41.326 -21.3 1 19.573 2245 VAL B CA 1
ATOM 3406 C C . VAL B 1 91 ? -15.087 41.356 -20.587 1 23.591 2245 VAL B C 1
ATOM 3407 O O . VAL B 1 91 ? -16.123 41.37 -21.244 1 25.475 2245 VAL B O 1
ATOM 3411 N N . SER B 1 92 ? -15.08 41.389 -19.25 1 24.805 2246 SER B N 1
ATOM 3412 C CA . SER B 1 92 ? -16.334 41.316 -18.514 1 26.658 2246 SER B CA 1
ATOM 3413 C C . SER B 1 92 ? -17.145 42.605 -18.687 1 28.035 2246 SER B C 1
ATOM 3414 O O . SER B 1 92 ? -18.341 42.6 -18.409 1 28.576 2246 SER B O 1
ATOM 3417 N N . LYS B 1 93 ? -16.515 43.689 -19.165 1 26.096 2247 LYS B N 1
ATOM 3418 C CA . LYS B 1 93 ? -17.243 44.924 -19.4 1 26.41 2247 LYS B CA 1
ATOM 3419 C C . LYS B 1 93 ? -17.795 45.015 -20.825 1 28.389 2247 LYS B C 1
ATOM 3420 O O . LYS B 1 93 ? -18.347 46.055 -21.174 1 29.044 2247 LYS B O 1
ATOM 3426 N N . ARG B 1 94 ? -17.686 43.945 -21.624 1 25.394 2248 ARG B N 1
ATOM 3427 C CA . ARG B 1 94 ? -18.175 43.99 -22.995 1 30.399 2248 ARG B CA 1
ATOM 3428 C C . ARG B 1 94 ? -19.645 43.571 -23.065 1 39.602 2248 ARG B C 1
ATOM 3429 O O . ARG B 1 94 ? -20.099 42.775 -22.247 1 39.973 2248 ARG B O 1
ATOM 3437 N N . GLN B 1 95 ? -20.354 44.077 -24.084 1 45.334 2249 GLN B N 1
ATOM 3438 C CA . GLN B 1 95 ? -21.645 43.54 -24.496 1 52.512 2249 GLN B CA 1
ATOM 3439 C C . GLN B 1 95 ? -21.452 42.115 -25.04 1 54.767 2249 GLN B C 1
ATOM 3440 O O . GLN B 1 95 ? -22.341 41.272 -24.76 1 52.097 2249 GLN B O 1
ATOM 3442 N N . GLY B 1 100 ? -25.738 36.485 -24.948 1 55.933 2254 GLY B N 1
ATOM 3443 C CA . GLY B 1 100 ? -25.059 35.997 -23.73 1 52.412 2254 GLY B CA 1
ATOM 3444 C C . GLY B 1 100 ? -23.546 36.24 -23.778 1 54.171 2254 GLY B C 1
ATOM 3445 O O . GLY B 1 100 ? -22.969 36.761 -22.825 1 53.76 2254 GLY B O 1
ATOM 3446 N N . GLU B 1 101 ? -22.915 35.866 -24.901 1 53.016 2255 GLU B N 1
ATOM 3447 C CA . GLU B 1 101 ? -21.471 35.944 -25.092 1 48.172 2255 GLU B CA 1
ATOM 3448 C C . GLU B 1 101 ? -21.051 37.381 -25.396 1 40.606 2255 GLU B C 1
ATOM 3449 O O . GLU B 1 101 ? -21.907 38.246 -25.586 1 44.798 2255 GLU B O 1
ATOM 3455 N N . THR B 1 102 ? -19.732 37.631 -25.476 1 31.598 2256 THR B N 1
ATOM 3456 C CA . THR B 1 102 ? -19.291 38.983 -25.792 1 24.982 2256 THR B CA 1
ATOM 3457 C C . THR B 1 102 ? -19.079 39.133 -27.298 1 22.619 2256 THR B C 1
ATOM 3458 O O . THR B 1 102 ? -18.783 38.164 -27.993 1 23.834 2256 THR B O 1
ATOM 3462 N N . VAL B 1 103 ? -19.187 40.367 -27.779 1 21.875 2257 VAL B N 1
ATOM 3463 C CA . VAL B 1 103 ? -19.043 40.594 -29.225 1 21.376 2257 VAL B CA 1
ATOM 3464 C C . VAL B 1 103 ? -17.703 41.272 -29.542 1 20.547 2257 VAL B C 1
ATOM 3465 O O . VAL B 1 103 ? -16.98 41.704 -28.639 1 20.827 2257 VAL B O 1
ATOM 3469 N N . VAL B 1 104 ? -17.4 41.393 -30.851 1 17.639 2258 VAL B N 1
ATOM 3470 C CA . VAL B 1 104 ? -16.167 41.997 -31.307 1 17.51 2258 VAL B CA 1
ATOM 3471 C C . VAL B 1 104 ? -16.552 43.375 -31.864 1 18.008 2258 VAL B C 1
ATOM 3472 O O . VAL B 1 104 ? -17.188 43.464 -32.903 1 19.698 2258 VAL B O 1
ATOM 3476 N N . LEU B 1 105 ? -16.183 44.433 -31.152 1 16.279 2259 LEU B N 1
ATOM 3477 C CA . LEU B 1 105 ? -16.511 45.788 -31.567 1 15.727 2259 LEU B CA 1
ATOM 3478 C C . LEU B 1 105 ? -15.315 46.455 -32.245 1 18.138 2259 LEU B C 1
ATOM 3479 O O . LEU B 1 105 ? -14.145 46.176 -31.907 1 15.261 2259 LEU B O 1
ATOM 3484 N N . LYS B 1 106 ? -15.635 47.375 -33.173 1 16.723 2260 LYS B N 1
ATOM 3485 C CA . LYS B 1 106 ? -14.643 48.189 -33.86 1 15.279 2260 LYS B CA 1
ATOM 3486 C C . LYS B 1 106 ? -15.127 49.638 -33.876 1 16.437 2260 LYS B C 1
ATOM 3487 O O . LYS B 1 106 ? -16.308 49.906 -34.152 1 15.815 2260 LYS B O 1
ATOM 3493 N N . LEU B 1 107 ? -14.193 50.538 -33.584 1 15.842 2261 LEU B N 1
ATOM 3494 C CA . LEU B 1 107 ? -14.329 51.974 -33.706 1 18.771 2261 LEU B CA 1
ATOM 3495 C C . LEU B 1 107 ? -13.543 52.379 -34.949 1 22.657 2261 LEU B C 1
ATOM 3496 O O . LEU B 1 107 ? -12.317 52.49 -34.899 1 22.635 2261 LEU B O 1
ATOM 3501 N N . LYS B 1 108 ? -14.26 52.484 -36.089 1 24.791 2262 LYS B N 1
ATOM 3502 C CA . LYS B 1 108 ? -13.608 52.527 -37.401 1 26.008 2262 LYS B CA 1
ATOM 3503 C C . LYS B 1 108 ? -13.41 53.975 -37.845 1 32.374 2262 LYS B C 1
ATOM 3504 O O . LYS B 1 108 ? -14.33 54.796 -37.729 1 31.686 2262 LYS B O 1
ATOM 3508 N N . ASP B 1 109 ? -12.208 54.269 -38.376 1 33.351 2263 ASP B N 1
ATOM 3509 C CA . ASP B 1 109 ? -11.875 55.543 -39.008 1 35.847 2263 ASP B CA 1
ATOM 3510 C C . ASP B 1 109 ? -12.321 56.708 -38.134 1 37.89 2263 ASP B C 1
ATOM 3511 O O . ASP B 1 109 ? -13.012 57.613 -38.599 1 37.646 2263 ASP B O 1
ATOM 3516 N N . TRP B 1 110 ? -11.925 56.665 -36.863 1 38.077 2264 TRP B N 1
ATOM 3517 C CA . TRP B 1 110 ? -12.321 57.681 -35.906 1 41.8 2264 TRP B CA 1
ATOM 3518 C C . TRP B 1 110 ? -11.175 57.946 -34.937 1 37.933 2264 TRP B C 1
ATOM 3519 O O . TRP B 1 110 ? -10.801 57.083 -34.15 1 38.392 2264 TRP B O 1
ATOM 3530 N N . PRO B 1 111 ? -10.589 59.161 -35.004 1 33.504 2265 PRO B N 1
ATOM 3531 C CA . PRO B 1 111 ? -10.918 60.112 -36.064 1 36.667 2265 PRO B CA 1
ATOM 3532 C C . PRO B 1 111 ? -10.251 59.797 -37.398 1 38.344 2265 PRO B C 1
ATOM 3533 O O . PRO B 1 111 ? -9.484 58.848 -37.477 1 33.663 2265 PRO B O 1
ATOM 3537 N N . SER B 1 112 ? -10.58 60.594 -38.427 1 36.346 2266 SER B N 1
ATOM 3538 C CA . SER B 1 112 ? -10.001 60.438 -39.757 1 39.867 2266 SER B CA 1
ATOM 3539 C C . SER B 1 112 ? -9.973 61.774 -40.499 1 42.564 2266 SER B C 1
ATOM 3540 O O . SER B 1 112 ? -10.688 62.699 -40.122 1 47.053 2266 SER B O 1
ATOM 3543 N N . GLY B 1 113 ? -9.131 61.866 -41.538 1 44.42 2267 GLY B N 1
ATOM 3544 C CA . GLY B 1 113 ? -9.053 63.046 -42.391 1 45.103 2267 GLY B CA 1
ATOM 3545 C C . GLY B 1 113 ? -8.679 64.302 -41.6 1 50.149 2267 GLY B C 1
ATOM 3546 O O . GLY B 1 113 ? -7.832 64.254 -40.717 1 46.387 2267 GLY B O 1
ATOM 3547 N N . GLU B 1 114 ? -9.333 65.43 -41.899 1 46.885 2268 GLU B N 1
ATOM 3548 C CA . GLU B 1 114 ? -9.099 66.679 -41.193 1 55.016 2268 GLU B CA 1
ATOM 3549 C C . GLU B 1 114 ? -9.312 66.497 -39.688 1 57.182 2268 GLU B C 1
ATOM 3550 O O . GLU B 1 114 ? -8.539 67.015 -38.878 1 56.456 2268 GLU B O 1
ATOM 3556 N N . ASP B 1 115 ? -10.366 65.753 -39.322 1 51.855 2269 ASP B N 1
ATOM 3557 C CA . ASP B 1 115 ? -10.706 65.536 -37.924 1 50.088 2269 ASP B CA 1
ATOM 3558 C C . ASP B 1 115 ? -9.536 64.896 -37.174 1 45.512 2269 ASP B C 1
ATOM 3559 O O . ASP B 1 115 ? -9.345 65.168 -35.994 1 46.7 2269 ASP B O 1
ATOM 3564 N N . PHE B 1 116 ? -8.757 64.044 -37.846 1 39.887 2270 PHE B N 1
ATOM 3565 C CA . PHE B 1 116 ? -7.615 63.416 -37.198 1 37.417 2270 PHE B CA 1
ATOM 3566 C C . PHE B 1 116 ? -6.611 64.513 -36.854 1 35.754 2270 PHE B C 1
ATOM 3567 O O . PHE B 1 116 ? -6.145 64.622 -35.718 1 36.463 2270 PHE B O 1
ATOM 3575 N N . LYS B 1 117 ? -6.344 65.369 -37.845 1 40.707 2271 LYS B N 1
ATOM 3576 C CA . LYS B 1 117 ? -5.329 66.4 -37.707 1 48.227 2271 LYS B CA 1
ATOM 3577 C C . LYS B 1 117 ? -5.747 67.413 -36.641 1 50.829 2271 LYS B C 1
ATOM 3578 O O . LYS B 1 117 ? -4.899 67.84 -35.869 1 50.911 2271 LYS B O 1
ATOM 3584 N N . THR B 1 118 ? -7.049 67.749 -36.56 1 53.888 2272 THR B N 1
ATOM 3585 C CA . THR B 1 118 ? -7.51 68.834 -35.702 1 51.042 2272 THR B CA 1
ATOM 3586 C C . THR B 1 118 ? -7.867 68.349 -34.298 1 49.845 2272 THR B C 1
ATOM 3587 O O . THR B 1 118 ? -7.647 69.093 -33.34 1 52.302 2272 THR B O 1
ATOM 3591 N N . MET B 1 119 ? -8.406 67.123 -34.166 1 46.259 2273 MET B N 1
ATOM 3592 C CA . MET B 1 119 ? -8.737 66.593 -32.846 1 44.567 2273 MET B CA 1
ATOM 3593 C C . MET B 1 119 ? -7.519 65.977 -32.148 1 42.616 2273 MET B C 1
ATOM 3594 O O . MET B 1 119 ? -7.464 65.93 -30.919 1 42.476 2273 MET B O 1
ATOM 3599 N N . MET B 1 120 ? -6.595 65.412 -32.941 1 39.252 2274 MET B N 1
ATOM 3600 C CA . MET B 1 120 ? -5.424 64.779 -32.357 1 40.753 2274 MET B CA 1
ATOM 3601 C C . MET B 1 120 ? -4.172 65.372 -32.991 1 38.273 2274 MET B C 1
ATOM 3602 O O . MET B 1 120 ? -3.398 64.649 -33.621 1 39.393 2274 MET B O 1
ATOM 3607 N N . PRO B 1 121 ? -3.901 66.685 -32.808 1 39.642 2275 PRO B N 1
ATOM 3608 C CA . PRO B 1 121 ? -2.741 67.317 -33.429 1 36.363 2275 PRO B CA 1
ATOM 3609 C C . PRO B 1 121 ? -1.396 66.747 -32.975 1 32.001 2275 PRO B C 1
ATOM 3610 O O . PRO B 1 121 ? -0.466 66.642 -33.776 1 32.19 2275 PRO B O 1
ATOM 3614 N N . ALA B 1 122 ? -1.305 66.328 -31.704 1 30.926 2276 ALA B N 1
ATOM 3615 C CA . ALA B 1 122 ? -0.015 65.851 -31.214 1 32.752 2276 ALA B CA 1
ATOM 3616 C C . ALA B 1 122 ? 0.288 64.476 -31.824 1 33.852 2276 ALA B C 1
ATOM 3617 O O . ALA B 1 122 ? 1.439 64.172 -32.171 1 32.527 2276 ALA B O 1
ATOM 3619 N N . ARG B 1 123 ? -0.778 63.672 -31.991 1 29.766 2277 ARG B N 1
ATOM 3620 C CA . ARG B 1 123 ? -0.649 62.344 -32.582 1 27.234 2277 ARG B CA 1
ATOM 3621 C C . ARG B 1 123 ? -0.325 62.483 -34.057 1 26.845 2277 ARG B C 1
ATOM 3622 O O . ARG B 1 123 ? 0.483 61.719 -34.601 1 25.189 2277 ARG B O 1
ATOM 3630 N N . TYR B 1 124 ? -0.952 63.473 -34.7 1 21.766 2278 TYR B N 1
ATOM 3631 C CA . TYR B 1 124 ? -0.692 63.695 -36.113 1 23.374 2278 TYR B CA 1
ATOM 3632 C C . TYR B 1 124 ? 0.776 64.082 -36.294 1 23.686 2278 TYR B C 1
ATOM 3633 O O . TYR B 1 124 ? 1.449 63.607 -37.209 1 22.104 2278 TYR B O 1
ATOM 3642 N N . GLU B 1 125 ? 1.267 64.972 -35.427 1 26.066 2279 GLU B N 1
ATOM 3643 C CA . GLU B 1 125 ? 2.654 65.396 -35.523 1 28.016 2279 GLU B CA 1
ATOM 3644 C C . GLU B 1 125 ? 3.592 64.208 -35.288 1 25.893 2279 GLU B C 1
ATOM 3645 O O . GLU B 1 125 ? 4.602 64.062 -35.962 1 28.032 2279 GLU B O 1
ATOM 3647 N N . ASP B 1 126 ? 3.251 63.365 -34.315 1 26.998 2280 ASP B N 1
ATOM 3648 C CA . ASP B 1 126 ? 4.042 62.189 -34.001 1 25.223 2280 ASP B CA 1
ATOM 3649 C C . ASP B 1 126 ? 4.035 61.21 -35.176 1 23.218 2280 ASP B C 1
ATOM 3650 O O . ASP B 1 126 ? 5.05 60.59 -35.467 1 22.401 2280 ASP B O 1
ATOM 3655 N N . LEU B 1 127 ? 2.873 61.036 -35.81 1 23.134 2281 LEU B N 1
ATOM 3656 C CA . LEU B 1 127 ? 2.766 60.163 -36.973 1 23.158 2281 LEU B CA 1
ATOM 3657 C C . LEU B 1 127 ? 3.699 60.652 -38.085 1 23.148 2281 LEU B C 1
ATOM 3658 O O . LEU B 1 127 ? 4.476 59.876 -38.632 1 22.282 2281 LEU B O 1
ATOM 3663 N N . LEU B 1 128 ? 3.677 61.958 -38.369 1 23.9 2282 LEU B N 1
ATOM 3664 C CA . LEU B 1 128 ? 4.513 62.491 -39.438 1 28.021 2282 LEU B CA 1
ATOM 3665 C C . LEU B 1 128 ? 5.998 62.238 -39.176 1 27.181 2282 LEU B C 1
ATOM 3666 O O . LEU B 1 128 ? 6.718 61.825 -40.078 1 25.32 2282 LEU B O 1
ATOM 3671 N N . LYS B 1 129 ? 6.451 62.5 -37.944 1 26.592 2283 LYS B N 1
ATOM 3672 C CA . LYS B 1 129 ? 7.838 62.263 -37.546 1 30.608 2283 LYS B CA 1
ATOM 3673 C C . LYS B 1 129 ? 8.223 60.782 -37.677 1 29.101 2283 LYS B C 1
ATOM 3674 O O . LYS B 1 129 ? 9.383 60.449 -37.95 1 26.799 2283 LYS B O 1
ATOM 3680 N N . SER B 1 130 ? 7.244 59.881 -37.529 1 25.951 2284 SER B N 1
ATOM 3681 C CA . SER B 1 130 ? 7.546 58.463 -37.351 1 24.399 2284 SER B CA 1
ATOM 3682 C C . SER B 1 130 ? 7.273 57.639 -38.609 1 23.836 2284 SER B C 1
ATOM 3683 O O . SER B 1 130 ? 7.605 56.465 -38.628 1 21.678 2284 SER B O 1
ATOM 3686 N N . LEU B 1 131 ? 6.595 58.202 -39.62 1 23.247 2285 LEU B N 1
ATOM 3687 C CA . LEU B 1 131 ? 6.295 57.39 -40.799 1 21.268 2285 LEU B CA 1
ATOM 3688 C C . LEU B 1 131 ? 7.581 56.771 -41.349 1 21.097 2285 LEU B C 1
ATOM 3689 O O . LEU B 1 131 ? 8.575 57.465 -41.529 1 22.235 2285 LEU B O 1
ATOM 3694 N N . PRO B 1 132 ? 7.579 55.46 -41.684 1 17.705 2286 PRO B N 1
ATOM 3695 C CA . PRO B 1 132 ? 8.727 54.828 -42.329 1 17.931 2286 PRO B CA 1
ATOM 3696 C C . PRO B 1 132 ? 8.783 55.22 -43.805 1 21.052 2286 PRO B C 1
ATOM 3697 O O . PRO B 1 132 ? 7.798 55.785 -44.296 1 21.73 2286 PRO B O 1
ATOM 3701 N N . LEU B 1 133 ? 9.882 54.882 -44.489 1 17.275 2287 LEU B N 1
ATOM 3702 C CA . LEU B 1 133 ? 10.016 55.105 -45.93 1 19.702 2287 LEU B CA 1
ATOM 3703 C C . LEU B 1 133 ? 9.531 56.513 -46.272 1 22.589 2287 LEU B C 1
ATOM 3704 O O . LEU B 1 133 ? 8.673 56.691 -47.142 1 23.286 2287 LEU B O 1
ATOM 3709 N N . PRO B 1 134 ? 9.988 57.544 -45.533 1 21.267 2288 PRO B N 1
ATOM 3710 C CA . PRO B 1 134 ? 9.396 58.866 -45.645 1 21.536 2288 PRO B CA 1
ATOM 3711 C C . PRO B 1 134 ? 9.447 59.407 -47.072 1 24.749 2288 PRO B C 1
ATOM 3712 O O . PRO B 1 134 ? 8.6 60.201 -47.437 1 27.363 2288 PRO B O 1
ATOM 3716 N N . GLU B 1 135 ? 10.435 58.963 -47.852 1 23.923 2289 GLU B N 1
ATOM 3717 C CA . GLU B 1 135 ? 10.565 59.339 -49.253 1 25.599 2289 GLU B CA 1
ATOM 3718 C C . GLU B 1 135 ? 9.241 59.055 -49.955 1 28.101 2289 GLU B C 1
ATOM 3719 O O . GLU B 1 135 ? 8.903 59.751 -50.916 1 24.799 2289 GLU B O 1
ATOM 3725 N N . TYR B 1 136 ? 8.529 58.019 -49.475 1 22.803 2290 TYR B N 1
ATOM 3726 C CA . TYR B 1 136 ? 7.311 57.554 -50.112 1 25.429 2290 TYR B CA 1
ATOM 3727 C C . TYR B 1 136 ? 6.091 57.94 -49.289 1 27.623 2290 TYR B C 1
ATOM 3728 O O . TYR B 1 136 ? 5.1 58.43 -49.844 1 22.947 2290 TYR B O 1
ATOM 3737 N N . CYS B 1 137 ? 6.184 57.755 -47.953 1 24.015 2291 CYS B N 1
ATOM 3738 C CA . CYS B 1 137 ? 4.987 57.776 -47.126 1 22.179 2291 CYS B CA 1
ATOM 3739 C C . CYS B 1 137 ? 4.729 59.124 -46.463 1 24.565 2291 CYS B C 1
ATOM 3740 O O . CYS B 1 137 ? 3.619 59.346 -45.986 1 26.374 2291 CYS B O 1
ATOM 3743 N N . ASN B 1 138 ? 5.744 59.992 -46.364 1 23.52 2292 ASN B N 1
ATOM 3744 C CA . ASN B 1 138 ? 5.573 61.272 -45.685 1 24.66 2292 ASN B CA 1
ATOM 3745 C C . ASN B 1 138 ? 5.044 62.286 -46.714 1 26.246 2292 ASN B C 1
ATOM 3746 O O . ASN B 1 138 ? 5.447 62.256 -47.878 1 24.674 2292 ASN B O 1
ATOM 3751 N N . PRO B 1 139 ? 4.136 63.228 -46.343 1 28.674 2293 PRO B N 1
ATOM 3752 C CA . PRO B 1 139 ? 3.651 64.239 -47.281 1 30.501 2293 PRO B CA 1
ATOM 3753 C C . PRO B 1 139 ? 4.764 64.989 -48.022 1 32.509 2293 PRO B C 1
ATOM 3754 O O . PRO B 1 139 ? 4.569 65.415 -49.155 1 34.424 2293 PRO B O 1
ATOM 3758 N N . GLU B 1 140 ? 5.929 65.137 -47.388 1 34.107 2294 GLU B N 1
ATOM 3759 C CA . GLU B 1 140 ? 7.018 65.919 -47.965 1 32.666 2294 GLU B CA 1
ATOM 3760 C C . GLU B 1 140 ? 8.02 65.038 -48.7 1 30.264 2294 GLU B C 1
ATOM 3761 O O . GLU B 1 140 ? 9.042 65.525 -49.198 1 30.434 2294 GLU B O 1
ATOM 3767 N N . GLY B 1 141 ? 7.723 63.74 -48.776 1 25.384 2295 GLY B N 1
ATOM 3768 C CA . GLY B 1 141 ? 8.624 62.823 -49.45 1 25.266 2295 GLY B CA 1
ATOM 3769 C C . GLY B 1 141 ? 8.776 63.166 -50.937 1 27.794 2295 GLY B C 1
ATOM 3770 O O . GLY B 1 141 ? 7.795 63.479 -51.617 1 26.118 2295 GLY B O 1
ATOM 3771 N N . LYS B 1 142 ? 10.003 63.023 -51.445 1 28.2 2296 LYS B N 1
ATOM 3772 C CA . LYS B 1 142 ? 10.316 63.252 -52.851 1 30.976 2296 LYS B CA 1
ATOM 3773 C C . LYS B 1 142 ? 9.407 62.456 -53.796 1 33.433 2296 LYS B C 1
ATOM 3774 O O . LYS B 1 142 ? 9.065 62.94 -54.881 1 30.164 2296 LYS B O 1
ATOM 3780 N N . PHE B 1 143 ? 9.041 61.222 -53.412 1 28.622 2297 PHE B N 1
ATOM 3781 C CA . PHE B 1 143 ? 8.377 60.317 -54.343 1 27.605 2297 PHE B CA 1
ATOM 3782 C C . PHE B 1 143 ? 6.88 60.212 -54.04 1 32.147 2297 PHE B C 1
ATOM 3783 O O . PHE B 1 143 ? 6.213 59.329 -54.589 1 35.794 2297 PHE B O 1
ATOM 3791 N N . ASN B 1 144 ? 6.363 61.083 -53.161 1 28.178 2298 ASN B N 1
ATOM 3792 C CA . ASN B 1 144 ? 4.948 61.089 -52.775 1 26.63 2298 ASN B CA 1
ATOM 3793 C C . ASN B 1 144 ? 4.184 62.228 -53.472 1 24.156 2298 ASN B C 1
ATOM 3794 O O . ASN B 1 144 ? 4.432 63.389 -53.199 1 26.647 2298 ASN B O 1
ATOM 3799 N N . LEU B 1 145 ? 3.195 61.857 -54.287 1 29.875 2299 LEU B N 1
ATOM 3800 C CA . LEU B 1 145 ? 2.423 62.799 -55.089 1 29.15 2299 LEU B CA 1
ATOM 3801 C C . LEU B 1 145 ? 1.184 63.289 -54.352 1 31.752 2299 LEU B C 1
ATOM 3802 O O . LEU B 1 145 ? 0.53 64.23 -54.819 1 28.042 2299 LEU B O 1
ATOM 3807 N N . ALA B 1 146 ? 0.892 62.697 -53.18 1 29.738 2300 ALA B N 1
ATOM 3808 C CA . ALA B 1 146 ? -0.315 63.034 -52.43 1 29.763 2300 ALA B CA 1
ATOM 3809 C C . ALA B 1 146 ? -0.555 64.544 -52.302 1 29.034 2300 ALA B C 1
ATOM 3810 O O . ALA B 1 146 ? -1.67 65.002 -52.488 1 34.77 2300 ALA B O 1
ATOM 3812 N N . SER B 1 147 ? 0.461 65.32 -51.941 1 31.151 2301 SER B N 1
ATOM 3813 C CA . SER B 1 147 ? 0.226 66.708 -51.61 1 34.947 2301 SER B CA 1
ATOM 3814 C C . SER B 1 147 ? 0.091 67.526 -52.889 1 36.253 2301 SER B C 1
ATOM 3815 O O . SER B 1 147 ? -0.221 68.713 -52.834 1 35.349 2301 SER B O 1
ATOM 3818 N N . HIS B 1 148 ? 0.346 66.873 -54.024 1 32.783 2302 HIS B N 1
ATOM 3819 C CA . HIS B 1 148 ? 0.554 67.614 -55.257 1 35.218 2302 HIS B CA 1
ATOM 3820 C C . HIS B 1 148 ? -0.663 67.491 -56.179 1 38.931 2302 HIS B C 1
ATOM 3821 O O . HIS B 1 148 ? -1.053 68.474 -56.794 1 53.907 2302 HIS B O 1
ATOM 3828 N N . LEU B 1 149 ? -1.266 66.302 -56.261 1 35.279 2303 LEU B N 1
ATOM 3829 C CA . LEU B 1 149 ? -2.347 66.011 -57.187 1 35.726 2303 LEU B CA 1
ATOM 3830 C C . LEU B 1 149 ? -3.616 66.756 -56.778 1 39.621 2303 LEU B C 1
ATOM 3831 O O . LEU B 1 149 ? -3.961 66.807 -55.608 1 39.562 2303 LEU B O 1
ATOM 3836 N N . PRO B 1 150 ? -4.373 67.348 -57.726 1 40.116 2304 PRO B N 1
ATOM 3837 C CA . PRO B 1 150 ? -5.68 67.921 -57.406 1 40.125 2304 PRO B CA 1
ATOM 3838 C C . PRO B 1 150 ? -6.679 66.828 -57.057 1 42.461 2304 PRO B C 1
ATOM 3839 O O . PRO B 1 150 ? -6.431 65.662 -57.376 1 37.851 2304 PRO B O 1
ATOM 3843 N N . GLY B 1 151 ? -7.816 67.222 -56.472 1 43.749 2305 GLY B N 1
ATOM 3844 C CA . GLY B 1 151 ? -8.76 66.3 -55.855 1 43.623 2305 GLY B CA 1
ATOM 3845 C C . GLY B 1 151 ? -9.231 65.16 -56.758 1 46.494 2305 GLY B C 1
ATOM 3846 O O . GLY B 1 151 ? -9.389 64.035 -56.286 1 53.414 2305 GLY B O 1
ATOM 3847 N N . PHE B 1 152 ? -9.451 65.431 -58.052 1 55.311 2306 PHE B N 1
ATOM 3848 C CA . PHE B 1 152 ? -10.181 64.491 -58.895 1 58.132 2306 PHE B CA 1
ATOM 3849 C C . PHE B 1 152 ? -9.369 63.218 -59.175 1 50.933 2306 PHE B C 1
ATOM 3850 O O . PHE B 1 152 ? -9.95 62.169 -59.444 1 47.835 2306 PHE B O 1
ATOM 3858 N N . PHE B 1 153 ? -8.03 63.291 -59.033 1 45.671 2307 PHE B N 1
ATOM 3859 C CA . PHE B 1 153 ? -7.107 62.17 -59.168 1 49.265 2307 PHE B CA 1
ATOM 3860 C C . PHE B 1 153 ? -7.085 61.22 -57.975 1 45.226 2307 PHE B C 1
ATOM 3861 O O . PHE B 1 153 ? -6.613 60.092 -58.127 1 47.095 2307 PHE B O 1
ATOM 3869 N N . VAL B 1 154 ? -7.525 61.706 -56.807 1 42.017 2308 VAL B N 1
ATOM 3870 C CA . VAL B 1 154 ? -7.239 61.038 -55.543 1 46.27 2308 VAL B CA 1
ATOM 3871 C C . VAL B 1 154 ? -8.529 60.697 -54.811 1 45.631 2308 VAL B C 1
ATOM 3872 O O . VAL B 1 154 ? -9.54 61.366 -54.97 1 43.743 2308 VAL B O 1
ATOM 3876 N N . ARG B 1 155 ? -8.471 59.643 -53.995 1 51.187 2309 ARG B N 1
ATOM 3877 C CA . ARG B 1 155 ? -9.605 59.276 -53.164 1 49.191 2309 ARG B CA 1
ATOM 3878 C C . ARG B 1 155 ? -10.07 60.509 -52.393 1 45.699 2309 ARG B C 1
ATOM 3879 O O . ARG B 1 155 ? -9.262 61.331 -51.969 1 43.94 2309 ARG B O 1
ATOM 3887 N N . PRO B 1 156 ? -11.393 60.708 -52.215 1 54.336 2310 PRO B N 1
ATOM 3888 C CA . PRO B 1 156 ? -11.89 61.843 -51.446 1 58.428 2310 PRO B CA 1
ATOM 3889 C C . PRO B 1 156 ? -11.517 61.787 -49.965 1 64.852 2310 PRO B C 1
ATOM 3890 O O . PRO B 1 156 ? -11.489 62.815 -49.283 1 69.816 2310 PRO B O 1
ATOM 3894 N N . ASP B 1 157 ? -11.21 60.576 -49.487 1 66.878 2311 ASP B N 1
ATOM 3895 C CA . ASP B 1 157 ? -10.973 60.334 -48.071 1 68.724 2311 ASP B CA 1
ATOM 3896 C C . ASP B 1 157 ? -9.471 60.177 -47.809 1 69.162 2311 ASP B C 1
ATOM 3897 O O . ASP B 1 157 ? -9.065 59.282 -47.067 1 72.624 2311 ASP B O 1
ATOM 3899 N N . LEU B 1 158 ? -8.656 61.039 -48.435 1 66.113 2312 LEU B N 1
ATOM 3900 C CA . LEU B 1 158 ? -7.201 60.93 -48.418 1 62.854 2312 LEU B CA 1
ATOM 3901 C C . LEU B 1 158 ? -6.663 61.633 -47.172 1 61.802 2312 LEU B C 1
ATOM 3902 O O . LEU B 1 158 ? -6.815 62.847 -47.028 1 58.895 2312 LEU B O 1
ATOM 3907 N N . GLY B 1 159 ? -6.028 60.87 -46.267 1 51.999 2313 GLY B N 1
ATOM 3908 C CA . GLY B 1 159 ? -5.688 61.396 -44.948 1 49.88 2313 GLY B CA 1
ATOM 3909 C C . GLY B 1 159 ? -5.455 60.274 -43.938 1 44.704 2313 GLY B C 1
ATOM 3910 O O . GLY B 1 159 ? -5.661 59.109 -44.268 1 43.308 2313 GLY B O 1
ATOM 3911 N N . PRO B 1 160 ? -4.967 60.575 -42.711 1 37.595 2314 PRO B N 1
ATOM 3912 C CA . PRO B 1 160 ? -4.831 59.563 -41.666 1 33.459 2314 PRO B CA 1
ATOM 3913 C C . PRO B 1 160 ? -6.168 59.065 -41.125 1 29.07 2314 PRO B C 1
ATOM 3914 O O . PRO B 1 160 ? -7.132 59.827 -41.074 1 23.747 2314 PRO B O 1
ATOM 3918 N N . ARG B 1 161 ? -6.195 57.797 -40.693 1 22.332 2315 ARG B N 1
ATOM 3919 C CA . ARG B 1 161 ? -7.396 57.203 -40.125 1 22.317 2315 ARG B CA 1
ATOM 3920 C C . ARG B 1 161 ? -6.962 56.34 -38.944 1 22.045 2315 ARG B C 1
ATOM 3921 O O . ARG B 1 161 ? -6.003 55.577 -39.084 1 21.453 2315 ARG B O 1
ATOM 3929 N N . LEU B 1 162 ? -7.614 56.527 -37.786 1 19.524 2316 LEU B N 1
ATOM 3930 C CA . LEU B 1 162 ? -7.41 55.637 -36.644 1 18.484 2316 LEU B CA 1
ATOM 3931 C C . LEU B 1 162 ? -8.479 54.537 -36.645 1 19.706 2316 LEU B C 1
ATOM 3932 O O . LEU B 1 162 ? -9.654 54.803 -36.872 1 19.557 2316 LEU B O 1
ATOM 3937 N N . CYS B 1 163 ? -8.067 53.29 -36.386 1 19.271 2317 CYS B N 1
ATOM 3938 C CA . CYS B 1 163 ? -8.993 52.187 -36.21 1 20.154 2317 CYS B CA 1
ATOM 3939 C C . CYS B 1 163 ? -8.621 51.455 -34.917 1 21.898 2317 CYS B C 1
ATOM 3940 O O . CYS B 1 163 ? -7.442 51.173 -34.695 1 21.576 2317 CYS B O 1
ATOM 3943 N N . SER B 1 164 ? -9.634 51.146 -34.103 1 18.541 2318 SER B N 1
ATOM 3944 C CA . SER B 1 164 ? -9.445 50.427 -32.855 1 17.577 2318 SER B CA 1
ATOM 3945 C C . SER B 1 164 ? -10.476 49.297 -32.798 1 17.017 2318 SER B C 1
ATOM 3946 O O . SER B 1 164 ? -11.647 49.516 -33.106 1 16.642 2318 SER B O 1
ATOM 3949 N N . ALA B 1 165 ? -10.055 48.071 -32.427 1 14.758 2319 ALA B N 1
ATOM 3950 C CA . ALA B 1 165 ? -11.041 47.009 -32.362 1 14.86 2319 ALA B CA 1
ATOM 3951 C C . ALA B 1 165 ? -10.593 45.905 -31.412 1 14.937 2319 ALA B C 1
ATOM 3952 O O . ALA B 1 165 ? -9.391 45.675 -31.242 1 14.367 2319 ALA B O 1
ATOM 3954 N N . TYR B 1 166 ? -11.579 45.194 -30.858 1 15.347 2320 TYR B N 1
ATOM 3955 C CA . TYR B 1 166 ? -11.29 44.042 -30.01 1 14.817 2320 TYR B CA 1
ATOM 3956 C C . TYR B 1 166 ? -10.716 42.936 -30.877 1 17 2320 TYR B C 1
ATOM 3957 O O . TYR B 1 166 ? -10.904 42.929 -32.101 1 16.613 2320 TYR B O 1
ATOM 3966 N N . GLY B 1 167 ? -10.054 41.98 -30.217 1 16.998 2321 GLY B N 1
ATOM 3967 C CA . GLY B 1 167 ? -9.667 40.733 -30.846 1 16.602 2321 GLY B CA 1
ATOM 3968 C C . GLY B 1 167 ? -10.846 39.758 -30.873 1 16.389 2321 GLY B C 1
ATOM 3969 O O . GLY B 1 167 ? -11.845 39.901 -30.142 1 15.078 2321 GLY B O 1
ATOM 3970 N N . VAL B 1 168 ? -10.727 38.739 -31.726 1 14.347 2322 VAL B N 1
ATOM 3971 C CA . VAL B 1 168 ? -11.822 37.807 -31.912 1 14.773 2322 VAL B CA 1
ATOM 3972 C C . VAL B 1 168 ? -11.738 36.673 -30.888 1 16.611 2322 VAL B C 1
ATOM 3973 O O . VAL B 1 168 ? -12.641 35.846 -30.844 1 18.949 2322 VAL B O 1
ATOM 3977 N N . VAL B 1 169 ? -10.7 36.685 -30.05 1 16.729 2323 VAL B N 1
ATOM 3978 C CA . VAL B 1 169 ? -10.365 35.529 -29.23 1 17.763 2323 VAL B CA 1
ATOM 3979 C C . VAL B 1 169 ? -11.47 35.238 -28.212 1 20.959 2323 VAL B C 1
ATOM 3980 O O . VAL B 1 169 ? -11.822 34.071 -28.025 1 19.745 2323 VAL B O 1
ATOM 3984 N N . ALA B 1 170 ? -11.97 36.276 -27.534 1 19.091 2324 ALA B N 1
ATOM 3985 C CA . ALA B 1 170 ? -13 36.098 -26.512 1 22.141 2324 ALA B CA 1
ATOM 3986 C C . ALA B 1 170 ? -14.294 35.492 -27.078 1 24.019 2324 ALA B C 1
ATOM 3987 O O . ALA B 1 170 ? -14.916 34.646 -26.432 1 21.767 2324 ALA B O 1
ATOM 3989 N N . ALA B 1 171 ? -14.689 35.904 -28.3 1 20.911 2325 ALA B N 1
ATOM 3990 C CA . ALA B 1 171 ? -15.9 35.387 -28.947 1 20.627 2325 ALA B CA 1
ATOM 3991 C C . ALA B 1 171 ? -15.69 33.947 -29.418 1 19.872 2325 ALA B C 1
ATOM 3992 O O . ALA B 1 171 ? -16.643 33.265 -29.772 1 20.811 2325 ALA B O 1
ATOM 3994 N N . LYS B 1 172 ? -14.437 33.494 -29.451 1 19.035 2326 LYS B N 1
ATOM 3995 C CA . LYS B 1 172 ? -14.038 32.169 -29.922 1 24.317 2326 LYS B CA 1
ATOM 3996 C C . LYS B 1 172 ? -14.543 31.941 -31.344 1 28.497 2326 LYS B C 1
ATOM 3997 O O . LYS B 1 172 ? -15.048 30.866 -31.666 1 26.26 2326 LYS B O 1
ATOM 4003 N N . ASP B 1 173 ? -14.431 32.974 -32.194 1 24.02 2327 ASP B N 1
ATOM 4004 C CA . ASP B 1 173 ? -15.057 32.891 -33.505 1 21.59 2327 ASP B CA 1
ATOM 4005 C C . ASP B 1 173 ? -14.098 33.465 -34.55 1 21.638 2327 ASP B C 1
ATOM 4006 O O . ASP B 1 173 ? -14.108 34.68 -34.797 1 19.942 2327 ASP B O 1
ATOM 4011 N N . HIS B 1 174 ? -13.282 32.576 -35.129 1 20.495 2328 HIS B N 1
ATOM 4012 C CA . HIS B 1 174 ? -12.264 32.954 -36.107 1 23.022 2328 HIS B CA 1
ATOM 4013 C C . HIS B 1 174 ? -12.865 33.058 -37.505 1 23.605 2328 HIS B C 1
ATOM 4014 O O . HIS B 1 174 ? -12.122 33.148 -38.484 1 25.001 2328 HIS B O 1
ATOM 4021 N N . ASP B 1 175 ? -14.204 33.074 -37.586 1 23.148 2329 ASP B N 1
ATOM 4022 C CA . ASP B 1 175 ? -14.867 33.443 -38.829 1 22.57 2329 ASP B CA 1
ATOM 4023 C C . ASP B 1 175 ? -15.103 34.946 -38.909 1 20.45 2329 ASP B C 1
ATOM 4024 O O . ASP B 1 175 ? -15.555 35.432 -39.94 1 20.575 2329 ASP B O 1
ATOM 4029 N N . ILE B 1 176 ? -14.793 35.676 -37.824 1 20.5 2330 ILE B N 1
ATOM 4030 C CA . ILE B 1 176 ? -15 37.119 -37.782 1 18.094 2330 ILE B CA 1
ATOM 4031 C C . ILE B 1 176 ? -13.745 37.849 -38.277 1 18.1 2330 ILE B C 1
ATOM 4032 O O . ILE B 1 176 ? -12.636 37.606 -37.781 1 17.509 2330 ILE B O 1
ATOM 4037 N N . GLY B 1 177 ? -13.947 38.818 -39.187 1 20.068 2331 GLY B N 1
ATOM 4038 C CA . GLY B 1 177 ? -12.877 39.714 -39.613 1 16.794 2331 GLY B CA 1
ATOM 4039 C C . GLY B 1 177 ? -13.026 41.024 -38.873 1 16.496 2331 GLY B C 1
ATOM 4040 O O . GLY B 1 177 ? -14.133 41.536 -38.779 1 19.155 2331 GLY B O 1
ATOM 4041 N N . THR B 1 178 ? -11.922 41.57 -38.362 1 16.004 2332 THR B N 1
ATOM 4042 C CA . THR B 1 178 ? -11.994 42.924 -37.857 1 16.256 2332 THR B CA 1
ATOM 4043 C C . THR B 1 178 ? -11.858 43.913 -39.014 1 16.017 2332 THR B C 1
ATOM 4044 O O . THR B 1 178 ? -12.276 45.064 -38.875 1 17.558 2332 THR B O 1
ATOM 4048 N N . THR B 1 179 ? -11.269 43.449 -40.137 1 14.574 2333 THR B N 1
ATOM 4049 C CA . THR B 1 179 ? -11.301 44.186 -41.401 1 15.952 2333 THR B CA 1
ATOM 4050 C C . THR B 1 179 ? -11.641 43.173 -42.488 1 15.599 2333 THR B C 1
ATOM 4051 O O . THR B 1 179 ? -10.891 42.241 -42.704 1 18.641 2333 THR B O 1
ATOM 4055 N N . ASN B 1 180 ? -12.836 43.284 -43.076 1 14.04 2334 ASN B N 1
ATOM 4056 C CA . ASN B 1 180 ? -13.24 42.323 -44.092 1 16.104 2334 ASN B CA 1
ATOM 4057 C C . ASN B 1 180 ? -12.381 42.505 -45.36 1 16.613 2334 ASN B C 1
ATOM 4058 O O . ASN B 1 180 ? -11.775 43.545 -45.569 1 21.196 2334 ASN B O 1
ATOM 4063 N N . LEU B 1 181 ? -12.366 41.486 -46.207 1 17.795 2335 LEU B N 1
ATOM 4064 C CA . LEU B 1 181 ? -11.621 41.503 -47.457 1 18.929 2335 LEU B CA 1
ATOM 4065 C C . LEU B 1 181 ? -12.033 42.705 -48.301 1 20.311 2335 LEU B C 1
ATOM 4066 O O . LEU B 1 181 ? -13.215 42.976 -48.549 1 19.904 2335 LEU B O 1
ATOM 4071 N N . HIS B 1 182 ? -11.043 43.463 -48.771 1 21.772 2336 HIS B N 1
ATOM 4072 C CA . HIS B 1 182 ? -11.364 44.68 -49.499 1 21.335 2336 HIS B CA 1
ATOM 4073 C C . HIS B 1 182 ? -10.135 45.074 -50.312 1 23.83 2336 HIS B C 1
ATOM 4074 O O . HIS B 1 182 ? -9.045 44.555 -50.079 1 24.402 2336 HIS B O 1
ATOM 4081 N N . ILE B 1 183 ? -10.339 45.983 -51.268 1 25.857 2337 ILE B N 1
ATOM 4082 C CA . ILE B 1 183 ? -9.265 46.455 -52.127 1 26.602 2337 ILE B CA 1
ATOM 4083 C C . ILE B 1 183 ? -8.911 47.855 -51.655 1 26.172 2337 ILE B C 1
ATOM 4084 O O . ILE B 1 183 ? -9.777 48.583 -51.178 1 27.426 2337 ILE B O 1
ATOM 4089 N N . GLU B 1 184 ? -7.641 48.229 -51.835 1 29.341 2338 GLU B N 1
ATOM 4090 C CA . GLU B 1 184 ? -7.161 49.567 -51.529 1 30.098 2338 GLU B CA 1
ATOM 4091 C C . GLU B 1 184 ? -7.202 50.411 -52.793 1 25.383 2338 GLU B C 1
ATOM 4092 O O . GLU B 1 184 ? -6.685 49.96 -53.794 1 27.899 2338 GLU B O 1
ATOM 4098 N N . VAL B 1 185 ? -7.791 51.611 -52.714 1 26.854 2339 VAL B N 1
ATOM 4099 C CA . VAL B 1 185 ? -7.874 52.501 -53.867 1 31.896 2339 VAL B CA 1
ATOM 4100 C C . VAL B 1 185 ? -6.572 53.293 -54.042 1 30.259 2339 VAL B C 1
ATOM 4101 O O . VAL B 1 185 ? -6.214 53.671 -55.166 1 30.38 2339 VAL B O 1
ATOM 4105 N N . SER B 1 186 ? -5.856 53.501 -52.933 1 25.903 2340 SER B N 1
ATOM 4106 C CA . SER B 1 186 ? -4.574 54.189 -52.947 1 25.991 2340 SER B CA 1
ATOM 4107 C C . SER B 1 186 ? -3.536 53.323 -52.254 1 26.205 2340 SER B C 1
ATOM 4108 O O . SER B 1 186 ? -3.882 52.361 -51.558 1 24.095 2340 SER B O 1
ATOM 4111 N N . ASP B 1 187 ? -2.266 53.694 -52.439 1 20.644 2341 ASP B N 1
ATOM 4112 C CA . ASP B 1 187 ? -1.223 53.138 -51.592 1 19.974 2341 ASP B CA 1
ATOM 4113 C C . ASP B 1 187 ? -1.539 53.531 -50.153 1 18.409 2341 ASP B C 1
ATOM 4114 O O . ASP B 1 187 ? -2.002 54.646 -49.887 1 18.365 2341 ASP B O 1
ATOM 4119 N N . VAL B 1 188 ? -1.214 52.643 -49.212 1 17.576 2342 VAL B N 1
ATOM 4120 C CA . VAL B 1 188 ? -1.463 52.942 -47.81 1 19.366 2342 VAL B CA 1
ATOM 4121 C C . VAL B 1 188 ? -0.383 52.283 -46.941 1 18.785 2342 VAL B C 1
ATOM 4122 O O . VAL B 1 188 ? 0.173 51.25 -47.301 1 20.165 2342 VAL B O 1
ATOM 4126 N N . VAL B 1 189 ? -0.105 52.903 -45.79 1 17.976 2343 VAL B N 1
ATOM 4127 C CA . VAL B 1 189 ? 0.748 52.29 -44.79 1 18.076 2343 VAL B CA 1
ATOM 4128 C C . VAL B 1 189 ? -0.094 52.133 -43.523 1 17.889 2343 VAL B C 1
ATOM 4129 O O . VAL B 1 189 ? -0.834 53.052 -43.131 1 20.887 2343 VAL B O 1
ATOM 4133 N N . ASN B 1 190 ? -0.02 50.936 -42.933 1 16.513 2344 ASN B N 1
ATOM 4134 C CA . ASN B 1 190 ? -0.851 50.593 -41.786 1 18.207 2344 ASN B CA 1
ATOM 4135 C C . ASN B 1 190 ? 0.096 50.298 -40.624 1 16.591 2344 ASN B C 1
ATOM 4136 O O . ASN B 1 190 ? 0.829 49.309 -40.691 1 15.762 2344 ASN B O 1
ATOM 4141 N N . ILE B 1 191 ? 0.03 51.1 -39.534 1 15.861 2345 ILE B N 1
ATOM 4142 C CA . ILE B 1 191 ? 0.976 50.896 -38.439 1 17.086 2345 ILE B CA 1
ATOM 4143 C C . ILE B 1 191 ? 0.209 50.406 -37.207 1 15.856 2345 ILE B C 1
ATOM 4144 O O . ILE B 1 191 ? -0.745 51.043 -36.8 1 14.852 2345 ILE B O 1
ATOM 4149 N N . LEU B 1 192 ? 0.655 49.281 -36.629 1 13.398 2346 LEU B N 1
ATOM 4150 C CA . LEU B 1 192 ? 0.034 48.795 -35.397 1 15.599 2346 LEU B CA 1
ATOM 4151 C C . LEU B 1 192 ? 0.7 49.526 -34.241 1 13.846 2346 LEU B C 1
ATOM 4152 O O . LEU B 1 192 ? 1.869 49.276 -33.976 1 14.123 2346 LEU B O 1
ATOM 4157 N N . VAL B 1 193 ? -0.029 50.425 -33.578 1 14.69 2347 VAL B N 1
ATOM 4158 C CA . VAL B 1 193 ? 0.567 51.378 -32.647 1 15.405 2347 VAL B CA 1
ATOM 4159 C C . VAL B 1 193 ? 0.309 50.933 -31.201 1 16.504 2347 VAL B C 1
ATOM 4160 O O . VAL B 1 193 ? 0.91 51.525 -30.286 1 16.56 2347 VAL B O 1
ATOM 4164 N N . TYR B 1 194 ? -0.623 49.979 -31.001 1 15.031 2348 TYR B N 1
ATOM 4165 C CA . TYR B 1 194 ? -0.954 49.543 -29.644 1 16.002 2348 TYR B CA 1
ATOM 4166 C C . TYR B 1 194 ? -1.59 48.174 -29.715 1 16.897 2348 TYR B C 1
ATOM 4167 O O . TYR B 1 194 ? -2.487 47.961 -30.522 1 17.503 2348 TYR B O 1
ATOM 4176 N N . VAL B 1 195 ? -1.153 47.283 -28.81 1 16.174 2349 VAL B N 1
ATOM 4177 C CA . VAL B 1 195 ? -1.741 45.969 -28.625 1 15.541 2349 VAL B CA 1
ATOM 4178 C C . VAL B 1 195 ? -2.187 45.874 -27.162 1 16.607 2349 VAL B C 1
ATOM 4179 O O . VAL B 1 195 ? -1.377 46.098 -26.251 1 18.077 2349 VAL B O 1
ATOM 4183 N N . GLY B 1 196 ? -3.481 45.641 -26.97 1 16.085 2350 GLY B N 1
ATOM 4184 C CA . GLY B 1 196 ? -4.028 45.468 -25.625 1 18.428 2350 GLY B CA 1
ATOM 4185 C C . GLY B 1 196 ? -4.306 43.99 -25.368 1 18.352 2350 GLY B C 1
ATOM 4186 O O . GLY B 1 196 ? -5.083 43.359 -26.084 1 18.033 2350 GLY B O 1
ATOM 4187 N N . ILE B 1 197 ? -3.717 43.447 -24.301 1 17.786 2351 ILE B N 1
ATOM 4188 C CA . ILE B 1 197 ? -3.977 42.054 -23.969 1 16.509 2351 ILE B CA 1
ATOM 4189 C C . ILE B 1 197 ? -5.207 42.065 -23.051 1 17.754 2351 ILE B C 1
ATOM 4190 O O . ILE B 1 197 ? -5.196 42.748 -22.016 1 18.845 2351 ILE B O 1
ATOM 4195 N N . ALA B 1 198 ? -6.24 41.304 -23.398 1 15.524 2352 ALA B N 1
ATOM 4196 C CA . ALA B 1 198 ? -7.505 41.403 -22.688 1 15.595 2352 ALA B CA 1
ATOM 4197 C C . ALA B 1 198 ? -7.517 40.378 -21.549 1 18.269 2352 ALA B C 1
ATOM 4198 O O . ALA B 1 198 ? -6.688 39.446 -21.528 1 18.548 2352 ALA B O 1
ATOM 4200 N N . LYS B 1 199 ? -8.387 40.619 -20.559 1 19.344 2353 LYS B N 1
ATOM 4201 C CA . LYS B 1 199 ? -8.375 39.784 -19.352 1 20.143 2353 LYS B CA 1
ATOM 4202 C C . LYS B 1 199 ? -9.802 39.42 -18.94 1 21.727 2353 LYS B C 1
ATOM 4203 O O . LYS B 1 199 ? -10.748 40.182 -19.157 1 21.262 2353 LYS B O 1
ATOM 4205 N N . GLY B 1 200 ? -9.934 38.243 -18.294 1 20.601 2354 GLY B N 1
ATOM 4206 C CA . GLY B 1 200 ? -11.135 37.868 -17.562 1 20.791 2354 GLY B CA 1
ATOM 4207 C C . GLY B 1 200 ? -12.235 37.233 -18.411 1 23.163 2354 GLY B C 1
ATOM 4208 O O . GLY B 1 200 ? -12.108 37.045 -19.63 1 18.981 2354 GLY B O 1
ATOM 4209 N N . ASN B 1 201 ? -13.324 36.842 -17.733 1 23.407 2355 ASN B N 1
ATOM 4210 C CA . ASN B 1 201 ? -14.462 36.264 -18.419 1 22.962 2355 ASN B CA 1
ATOM 4211 C C . ASN B 1 201 ? -14.017 35.007 -19.184 1 25.442 2355 ASN B C 1
ATOM 4212 O O . ASN B 1 201 ? -14.586 34.667 -20.223 1 24.179 2355 ASN B O 1
ATOM 4217 N N . GLY B 1 202 ? -12.964 34.329 -18.681 1 20.79 2356 GLY B N 1
ATOM 4218 C CA . GLY B 1 202 ? -12.563 33.047 -19.227 1 18.388 2356 GLY B CA 1
ATOM 4219 C C . GLY B 1 202 ? -11.782 33.161 -20.541 1 19.533 2356 GLY B C 1
ATOM 4220 O O . GLY B 1 202 ? -11.517 32.143 -21.171 1 21.464 2356 GLY B O 1
ATOM 4221 N N . ILE B 1 203 ? -11.332 34.358 -20.912 1 18.489 2357 ILE B N 1
ATOM 4222 C CA . ILE B 1 203 ? -10.594 34.501 -22.171 1 17.203 2357 ILE B CA 1
ATOM 4223 C C . ILE B 1 203 ? -9.247 33.78 -22.082 1 18.708 2357 ILE B C 1
ATOM 4224 O O . ILE B 1 203 ? -8.588 33.83 -21.035 1 19.835 2357 ILE B O 1
ATOM 4229 N N . LEU B 1 204 ? -8.82 33.158 -23.198 1 19.67 2358 LEU B N 1
ATOM 4230 C CA . LEU B 1 204 ? -7.481 32.621 -23.318 1 20.746 2358 LEU B CA 1
ATOM 4231 C C . LEU B 1 204 ? -6.433 33.692 -22.978 1 19.075 2358 LEU B C 1
ATOM 4232 O O . LEU B 1 204 ? -6.565 34.849 -23.366 1 17.789 2358 LEU B O 1
ATOM 4237 N N . SER B 1 205 ? -5.388 33.315 -22.228 1 17.625 2359 SER B N 1
ATOM 4238 C CA . SER B 1 205 ? -4.32 34.243 -21.894 1 20.013 2359 SER B CA 1
ATOM 4239 C C . SER B 1 205 ? -3.385 34.478 -23.1 1 19.747 2359 SER B C 1
ATOM 4240 O O . SER B 1 205 ? -3.46 33.78 -24.115 1 20.665 2359 SER B O 1
ATOM 4243 N N . LYS B 1 206 ? -2.466 35.433 -22.921 1 20.145 2360 LYS B N 1
ATOM 4244 C CA . LYS B 1 206 ? -1.5 35.744 -23.971 1 21.347 2360 LYS B CA 1
ATOM 4245 C C . LYS B 1 206 ? -0.731 34.499 -24.42 1 22.092 2360 LYS B C 1
ATOM 4246 O O . LYS B 1 206 ? -0.419 34.381 -25.606 1 19.55 2360 LYS B O 1
ATOM 4252 N N . ALA B 1 207 ? -0.42 33.562 -23.505 1 19.676 2361 ALA B N 1
ATOM 4253 C CA . ALA B 1 207 ? 0.272 32.335 -23.879 1 20.882 2361 ALA B CA 1
ATOM 4254 C C . ALA B 1 207 ? -0.56 31.464 -24.821 1 19.097 2361 ALA B C 1
ATOM 4255 O O . ALA B 1 207 ? -0.044 30.934 -25.808 1 22.109 2361 ALA B O 1
ATOM 4257 N N . GLY B 1 208 ? -1.861 31.318 -24.534 1 17.814 2362 GLY B N 1
ATOM 4258 C CA . GLY B 1 208 ? -2.734 30.515 -25.385 1 19.274 2362 GLY B CA 1
ATOM 4259 C C . GLY B 1 208 ? -2.917 31.194 -26.753 1 20.199 2362 GLY B C 1
ATOM 4260 O O . GLY B 1 208 ? -3.056 30.532 -27.779 1 23.039 2362 GLY B O 1
ATOM 4261 N N . ILE B 1 209 ? -2.922 32.527 -26.74 1 19.59 2363 ILE B N 1
ATOM 4262 C CA . ILE B 1 209 ? -3.112 33.291 -27.971 1 17.331 2363 ILE B CA 1
ATOM 4263 C C . ILE B 1 209 ? -1.851 33.163 -28.831 1 19.492 2363 ILE B C 1
ATOM 4264 O O . ILE B 1 209 ? -1.952 33.033 -30.066 1 19.156 2363 ILE B O 1
ATOM 4269 N N . LEU B 1 210 ? -0.672 33.162 -28.188 1 19.013 2364 LEU B N 1
ATOM 4270 C CA . LEU B 1 210 ? 0.561 32.86 -28.911 1 22.211 2364 LEU B CA 1
ATOM 4271 C C . LEU B 1 210 ? 0.429 31.5 -29.6 1 25.411 2364 LEU B C 1
ATOM 4272 O O . LEU B 1 210 ? 0.766 31.369 -30.78 1 24.034 2364 LEU B O 1
ATOM 4277 N N . LYS B 1 211 ? -0.069 30.495 -28.861 1 23.047 2365 LYS B N 1
ATOM 4278 C CA . LYS B 1 211 ? -0.241 29.171 -29.443 1 24.452 2365 LYS B CA 1
ATOM 4279 C C . LYS B 1 211 ? -1.172 29.227 -30.655 1 24.498 2365 LYS B C 1
ATOM 4280 O O . LYS B 1 211 ? -0.918 28.577 -31.666 1 25.98 2365 LYS B O 1
ATOM 4282 N N . LYS B 1 212 ? -2.245 30.022 -30.564 1 25.665 2366 LYS B N 1
ATOM 4283 C CA . LYS B 1 212 ? -3.212 30.143 -31.65 1 25.049 2366 LYS B CA 1
ATOM 4284 C C . LYS B 1 212 ? -2.528 30.787 -32.859 1 25.129 2366 LYS B C 1
ATOM 4285 O O . LYS B 1 212 ? -2.726 30.334 -33.988 1 26.433 2366 LYS B O 1
ATOM 4287 N N . PHE B 1 213 ? -1.691 31.813 -32.631 1 22.763 2367 PHE B N 1
ATOM 4288 C CA . PHE B 1 213 ? -0.892 32.343 -33.735 1 24.259 2367 PHE B CA 1
ATOM 4289 C C . PHE B 1 213 ? -0.022 31.248 -34.361 1 29.893 2367 PHE B C 1
ATOM 4290 O O . PHE B 1 213 ? 0.076 31.167 -35.593 1 26.348 2367 PHE B O 1
ATOM 4298 N N . GLU B 1 214 ? 0.604 30.422 -33.511 1 29.696 2368 GLU B N 1
ATOM 4299 C CA . GLU B 1 214 ? 1.53 29.39 -33.975 1 32.614 2368 GLU B CA 1
ATOM 4300 C C . GLU B 1 214 ? 0.817 28.302 -34.785 1 32.319 2368 GLU B C 1
ATOM 4301 O O . GLU B 1 214 ? 1.46 27.629 -35.598 1 33.43 2368 GLU B O 1
ATOM 4307 N N . GLU B 1 215 ? -0.504 28.19 -34.631 1 32.81 2369 GLU B N 1
ATOM 4308 C CA . GLU B 1 215 ? -1.263 27.157 -35.312 1 36.98 2369 GLU B CA 1
ATOM 4309 C C . GLU B 1 215 ? -1.556 27.56 -36.752 1 38.15 2369 GLU B C 1
ATOM 4310 O O . GLU B 1 215 ? -1.942 26.705 -37.548 1 34.887 2369 GLU B O 1
ATOM 4316 N N . GLU B 1 216 ? -1.37 28.849 -37.081 1 34.181 2370 GLU B N 1
ATOM 4317 C CA . GLU B 1 216 ? -1.605 29.304 -38.445 1 33.599 2370 GLU B CA 1
ATOM 4318 C C . GLU B 1 216 ? -0.507 28.782 -39.375 1 36.283 2370 GLU B C 1
ATOM 4319 O O . GLU B 1 216 ? 0.579 28.396 -38.935 1 32.883 2370 GLU B O 1
ATOM 4325 N N . ASP B 1 217 ? -0.799 28.78 -40.68 1 42.165 2371 ASP B N 1
ATOM 4326 C CA . ASP B 1 217 ? 0.162 28.321 -41.668 1 40.221 2371 ASP B CA 1
ATOM 4327 C C . ASP B 1 217 ? 1.141 29.458 -41.966 1 35.963 2371 ASP B C 1
ATOM 4328 O O . ASP B 1 217 ? 0.868 30.34 -42.775 1 33.74 2371 ASP B O 1
ATOM 4333 N N . LEU B 1 218 ? 2.293 29.431 -41.291 1 32.725 2372 LEU B N 1
ATOM 4334 C CA . LEU B 1 218 ? 3.228 30.539 -41.342 1 33.717 2372 LEU B CA 1
ATOM 4335 C C . LEU B 1 218 ? 4.475 30.148 -42.118 1 31.296 2372 LEU B C 1
ATOM 4336 O O . LEU B 1 218 ? 4.887 28.996 -42.09 1 33.513 2372 LEU B O 1
ATOM 4341 N N . ASP B 1 219 ? 5.046 31.142 -42.81 1 33.646 2373 ASP B N 1
ATOM 4342 C CA . ASP B 1 219 ? 6.414 31.15 -43.313 1 41.027 2373 ASP B CA 1
ATOM 4343 C C . ASP B 1 219 ? 7.386 30.833 -42.175 1 38.189 2373 ASP B C 1
ATOM 4344 O O . ASP B 1 219 ? 7.173 31.254 -41.04 1 36.803 2373 ASP B O 1
ATOM 4349 N N . ASP B 1 220 ? 8.481 30.134 -42.506 1 41.656 2374 ASP B N 1
ATOM 4350 C CA . ASP B 1 220 ? 9.509 29.768 -41.537 1 45.607 2374 ASP B CA 1
ATOM 4351 C C . ASP B 1 220 ? 10.034 31.018 -40.835 1 45.544 2374 ASP B C 1
ATOM 4352 O O . ASP B 1 220 ? 10.247 31.034 -39.622 1 48.638 2374 ASP B O 1
ATOM 4357 N N . ILE B 1 221 ? 10.192 32.09 -41.614 1 51.644 2375 ILE B N 1
ATOM 4358 C CA . ILE B 1 221 ? 10.725 33.336 -41.087 1 49.067 2375 ILE B CA 1
ATOM 4359 C C . ILE B 1 221 ? 9.792 33.883 -40.004 1 48.749 2375 ILE B C 1
ATOM 4360 O O . ILE B 1 221 ? 10.253 34.275 -38.933 1 41.454 2375 ILE B O 1
ATOM 4365 N N . LEU B 1 222 ? 8.472 33.813 -40.244 1 52.119 2376 LEU B N 1
ATOM 4366 C CA . LEU B 1 222 ? 7.451 34.268 -39.307 1 44.942 2376 LEU B CA 1
ATOM 4367 C C . LEU B 1 222 ? 7.453 33.459 -38.019 1 42.399 2376 LEU B C 1
ATOM 4368 O O . LEU B 1 222 ? 7.301 34.046 -36.949 1 39.871 2376 LEU B O 1
ATOM 4373 N N . ARG B 1 223 ? 7.52 32.116 -38.117 1 41.788 2377 ARG B N 1
ATOM 4374 C CA . ARG B 1 223 ? 7.515 31.344 -36.884 1 39.112 2377 ARG B CA 1
ATOM 4375 C C . ARG B 1 223 ? 8.691 31.79 -36.02 1 37.711 2377 ARG B C 1
ATOM 4376 O O . ARG B 1 223 ? 8.547 31.896 -34.813 1 42.854 2377 ARG B O 1
ATOM 4384 N N . LYS B 1 224 ? 9.837 32.051 -36.664 1 49.626 2378 LYS B N 1
ATOM 4385 C CA . LYS B 1 224 ? 11.042 32.452 -35.952 1 54.76 2378 LYS B CA 1
ATOM 4386 C C . LYS B 1 224 ? 10.776 33.724 -35.145 1 53.421 2378 LYS B C 1
ATOM 4387 O O . LYS B 1 224 ? 11.09 33.776 -33.956 1 59.917 2378 LYS B O 1
ATOM 4390 N N . ARG B 1 225 ? 10.148 34.727 -35.78 1 54.827 2379 ARG B N 1
ATOM 4391 C CA . ARG B 1 225 ? 9.867 36.004 -35.134 1 44.039 2379 ARG B CA 1
ATOM 4392 C C . ARG B 1 225 ? 8.977 35.784 -33.918 1 48.445 2379 ARG B C 1
ATOM 4393 O O . ARG B 1 225 ? 9.152 36.405 -32.875 1 45.881 2379 ARG B O 1
ATOM 4401 N N . LEU B 1 226 ? 7.994 34.901 -34.076 1 44.521 2380 LEU B N 1
ATOM 4402 C CA . LEU B 1 226 ? 7.031 34.662 -33.026 1 43.558 2380 LEU B CA 1
ATOM 4403 C C . LEU B 1 226 ? 7.699 34.013 -31.804 1 52.912 2380 LEU B C 1
ATOM 4404 O O . LEU B 1 226 ? 7.154 34.081 -30.692 1 44.072 2380 LEU B O 1
ATOM 4409 N N . LYS B 1 227 ? 8.87 33.38 -32.015 1 55.997 2381 LYS B N 1
ATOM 4410 C CA . LYS B 1 227 ? 9.589 32.677 -30.951 1 58.73 2381 LYS B CA 1
ATOM 4411 C C . LYS B 1 227 ? 10.356 33.669 -30.075 1 60.782 2381 LYS B C 1
ATOM 4412 O O . LYS B 1 227 ? 10.594 33.418 -28.89 1 61.674 2381 LYS B O 1
ATOM 4414 N N . ASP B 1 228 ? 10.79 34.765 -30.695 1 54.148 2382 ASP B N 1
ATOM 4415 C CA . ASP B 1 228 ? 11.31 35.91 -29.963 1 57.724 2382 ASP B CA 1
ATOM 4416 C C . ASP B 1 228 ? 10.307 36.261 -28.859 1 56.546 2382 ASP B C 1
ATOM 4417 O O . ASP B 1 228 ? 9.126 35.944 -28.997 1 76.141 2382 ASP B O 1
ATOM 4422 N N . SER B 1 229 ? 10.759 36.875 -27.75 1 59.108 2383 SER B N 1
ATOM 4423 C CA . SER B 1 229 ? 9.878 37.174 -26.618 1 55.889 2383 SER B CA 1
ATOM 4424 C C . SER B 1 229 ? 9.603 38.673 -26.405 1 58.996 2383 SER B C 1
ATOM 4425 O O . SER B 1 229 ? 8.708 39.026 -25.637 1 61.065 2383 SER B O 1
ATOM 4427 N N . SER B 1 230 ? 10.376 39.558 -27.057 1 55.672 2384 SER B N 1
ATOM 4428 C CA . SER B 1 230 ? 10.23 40.999 -26.874 1 49.878 2384 SER B CA 1
ATOM 4429 C C . SER B 1 230 ? 9.256 41.624 -27.888 1 42.895 2384 SER B C 1
ATOM 4430 O O . SER B 1 230 ? 8.89 42.783 -27.744 1 37.644 2384 SER B O 1
ATOM 4433 N N . GLU B 1 231 ? 8.891 40.869 -28.932 1 42.874 2385 GLU B N 1
ATOM 4434 C CA . GLU B 1 231 ? 7.906 41.215 -29.954 1 41.94 2385 GLU B CA 1
ATOM 4435 C C . GLU B 1 231 ? 6.507 40.84 -29.439 1 36.701 2385 GLU B C 1
ATOM 4436 O O . GLU B 1 231 ? 6.364 39.868 -28.69 1 43.806 2385 GLU B O 1
ATOM 4442 N N . ILE B 1 232 ? 5.497 41.671 -29.721 1 26.682 2386 ILE B N 1
ATOM 4443 C CA . ILE B 1 232 ? 4.137 41.356 -29.294 1 25.571 2386 ILE B CA 1
ATOM 4444 C C . ILE B 1 232 ? 3.269 41.179 -30.548 1 19.511 2386 ILE B C 1
ATOM 4445 O O . ILE B 1 232 ? 3.013 42.177 -31.23 1 19.07 2386 ILE B O 1
ATOM 4450 N N . PRO B 1 233 ? 2.762 39.964 -30.892 1 18.735 2387 PRO B N 1
ATOM 4451 C CA . PRO B 1 233 ? 1.937 39.812 -32.089 1 16.393 2387 PRO B CA 1
ATOM 4452 C C . PRO B 1 233 ? 0.52 40.319 -31.84 1 17.982 2387 PRO B C 1
ATOM 4453 O O . PRO B 1 233 ? -0.024 40.074 -30.775 1 18.497 2387 PRO B O 1
ATOM 4457 N N . GLY B 1 234 ? -0.078 41.066 -32.771 1 16.257 2388 GLY B N 1
ATOM 4458 C CA . GLY B 1 234 ? -1.415 41.597 -32.475 1 15.966 2388 GLY B CA 1
ATOM 4459 C C . GLY B 1 234 ? -2.514 41.056 -33.39 1 16.778 2388 GLY B C 1
ATOM 4460 O O . GLY B 1 234 ? -3.638 40.745 -32.952 1 14.395 2388 GLY B O 1
ATOM 4461 N N . ALA B 1 235 ? -2.235 41.027 -34.711 1 15.014 2389 ALA B N 1
ATOM 4462 C CA . ALA B 1 235 ? -3.294 40.781 -35.674 1 15.405 2389 ALA B CA 1
ATOM 4463 C C . ALA B 1 235 ? -2.798 39.911 -36.832 1 15.425 2389 ALA B C 1
ATOM 4464 O O . ALA B 1 235 ? -1.622 39.957 -37.209 1 16.802 2389 ALA B O 1
ATOM 4466 N N . LEU B 1 236 ? -3.718 39.119 -37.367 1 16.651 2390 LEU B N 1
ATOM 4467 C CA . LEU B 1 236 ? -3.433 38.184 -38.45 1 15.776 2390 LEU B CA 1
ATOM 4468 C C . LEU B 1 236 ? -3.973 38.774 -39.746 1 17.124 2390 LEU B C 1
ATOM 4469 O O . LEU B 1 236 ? -5.181 39.054 -39.845 1 18.689 2390 LEU B O 1
ATOM 4474 N N . TRP B 1 237 ? -3.095 38.863 -40.756 1 15.694 2391 TRP B N 1
ATOM 4475 C CA . TRP B 1 237 ? -3.447 39.448 -42.04 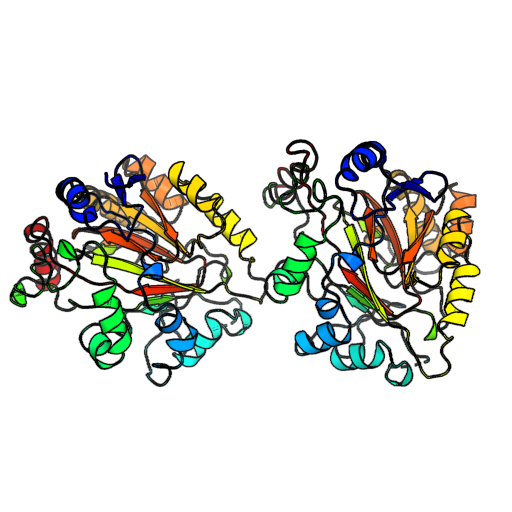1 17.134 2391 TRP B CA 1
ATOM 4476 C C . TRP B 1 237 ? -3.4 38.363 -43.115 1 16.955 2391 TRP B C 1
ATOM 4477 O O . TRP B 1 237 ? -2.552 37.475 -43.052 1 19.406 2391 TRP B O 1
ATOM 4488 N N . HIS B 1 238 ? -4.31 38.46 -44.078 1 17.802 2392 HIS B N 1
ATOM 4489 C CA . HIS B 1 238 ? -4.204 37.666 -45.3 1 17.74 2392 HIS B CA 1
ATOM 4490 C C . HIS B 1 238 ? -4.169 38.676 -46.424 1 17.445 2392 HIS B C 1
ATOM 4491 O O . HIS B 1 238 ? -5.047 39.537 -46.491 1 18.517 2392 HIS B O 1
ATOM 4498 N N . ILE B 1 239 ? -3.165 38.55 -47.301 1 21.861 2393 ILE B N 1
ATOM 4499 C CA . ILE B 1 239 ? -2.949 39.532 -48.355 1 22.868 2393 ILE B CA 1
ATOM 4500 C C . ILE B 1 239 ? -2.954 38.81 -49.698 1 20.943 2393 ILE B C 1
ATOM 4501 O O . ILE B 1 239 ? -2.389 37.741 -49.808 1 23.394 2393 ILE B O 1
ATOM 4506 N N . TYR B 1 240 ? -3.593 39.436 -50.696 1 24.455 2394 TYR B N 1
ATOM 4507 C CA . TYR B 1 240 ? -3.698 38.837 -52.022 1 28.047 2394 TYR B CA 1
ATOM 4508 C C . TYR B 1 240 ? -3.099 39.786 -53.05 1 27.346 2394 TYR B C 1
ATOM 4509 O O . TYR B 1 240 ? -3.235 41.011 -52.938 1 32.71 2394 TYR B O 1
ATOM 4518 N N . ALA B 1 241 ? -2.456 39.183 -54.055 1 33.972 2395 ALA B N 1
ATOM 4519 C CA . ALA B 1 241 ? -1.947 39.95 -55.185 1 38.951 2395 ALA B CA 1
ATOM 4520 C C . ALA B 1 241 ? -3.098 40.565 -55.984 1 41.157 2395 ALA B C 1
ATOM 4521 O O . ALA B 1 241 ? -4.148 39.94 -56.164 1 37.217 2395 ALA B O 1
ATOM 4523 N N . GLY B 1 242 ? -2.891 41.804 -56.452 1 39.033 2396 GLY B N 1
ATOM 4524 C CA . GLY B 1 242 ? -3.91 42.547 -57.176 1 39.269 2396 GLY B CA 1
ATOM 4525 C C . GLY B 1 242 ? -4.388 41.796 -58.42 1 44.613 2396 GLY B C 1
ATOM 4526 O O . GLY B 1 242 ? -5.525 41.966 -58.849 1 46.874 2396 GLY B O 1
ATOM 4527 N N . LYS B 1 243 ? -3.52 40.936 -58.955 1 45.315 2397 LYS B N 1
ATOM 4528 C CA . LYS B 1 243 ? -3.768 40.254 -60.21 1 48.506 2397 LYS B CA 1
ATOM 4529 C C . LYS B 1 243 ? -4.796 39.145 -60.002 1 53.509 2397 LYS B C 1
ATOM 4530 O O . LYS B 1 243 ? -5.349 38.625 -60.969 1 51.882 2397 LYS B O 1
ATOM 4534 N N . ASP B 1 244 ? -5.051 38.789 -58.738 1 41.638 2398 ASP B N 1
ATOM 4535 C CA . ASP B 1 244 ? -5.935 37.684 -58.418 1 40.342 2398 ASP B CA 1
ATOM 4536 C C . ASP B 1 244 ? -7.343 38.168 -58.08 1 37.038 2398 ASP B C 1
ATOM 4537 O O . ASP B 1 244 ? -8.194 37.338 -57.779 1 43.193 2398 ASP B O 1
ATOM 4542 N N . VAL B 1 245 ? -7.579 39.489 -58.143 1 39.334 2399 VAL B N 1
ATOM 4543 C CA . VAL B 1 245 ? -8.837 40.098 -57.728 1 42.233 2399 VAL B CA 1
ATOM 4544 C C . VAL B 1 245 ? -10.022 39.446 -58.452 1 45.51 2399 VAL B C 1
ATOM 4545 O O . VAL B 1 245 ? -11.05 39.155 -57.838 1 40.806 2399 VAL B O 1
ATOM 4549 N N . ASP B 1 246 ? -9.871 39.212 -59.766 1 42.055 2400 ASP B N 1
ATOM 4550 C CA . ASP B 1 246 ? -10.979 38.773 -60.597 1 42.58 2400 ASP B CA 1
ATOM 4551 C C . ASP B 1 246 ? -11.373 37.354 -60.203 1 38.816 2400 ASP B C 1
ATOM 4552 O O . ASP B 1 246 ? -12.56 37.04 -60.107 1 44.636 2400 ASP B O 1
ATOM 4557 N N . LYS B 1 247 ? -10.364 36.51 -59.972 1 33.18 2401 LYS B N 1
ATOM 4558 C CA . LYS B 1 247 ? -10.619 35.138 -59.569 1 34.799 2401 LYS B CA 1
ATOM 4559 C C . LYS B 1 247 ? -11.251 35.076 -58.172 1 40.29 2401 LYS B C 1
ATOM 4560 O O . LYS B 1 247 ? -12.122 34.248 -57.918 1 37.872 2401 LYS B O 1
ATOM 4566 N N . ILE B 1 248 ? -10.765 35.909 -57.244 1 36.259 2402 ILE B N 1
ATOM 4567 C CA . ILE B 1 248 ? -11.279 35.864 -55.879 1 36.419 2402 ILE B CA 1
ATOM 4568 C C . ILE B 1 248 ? -12.756 36.251 -55.896 1 32.735 2402 ILE B C 1
ATOM 4569 O O . ILE B 1 248 ? -13.58 35.602 -55.248 1 30.033 2402 ILE B O 1
ATOM 4574 N N . ARG B 1 249 ? -13.067 37.318 -56.639 1 30.377 2403 ARG B N 1
ATOM 4575 C CA . ARG B 1 249 ? -14.43 37.788 -56.798 1 32.433 2403 ARG B CA 1
ATOM 4576 C C . 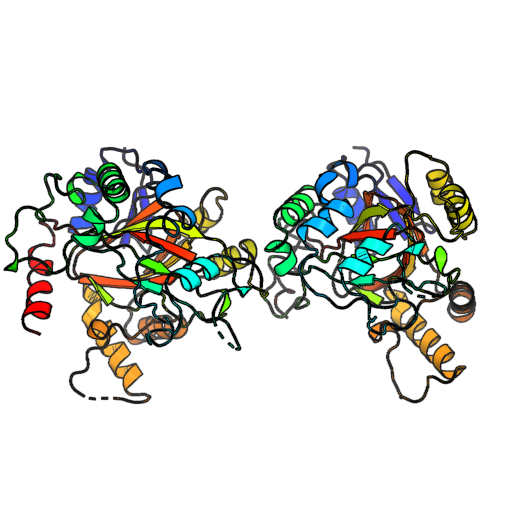ARG B 1 249 ? -15.319 36.667 -57.331 1 39.439 2403 ARG B C 1
ATOM 4577 O O . ARG B 1 249 ? -16.399 36.424 -56.792 1 38.721 2403 ARG B O 1
ATOM 4585 N N . GLU B 1 250 ? -14.853 35.988 -58.39 1 38.625 2404 GLU B N 1
ATOM 4586 C CA . GLU B 1 250 ? -15.609 34.903 -58.989 1 41.559 2404 GLU B CA 1
ATOM 4587 C C . GLU B 1 250 ? -15.861 33.806 -57.956 1 44.598 2404 GLU B C 1
ATOM 4588 O O . GLU B 1 250 ? -16.974 33.286 -57.883 1 42.611 2404 GLU B O 1
ATOM 4594 N N . PHE B 1 251 ? -14.839 33.483 -57.149 1 37.525 2405 PHE B N 1
ATOM 4595 C CA . PHE B 1 251 ? -14.908 32.432 -56.137 1 38.551 2405 PHE B CA 1
ATOM 4596 C C . PHE B 1 251 ? -15.987 32.762 -55.102 1 37.544 2405 PHE B C 1
ATOM 4597 O O . PHE B 1 251 ? -16.79 31.91 -54.738 1 40.141 2405 PHE B O 1
ATOM 4605 N N . LEU B 1 252 ? -15.993 34.004 -54.617 1 35.44 2406 LEU B N 1
ATOM 4606 C CA . LEU B 1 252 ? -16.946 34.391 -53.589 1 38.243 2406 LEU B CA 1
ATOM 4607 C C . LEU B 1 252 ? -18.372 34.425 -54.151 1 39.654 2406 LEU B C 1
ATOM 4608 O O . LEU B 1 252 ? -19.318 34.069 -53.446 1 32.777 2406 LEU B O 1
ATOM 4613 N N . GLN B 1 253 ? -18.52 34.88 -55.401 1 38.44 2407 GLN B N 1
ATOM 4614 C CA . GLN B 1 253 ? -19.802 34.87 -56.093 1 44.849 2407 GLN B CA 1
ATOM 4615 C C . GLN B 1 253 ? -20.354 33.444 -56.17 1 43.31 2407 GLN B C 1
ATOM 4616 O O . GLN B 1 253 ? -21.531 33.231 -55.888 1 45.436 2407 GLN B O 1
ATOM 4622 N N . LYS B 1 254 ? -19.495 32.483 -56.541 1 41.931 2408 LYS B N 1
ATOM 4623 C CA . LYS B 1 254 ? -19.862 31.072 -56.579 1 49.273 2408 LYS B CA 1
ATOM 4624 C C . LYS B 1 254 ? -20.276 30.586 -55.188 1 54.907 2408 LYS B C 1
ATOM 4625 O O . LYS B 1 254 ? -21.275 29.881 -55.059 1 55.416 2408 LYS B O 1
ATOM 4627 N N . ILE B 1 255 ? -19.516 30.971 -54.148 1 52.369 2409 ILE B N 1
ATOM 4628 C CA . ILE B 1 255 ? -19.822 30.543 -52.788 1 53.868 2409 ILE B CA 1
ATOM 4629 C C . ILE B 1 255 ? -21.163 31.149 -52.373 1 50.209 2409 ILE B C 1
ATOM 4630 O O . ILE B 1 255 ? -21.97 30.492 -51.724 1 52.932 2409 ILE B O 1
ATOM 4635 N N . SER B 1 256 ? -21.385 32.402 -52.781 1 49.731 2410 SER B N 1
ATOM 4636 C CA . SER B 1 256 ? -22.619 33.128 -52.543 1 57.168 2410 SER B CA 1
ATOM 4637 C C . SER B 1 256 ? -23.812 32.429 -53.195 1 67.026 2410 SER B C 1
ATOM 4638 O O . SER B 1 256 ? -24.931 32.557 -52.71 1 67.864 2410 SER B O 1
ATOM 4641 N N . LYS B 1 257 ? -23.573 31.702 -54.298 1 71.274 2411 LYS B N 1
ATOM 4642 C CA . LYS B 1 257 ? -24.626 31.033 -55.049 1 70.341 2411 LYS B CA 1
ATOM 4643 C C . LYS B 1 257 ? -25.1 29.788 -54.298 1 72.381 2411 LYS B C 1
ATOM 4644 O O . LYS B 1 257 ? -26.281 29.449 -54.351 1 76.896 2411 LYS B O 1
ATOM 4646 N N . GLU B 1 258 ? -24.182 29.131 -53.578 1 71.203 2412 GLU B N 1
ATOM 4647 C CA . GLU B 1 258 ? -24.537 27.989 -52.748 1 68.27 2412 GLU B CA 1
ATOM 4648 C C . GLU B 1 258 ? -25.01 28.452 -51.368 1 69.946 2412 GLU B C 1
ATOM 4649 O O . GLU B 1 258 ? -24.544 27.966 -50.339 1 69.145 2412 GLU B O 1
ATOM 4655 N N . GLN B 1 259 ? -25.947 29.401 -51.346 1 76.08 2413 GLN B N 1
ATOM 4656 C CA . GLN B 1 259 ? -26.688 29.769 -50.146 1 75.207 2413 GLN B CA 1
ATOM 4657 C C . GLN B 1 259 ? -27.778 30.746 -50.579 1 77.888 2413 GLN B C 1
ATOM 4658 O O . GLN B 1 259 ? -28.532 30.424 -51.491 1 82.891 2413 GLN B O 1
ATOM 4660 N N . GLY B 1 260 ? -27.847 31.931 -49.962 1 77.337 2414 GLY B N 1
ATOM 4661 C CA . GLY B 1 260 ? -28.764 32.951 -50.442 1 73.997 2414 GLY B CA 1
ATOM 4662 C C . GLY B 1 260 ? -28.057 33.913 -51.39 1 68.04 2414 GLY B C 1
ATOM 4663 O O . GLY B 1 260 ? -27.196 34.669 -50.952 1 66.801 2414 GLY B O 1
ATOM 4664 N N . LEU B 1 261 ? -28.442 33.878 -52.675 1 69.337 2415 LEU B N 1
ATOM 4665 C CA . LEU B 1 261 ? -27.876 34.717 -53.725 1 64.554 2415 LEU B CA 1
ATOM 4666 C C . LEU B 1 261 ? -28.336 36.174 -53.535 1 69.045 2415 LEU B C 1
ATOM 4667 O O . LEU B 1 261 ? -28.081 36.713 -52.431 1 70.215 2415 LEU B O 1
ATOM 4669 N N . PRO B 1 265 ? -26.856 39.618 -58.618 1 77.351 2419 PRO B N 1
ATOM 4670 C CA . PRO B 1 265 ? -27.414 40.509 -59.687 1 74.693 2419 PRO B CA 1
ATOM 4671 C C . PRO B 1 265 ? -26.415 41.62 -60.021 1 74.059 2419 PRO B C 1
ATOM 4672 O O . PRO B 1 265 ? -26.673 42.797 -59.767 1 73.971 2419 PRO B O 1
ATOM 4676 N N . GLU B 1 266 ? -25.258 41.219 -60.57 1 67.27 2420 GLU B N 1
ATOM 4677 C CA . GLU B 1 266 ? -24.106 42.093 -60.773 1 66.054 2420 GLU B CA 1
ATOM 4678 C C . GLU B 1 266 ? -23.454 42.415 -59.428 1 60.559 2420 GLU B C 1
ATOM 4679 O O . GLU B 1 266 ? -22.951 43.516 -59.22 1 58.659 2420 GLU B O 1
ATOM 4681 N N . HIS B 1 267 ? -23.472 41.442 -58.513 1 55.17 2421 HIS B N 1
ATOM 4682 C CA . HIS B 1 267 ? -23.095 41.663 -57.125 1 50.172 2421 HIS B CA 1
ATOM 4683 C C . HIS B 1 267 ? -21.574 41.587 -57.024 1 44.822 2421 HIS B C 1
ATOM 4684 O O . HIS B 1 267 ? -20.983 40.653 -57.552 1 45.779 2421 HIS B O 1
ATOM 4691 N N . ASP B 1 268 ? -20.935 42.578 -56.381 1 41.896 2422 ASP B N 1
ATOM 4692 C CA . ASP B 1 268 ? -19.48 42.558 -56.296 1 40.85 2422 ASP B CA 1
ATOM 4693 C C . ASP B 1 268 ? -19.053 42.328 -54.842 1 30.252 2422 ASP B C 1
ATOM 4694 O O . ASP B 1 268 ? -19.001 43.287 -54.072 1 35.186 2422 ASP B O 1
ATOM 4699 N N . PRO B 1 269 ? -18.72 41.089 -54.424 1 29.865 2423 PRO B N 1
ATOM 4700 C CA . PRO B 1 269 ? -18.434 40.828 -53.01 1 32.869 2423 PRO B CA 1
ATOM 4701 C C . PRO B 1 269 ? -17.177 41.537 -52.501 1 35.246 2423 PRO B C 1
ATOM 4702 O O . PRO B 1 269 ? -17.023 41.783 -51.297 1 31.213 2423 PRO B O 1
ATOM 4706 N N . ILE B 1 270 ? -16.289 41.905 -53.432 1 34.345 2424 ILE B N 1
ATOM 4707 C CA . ILE B 1 270 ? -15.103 42.665 -53.064 1 34.492 2424 ILE B CA 1
ATOM 4708 C C . ILE B 1 270 ? -15.503 44.1 -52.735 1 35.283 2424 ILE B C 1
ATOM 4709 O O . ILE B 1 270 ? -15.126 44.622 -51.675 1 33.254 2424 ILE B O 1
ATOM 4714 N N . ARG B 1 271 ? -16.306 44.729 -53.613 1 29.707 2425 ARG B N 1
ATOM 4715 C CA . ARG B 1 271 ? -16.753 46.086 -53.336 1 27.632 2425 ARG B CA 1
ATOM 4716 C C . ARG B 1 271 ? -17.606 46.099 -52.069 1 28.098 2425 ARG B C 1
ATOM 4717 O O . ARG B 1 271 ? -17.566 47.061 -51.31 1 32.866 2425 ARG B O 1
ATOM 4719 N N . ASP B 1 272 ? -18.393 45.027 -51.853 1 29.836 2426 ASP B N 1
ATOM 4720 C CA . ASP B 1 272 ? -19.328 44.989 -50.74 1 28.868 2426 ASP B CA 1
ATOM 4721 C C . ASP B 1 272 ? -18.597 44.979 -49.4 1 27.241 2426 ASP B C 1
ATOM 4722 O O . ASP B 1 272 ? -19.173 45.421 -48.401 1 29.386 2426 ASP B O 1
ATOM 4727 N N . GLN B 1 273 ? -17.368 44.447 -49.39 1 26.434 2427 GLN B N 1
ATOM 4728 C CA . GLN B 1 273 ? -16.563 44.397 -48.17 1 26.884 2427 GLN B CA 1
ATOM 4729 C C . GLN B 1 273 ? -17.304 43.565 -47.13 1 23.767 2427 GLN B C 1
ATOM 4730 O O . GLN B 1 273 ? -17.317 43.866 -45.932 1 25.559 2427 GLN B O 1
ATOM 4736 N N . SER B 1 274 ? -17.93 42.499 -47.621 1 26.608 2428 SER B N 1
ATOM 4737 C CA . SER B 1 274 ? -18.855 41.72 -46.814 1 30.084 2428 SER B CA 1
ATOM 4738 C C . SER B 1 274 ? -18.263 40.387 -46.364 1 29.261 2428 SER B C 1
ATOM 4739 O O . SER B 1 274 ? -18.874 39.721 -45.523 1 32.986 2428 SER B O 1
ATOM 4742 N N . TRP B 1 275 ? -17.081 40.004 -46.873 1 21.491 2429 TRP B N 1
ATOM 4743 C CA . TRP B 1 275 ? -16.531 38.684 -46.625 1 23.4 2429 TRP B CA 1
ATOM 4744 C C . TRP B 1 275 ? -15.293 38.734 -45.733 1 20.42 2429 TRP B C 1
ATOM 4745 O O . TRP B 1 275 ? -14.404 39.547 -45.933 1 20.052 2429 TRP B O 1
ATOM 4756 N N . TYR B 1 276 ? -15.213 37.761 -44.831 1 21 2430 TYR B N 1
ATOM 4757 C CA . TYR B 1 276 ? -13.973 37.378 -44.191 1 19.371 2430 TYR B CA 1
ATOM 4758 C C . TYR B 1 276 ? -13.721 35.947 -44.633 1 21.748 2430 TYR B C 1
ATOM 4759 O O . TYR B 1 276 ? -14.531 35.063 -44.35 1 22.599 2430 TYR B O 1
ATOM 4768 N N . VAL B 1 277 ? -12.639 35.747 -45.396 1 23.453 2431 VAL B N 1
ATOM 4769 C CA . VAL B 1 277 ? -12.343 34.467 -46.002 1 24.341 2431 VAL B CA 1
ATOM 4770 C C . VAL B 1 277 ? -11.603 33.603 -44.993 1 24.906 2431 VAL B C 1
ATOM 4771 O O . VAL B 1 277 ? -10.392 33.744 -44.801 1 22.772 2431 VAL B O 1
ATOM 4775 N N . ASN B 1 278 ? -12.359 32.695 -44.371 1 26.095 2432 ASN B N 1
ATOM 4776 C CA . ASN B 1 278 ? -11.874 31.926 -43.241 1 29.037 2432 ASN B CA 1
ATOM 4777 C C . ASN B 1 278 ? -11.004 30.784 -43.747 1 29.107 2432 ASN B C 1
ATOM 4778 O O . ASN B 1 278 ? -10.83 30.616 -44.955 1 30.01 2432 ASN B O 1
ATOM 4783 N N . LYS B 1 279 ? -10.48 29.992 -42.812 1 29.327 2433 LYS B N 1
ATOM 4784 C CA . LYS B 1 279 ? -9.464 29.006 -43.156 1 34.813 2433 LYS B CA 1
ATOM 4785 C C . LYS B 1 279 ? -10.002 28.043 -44.22 1 33.663 2433 LYS B C 1
ATOM 4786 O O . LYS B 1 279 ? -9.345 27.798 -45.231 1 35.093 2433 LYS B O 1
ATOM 4792 N N . LYS B 1 280 ? -11.214 27.518 -43.991 1 38.952 2434 LYS B N 1
ATOM 4793 C CA . LYS B 1 280 ? -11.828 26.551 -44.893 1 40.774 2434 LYS B CA 1
ATOM 4794 C C . LYS B 1 280 ? -11.999 27.157 -46.285 1 40.455 2434 LYS B C 1
ATOM 4795 O O . LYS B 1 280 ? -11.715 26.491 -47.276 1 42.746 2434 LYS B O 1
ATOM 4797 N N . LEU B 1 281 ? -12.432 28.424 -46.361 1 38.912 2435 LEU B N 1
ATOM 4798 C CA . LEU B 1 281 ? -12.668 29.072 -47.648 1 35.894 2435 LEU B CA 1
ATOM 4799 C C . LEU B 1 281 ? -11.343 29.315 -48.378 1 39.855 2435 LEU B C 1
ATOM 4800 O O . LEU B 1 281 ? -11.273 29.231 -49.609 1 39.057 2435 LEU B O 1
ATOM 4805 N N . ARG B 1 282 ? -10.303 29.683 -47.625 1 32.262 2436 ARG B N 1
ATOM 4806 C CA . ARG B 1 282 ? -9.015 29.989 -48.238 1 35.594 2436 ARG B CA 1
ATOM 4807 C C . ARG B 1 282 ? -8.432 28.722 -48.87 1 38.622 2436 ARG B C 1
ATOM 4808 O O . ARG B 1 282 ? -7.836 28.799 -49.943 1 42.944 2436 ARG B O 1
ATOM 4816 N N . GLN B 1 283 ? -8.594 27.582 -48.18 1 41.394 2437 GLN B N 1
ATOM 4817 C CA . GLN B 1 283 ? -8.111 26.304 -48.678 1 44.059 2437 GLN B CA 1
ATOM 4818 C C . GLN B 1 283 ? -8.86 25.922 -49.955 1 46.978 2437 GLN B C 1
ATOM 4819 O O . GLN B 1 283 ? -8.237 25.541 -50.946 1 47.672 2437 GLN B O 1
ATOM 4823 N N . ARG B 1 284 ? -10.187 26.089 -49.938 1 47.267 2438 ARG B N 1
ATOM 4824 C CA . ARG B 1 284 ? -11.023 25.844 -51.107 1 48.322 2438 ARG B CA 1
ATOM 4825 C C . ARG B 1 284 ? -10.648 26.752 -52.28 1 52.158 2438 ARG B C 1
ATOM 4826 O O . ARG B 1 284 ? -10.646 26.307 -53.427 1 54.442 2438 ARG B O 1
ATOM 4834 N N . LEU B 1 285 ? -10.314 28.017 -51.997 1 47.658 2439 LEU B N 1
ATOM 4835 C CA . LEU B 1 285 ? -9.912 28.979 -53.013 1 45.938 2439 LEU B CA 1
ATOM 4836 C C . LEU B 1 285 ? -8.641 28.518 -53.727 1 54.564 2439 LEU B C 1
ATOM 4837 O O . LEU B 1 285 ? -8.472 28.76 -54.92 1 48.633 2439 LEU B O 1
ATOM 4842 N N . TYR B 1 286 ? -7.726 27.896 -52.979 1 56.016 2440 TYR B N 1
ATOM 4843 C CA . TYR B 1 286 ? -6.436 27.531 -53.546 1 60.069 2440 TYR B CA 1
ATOM 4844 C C . TYR B 1 286 ? -6.623 26.355 -54.5 1 60.526 2440 TYR B C 1
ATOM 4845 O O . TYR B 1 286 ? -6.133 26.371 -55.624 1 52.825 2440 TYR B O 1
ATOM 4854 N N . GLU B 1 287 ? -7.36 25.352 -54.023 1 63.366 2441 GLU B N 1
ATOM 4855 C CA . GLU B 1 287 ? -7.681 24.161 -54.785 1 66.677 2441 GLU B CA 1
ATOM 4856 C C . GLU B 1 287 ? -8.369 24.541 -56.091 1 69.762 2441 GLU B C 1
ATOM 4857 O O . GLU B 1 287 ? -7.94 24.113 -57.161 1 75.916 2441 GLU B O 1
ATOM 4863 N N . GLU B 1 288 ? -9.416 25.371 -55.985 1 64.283 2442 GLU B N 1
ATOM 4864 C CA . GLU B 1 288 ? -10.319 25.636 -57.097 1 60.279 2442 GLU B CA 1
ATOM 4865 C C . GLU B 1 288 ? -9.67 26.615 -58.071 1 60.447 2442 GLU B C 1
ATOM 4866 O O . GLU B 1 288 ? -9.862 26.485 -59.284 1 61.806 2442 GLU B O 1
ATOM 4872 N N . TYR B 1 289 ? -8.894 27.577 -57.546 1 48.456 2443 TYR B N 1
ATOM 4873 C CA . TYR B 1 289 ? -8.405 28.644 -58.407 1 48.47 2443 TYR B CA 1
ATOM 4874 C C . TYR B 1 289 ? -6.885 28.787 -58.385 1 46.167 2443 TYR B C 1
ATOM 4875 O O . TYR B 1 289 ? -6.36 29.637 -59.104 1 46.514 2443 TYR B O 1
ATOM 4884 N N . HIS B 1 290 ? -6.203 27.981 -57.56 1 49.989 2444 HIS B N 1
ATOM 4885 C CA . HIS B 1 290 ? -4.752 28.044 -57.423 1 60.82 2444 HIS B CA 1
ATOM 4886 C C . HIS B 1 290 ? -4.317 29.462 -57.024 1 59.884 2444 HIS B C 1
ATOM 4887 O O . HIS B 1 290 ? -3.251 29.932 -57.413 1 56.173 2444 HIS B O 1
ATOM 4894 N N . VAL B 1 291 ? -5.163 30.153 -56.25 1 54.023 2445 VAL B N 1
ATOM 4895 C CA . VAL B 1 291 ? -4.804 31.429 -55.659 1 52.094 2445 VAL B CA 1
ATOM 4896 C C . VAL B 1 291 ? -4.233 31.144 -54.27 1 47.712 2445 VAL B C 1
ATOM 4897 O O . VAL B 1 291 ? -4.884 30.516 -53.442 1 45.021 2445 VAL B O 1
ATOM 4901 N N . ARG B 1 292 ? -2.973 31.54 -54.053 1 50.542 2446 ARG B N 1
ATOM 4902 C CA . ARG B 1 292 ? -2.29 31.328 -52.78 1 44.085 2446 ARG B CA 1
ATOM 4903 C C . ARG B 1 292 ? -2.545 32.521 -51.861 1 36.932 2446 ARG B C 1
ATOM 4904 O O . ARG B 1 292 ? -2.654 33.658 -52.318 1 39.952 2446 ARG B O 1
ATOM 4906 N N . THR B 1 293 ? -2.694 32.234 -50.565 1 34.705 2447 THR B N 1
ATOM 4907 C CA . THR B 1 293 ? -2.845 33.269 -49.552 1 31.923 2447 THR B CA 1
ATOM 4908 C C . THR B 1 293 ? -1.478 33.599 -48.956 1 28.662 2447 THR B C 1
ATOM 4909 O O . THR B 1 293 ? -0.792 32.703 -48.477 1 30.814 2447 THR B O 1
ATOM 4913 N N . CYS B 1 294 ? -1.133 34.888 -48.91 1 27.868 2448 CYS B N 1
ATOM 4914 C CA . CYS B 1 294 ? -0.022 35.315 -48.081 1 28.578 2448 CYS B CA 1
ATOM 4915 C C . CYS B 1 294 ? -0.512 35.604 -46.655 1 27.322 2448 CYS B C 1
ATOM 4916 O O . CYS B 1 294 ? -1.368 36.465 -46.449 1 25.807 2448 CYS B O 1
ATOM 4919 N N . THR B 1 295 ? 0.048 34.888 -45.68 1 25.346 2449 THR B N 1
ATOM 4920 C CA . THR B 1 295 ? -0.302 35.121 -44.284 1 25.471 2449 THR B CA 1
ATOM 4921 C C . THR B 1 295 ? 0.787 35.964 -43.632 1 23.655 2449 THR B C 1
ATOM 4922 O O . THR B 1 295 ? 1.969 35.62 -43.699 1 23.13 2449 THR B O 1
ATOM 4926 N N . LEU B 1 296 ? 0.375 37.017 -42.913 1 22.658 2450 LEU B N 1
ATOM 4927 C CA . LEU B 1 296 ? 1.356 37.811 -42.187 1 20.543 2450 LEU B CA 1
ATOM 4928 C C . LEU B 1 296 ? 0.817 37.987 -40.771 1 20.064 2450 LEU B C 1
ATOM 4929 O O . LEU B 1 296 ? -0.393 38.06 -40.597 1 20.748 2450 LEU B O 1
ATOM 4934 N N . ILE B 1 297 ? 1.705 38.032 -39.773 1 16.754 2451 ILE B N 1
ATOM 4935 C CA . ILE B 1 297 ? 1.298 38.475 -38.446 1 16.404 2451 ILE B CA 1
ATOM 4936 C C . ILE B 1 297 ? 1.862 39.875 -38.288 1 16.737 2451 ILE B C 1
ATOM 4937 O O . ILE B 1 297 ? 3.043 40.098 -38.563 1 17.894 2451 ILE B O 1
ATOM 4942 N N . GLN B 1 298 ? 0.994 40.804 -37.901 1 15.219 2452 GLN B N 1
ATOM 4943 C CA . GLN B 1 298 ? 1.398 42.171 -37.623 1 17.314 2452 GLN B CA 1
ATOM 4944 C C . GLN B 1 298 ? 1.714 42.267 -36.137 1 16.196 2452 GLN B C 1
ATOM 4945 O O . GLN B 1 298 ? 0.851 41.982 -35.301 1 17.405 2452 GLN B O 1
ATOM 4951 N N . PHE B 1 299 ? 2.973 42.622 -35.835 1 17.685 2453 PHE B N 1
ATOM 4952 C CA . PHE B 1 299 ? 3.421 42.8 -34.463 1 17.347 2453 PHE B CA 1
ATOM 4953 C C . PHE B 1 299 ? 3.403 44.28 -34.12 1 15.695 2453 PHE B C 1
ATOM 4954 O O . PHE B 1 299 ? 3.346 45.119 -35.001 1 15.866 2453 PHE B O 1
ATOM 4962 N N . LEU B 1 300 ? 3.393 44.611 -32.832 1 14.406 2454 LEU B N 1
ATOM 4963 C CA . LEU B 1 300 ? 3.444 45.999 -32.417 1 16.79 2454 LEU B CA 1
ATOM 4964 C C . LEU B 1 300 ? 4.631 46.708 -33.086 1 17.357 2454 LEU B C 1
ATOM 4965 O O . LEU B 1 300 ? 5.751 46.188 -33.079 1 18.299 2454 LEU B O 1
ATOM 4970 N N . GLY B 1 301 ? 4.347 47.866 -33.73 1 16.645 2455 GLY B N 1
ATOM 4971 C CA . GLY B 1 301 ? 5.358 48.665 -34.381 1 14.196 2455 GLY B CA 1
ATOM 4972 C C . GLY B 1 301 ? 5.548 48.255 -35.846 1 15.465 2455 GLY B C 1
ATOM 4973 O O . GLY B 1 301 ? 6.333 48.888 -36.529 1 17.552 2455 GLY B O 1
ATOM 4974 N N . ASP B 1 302 ? 4.845 47.226 -36.326 1 15.361 2456 ASP B N 1
ATOM 4975 C CA . ASP B 1 302 ? 4.986 46.886 -37.747 1 15.492 2456 ASP B CA 1
ATOM 4976 C C . ASP B 1 302 ? 4.157 47.854 -38.603 1 16.066 2456 ASP B C 1
ATOM 4977 O O . ASP B 1 302 ? 2.959 48.023 -38.358 1 14.63 2456 ASP B O 1
ATOM 4982 N N . ALA B 1 303 ? 4.787 48.362 -39.671 1 16.54 2457 ALA B N 1
ATOM 4983 C CA . ALA B 1 303 ? 4.131 49.198 -40.669 1 16.186 2457 ALA B CA 1
ATOM 4984 C C . ALA B 1 303 ? 4.004 48.367 -41.939 1 15.969 2457 ALA B C 1
ATOM 4985 O O . ALA B 1 303 ? 5.025 48.03 -42.529 1 17.634 2457 ALA B O 1
ATOM 4987 N N . ILE B 1 304 ? 2.771 48.036 -42.326 1 14.311 2458 ILE B N 1
ATOM 4988 C CA . ILE B 1 304 ? 2.512 47.239 -43.513 1 15.672 2458 ILE B CA 1
ATOM 4989 C C . ILE B 1 304 ? 2.16 48.216 -44.635 1 16.668 2458 ILE B C 1
ATOM 4990 O O . ILE B 1 304 ? 1.206 48.952 -44.506 1 15.975 2458 ILE B O 1
ATOM 4995 N N . VAL B 1 305 ? 2.905 48.127 -45.744 1 17.425 2459 VAL B N 1
ATOM 4996 C CA . VAL B 1 305 ? 2.846 49.092 -46.837 1 18.382 2459 VAL B CA 1
ATOM 4997 C C . VAL B 1 305 ? 2.264 48.351 -48.031 1 16.93 2459 VAL B C 1
ATOM 4998 O O . VAL B 1 305 ? 2.862 47.385 -48.472 1 20.743 2459 VAL B O 1
ATOM 5002 N N . LEU B 1 306 ? 1.055 48.776 -48.452 1 18.701 2460 LEU B N 1
ATOM 5003 C CA . LEU B 1 306 ? 0.316 48.081 -49.487 1 18.216 2460 LEU B CA 1
ATOM 5004 C C . LEU B 1 306 ? 0.174 48.997 -50.695 1 18.711 2460 LEU B C 1
ATOM 5005 O O . LEU B 1 306 ? -0.183 50.159 -50.559 1 18.393 2460 LEU B O 1
ATOM 5010 N N . PRO B 1 307 ? 0.397 48.468 -51.907 1 19.903 2461 PRO B N 1
ATOM 5011 C CA . PRO B 1 307 ? 0.166 49.264 -53.107 1 22.692 2461 PRO B CA 1
ATOM 5012 C C . PRO B 1 307 ? -1.326 49.34 -53.439 1 21.988 2461 PRO B C 1
ATOM 5013 O O . PRO B 1 307 ? -2.079 48.427 -53.112 1 21.554 2461 PRO B O 1
ATOM 5017 N N . ALA B 1 308 ? -1.75 50.434 -54.075 1 23.979 2462 ALA B N 1
ATOM 5018 C CA . ALA B 1 308 ? -3.084 50.511 -54.665 1 21.913 2462 ALA B CA 1
ATOM 5019 C C . ALA B 1 308 ? -3.441 49.214 -55.389 1 22.924 2462 ALA B C 1
ATOM 5020 O O . ALA B 1 308 ? -2.632 48.652 -56.133 1 26.217 2462 ALA B O 1
ATOM 5022 N N . GLY B 1 309 ? -4.652 48.702 -55.141 1 28.13 2463 GLY B N 1
ATOM 5023 C CA . GLY B 1 309 ? -5.109 47.502 -55.831 1 27.553 2463 GLY B CA 1
ATOM 5024 C C . GLY B 1 309 ? -4.92 46.199 -55.049 1 25.27 2463 GLY B C 1
ATOM 5025 O O . GLY B 1 309 ? -5.514 45.189 -55.401 1 29.648 2463 GLY B O 1
ATOM 5026 N N . ALA B 1 310 ? -4.065 46.188 -54.02 1 24.328 2464 ALA B N 1
ATOM 5027 C CA . ALA B 1 310 ? -3.841 44.959 -53.271 1 23.684 2464 ALA B CA 1
ATOM 5028 C C . ALA B 1 310 ? -5.116 44.682 -52.491 1 25.733 2464 ALA B C 1
ATOM 5029 O O . ALA B 1 310 ? -5.878 45.621 -52.253 1 26.084 2464 ALA B O 1
ATOM 5031 N N . LEU B 1 311 ? -5.358 43.404 -52.19 1 22.282 2465 LEU B N 1
ATOM 5032 C CA . LEU B 1 311 ? -6.546 43.015 -51.424 1 29.257 2465 LEU B CA 1
ATOM 5033 C C . LEU B 1 311 ? -6.082 42.441 -50.091 1 24.582 2465 LEU B C 1
ATOM 5034 O O . LEU B 1 311 ? -5.11 41.686 -50.067 1 27.264 2465 LEU B O 1
ATOM 5039 N N . HIS B 1 312 ? -6.803 42.772 -49.018 1 22.763 2466 HIS B N 1
ATOM 5040 C CA . HIS B 1 312 ? -6.41 42.174 -47.754 1 20.56 2466 HIS B CA 1
ATOM 5041 C C . HIS B 1 312 ? -7.604 42.139 -46.805 1 18.557 2466 HIS B C 1
ATOM 5042 O O . HIS B 1 312 ? -8.591 42.847 -47.019 1 17.848 2466 HIS B O 1
ATOM 5049 N N . GLN B 1 313 ? -7.439 41.325 -45.749 1 17.832 2467 GLN B N 1
ATOM 5050 C CA . GLN B 1 313 ? -8.369 41.261 -44.642 1 16.031 2467 GLN B CA 1
ATOM 5051 C C . GLN B 1 313 ? -7.524 41.162 -43.375 1 15.546 2467 GLN B C 1
ATOM 5052 O O . GLN B 1 313 ? -6.329 40.831 -43.446 1 15.31 2467 GLN B O 1
ATOM 5058 N N . VAL B 1 314 ? -8.153 41.479 -42.223 1 16.46 2468 VAL B N 1
ATOM 5059 C CA . VAL B 1 314 ? -7.43 41.529 -40.963 1 15.929 2468 VAL B CA 1
ATOM 5060 C C . VAL B 1 314 ? -8.296 40.875 -39.884 1 16.317 2468 VAL B C 1
ATOM 5061 O O . VAL B 1 314 ? -9.515 41.054 -39.877 1 18.409 2468 VAL B O 1
ATOM 5065 N N . GLN B 1 315 ? -7.648 40.113 -38.991 1 18.732 2469 GLN B N 1
ATOM 5066 C CA . GLN B 1 315 ? -8.339 39.527 -37.853 1 16.783 2469 GLN B CA 1
ATOM 5067 C C . GLN B 1 315 ? -7.493 39.781 -36.609 1 16.824 2469 GLN B C 1
ATOM 5068 O O . GLN B 1 315 ? -6.466 39.144 -36.418 1 18.028 2469 GLN B O 1
ATOM 5074 N N . ASN B 1 316 ? -7.928 40.733 -35.766 1 17.235 2470 ASN B N 1
ATOM 5075 C CA . ASN B 1 316 ? -7.212 40.999 -34.541 1 16.15 2470 ASN B CA 1
ATOM 5076 C C . ASN B 1 316 ? -7.353 39.764 -33.646 1 15.537 2470 ASN B C 1
ATOM 5077 O O . ASN B 1 316 ? -8.44 39.202 -33.579 1 15.388 2470 ASN B O 1
ATOM 5082 N N . PHE B 1 317 ? -6.265 39.371 -32.978 1 14.201 2471 PHE B N 1
ATOM 5083 C CA . PHE B 1 317 ? -6.318 38.375 -31.901 1 15.375 2471 PHE B CA 1
ATOM 5084 C C . PHE B 1 317 ? -6.403 39.057 -30.539 1 14.301 2471 PHE B C 1
ATOM 5085 O O . PHE B 1 317 ? -7.287 38.761 -29.74 1 15.685 2471 PHE B O 1
ATOM 5093 N N . HIS B 1 318 ? -5.45 39.946 -30.266 1 16.318 2472 HIS B N 1
ATOM 5094 C CA . HIS B 1 318 ? -5.546 40.868 -29.139 1 14.456 2472 HIS B CA 1
ATOM 5095 C C . HIS B 1 318 ? -6.332 42.101 -29.601 1 16.7 2472 HIS B C 1
ATOM 5096 O O . HIS B 1 318 ? -6.585 42.231 -30.796 1 17.278 2472 HIS B O 1
ATOM 5103 N N . SER B 1 319 ? -6.641 43.024 -28.677 1 15.716 2473 SER B N 1
ATOM 5104 C CA . SER B 1 319 ? -7.206 44.319 -29.05 1 17.192 2473 SER B CA 1
ATOM 5105 C C . SER B 1 319 ? -6.1 45.133 -29.699 1 18.683 2473 SER B C 1
ATOM 5106 O O . SER B 1 319 ? -4.956 45.055 -29.269 1 18.854 2473 SER B O 1
ATOM 5109 N N . CYS B 1 320 ? -6.428 45.875 -30.772 1 19.036 2474 CYS B N 1
ATOM 5110 C CA . CYS B 1 320 ? -5.373 46.536 -31.532 1 15.739 2474 CYS B CA 1
ATOM 5111 C C . CYS B 1 320 ? -5.844 47.951 -31.872 1 14.93 2474 CYS B C 1
ATOM 5112 O O . CYS B 1 320 ? -7.031 48.186 -32.052 1 15.211 2474 CYS B O 1
ATOM 5115 N N . ILE B 1 321 ? -4.897 48.882 -31.928 1 13.093 2475 ILE B N 1
ATOM 5116 C CA . ILE B 1 321 ? -5.123 50.207 -32.469 1 13.462 2475 ILE B CA 1
ATOM 5117 C C . ILE B 1 321 ? -4.173 50.347 -33.658 1 15.35 2475 ILE B C 1
ATOM 5118 O O . ILE B 1 321 ? -2.952 50.149 -33.519 1 15.37 2475 ILE B O 1
ATOM 5123 N N . GLN B 1 322 ? -4.743 50.636 -34.831 1 16.978 2476 GLN B N 1
ATOM 5124 C CA . GLN B 1 322 ? -3.922 50.851 -35.998 1 19.429 2476 GLN B CA 1
ATOM 5125 C C . GLN B 1 322 ? -4.14 52.264 -36.51 1 20.46 2476 GLN B C 1
ATOM 5126 O O . GLN B 1 322 ? -5.252 52.798 -36.417 1 21.541 2476 GLN B O 1
ATOM 5132 N N . VAL B 1 323 ? -3.073 52.832 -37.072 1 18.393 2477 VAL B N 1
ATOM 5133 C CA . VAL B 1 323 ? -3.211 54.101 -37.773 1 19.346 2477 VAL B CA 1
ATOM 5134 C C . VAL B 1 323 ? -2.807 53.871 -39.233 1 18.685 2477 VAL B C 1
ATOM 5135 O O . VAL B 1 323 ? -1.805 53.213 -39.502 1 17.713 2477 VAL B O 1
ATOM 5139 N N A THR B 1 324 ? -3.602 54.42 -40.163 0.67 19.119 2478 THR B N 1
ATOM 5140 N N B THR B 1 324 ? -3.614 54.379 -40.182 0.33 19.13 2478 THR B N 1
ATOM 5141 C CA A THR B 1 324 ? -3.28 54.285 -41.572 0.67 20.774 2478 THR B CA 1
ATOM 5142 C CA B THR B 1 324 ? -3.312 54.224 -41.602 0.33 20.045 2478 THR B CA 1
ATOM 5143 C C A THR B 1 324 ? -2.985 55.667 -42.142 0.67 20.446 2478 THR B C 1
ATOM 5144 C C B THR B 1 324 ? -3.107 55.595 -42.242 0.33 20.356 2478 THR B C 1
ATOM 5145 O O A THR B 1 324 ? -3.479 56.672 -41.639 0.67 22.008 2478 THR B O 1
ATOM 5146 O O B THR B 1 324 ? -3.837 56.533 -41.917 0.33 21.51 2478 THR B O 1
ATOM 5153 N N . GLU B 1 325 ? -2.102 55.694 -43.13 1 20.365 2479 GLU B N 1
ATOM 5154 C CA . GLU B 1 325 ? -1.798 56.926 -43.833 1 22.005 2479 GLU B CA 1
ATOM 5155 C C . GLU B 1 325 ? -1.777 56.583 -45.328 1 20.425 2479 GLU B C 1
ATOM 5156 O O . GLU B 1 325 ? -1.212 55.577 -45.741 1 20.635 2479 GLU B O 1
ATOM 5162 N N . ASP B 1 326 ? -2.465 57.407 -46.119 1 20.391 2480 ASP B N 1
ATOM 5163 C CA . ASP B 1 326 ? -2.466 57.216 -47.557 1 21.504 2480 ASP B CA 1
ATOM 5164 C C . ASP B 1 326 ? -1.312 58.019 -48.122 1 19.709 2480 ASP B C 1
ATOM 5165 O O . ASP B 1 326 ? -0.971 59.07 -47.589 1 22.03 2480 ASP B O 1
ATOM 5170 N N . PHE B 1 327 ? -0.756 57.506 -49.212 1 22.8 2481 PHE B N 1
ATOM 5171 C CA . PHE B 1 327 ? 0.2 58.271 -49.996 1 23.277 2481 PHE B CA 1
ATOM 5172 C C . PHE B 1 327 ? 0.042 57.871 -51.455 1 26.062 2481 PHE B C 1
ATOM 5173 O O . PHE B 1 327 ? -0.677 56.901 -51.747 1 23.068 2481 PHE B O 1
ATOM 5181 N N . VAL B 1 328 ? 0.762 58.574 -52.349 1 23.075 2482 VAL B N 1
ATOM 5182 C CA . VAL B 1 328 ? 0.552 58.284 -53.757 1 23.375 2482 VAL B CA 1
ATOM 5183 C C . VAL B 1 328 ? 1.906 58.159 -54.457 1 22.428 2482 VAL B C 1
ATOM 5184 O O . VAL B 1 328 ? 2.49 59.154 -54.863 1 25.024 2482 VAL B O 1
ATOM 5188 N N . SER B 1 329 ? 2.372 56.927 -54.637 1 23.131 2483 SER B N 1
ATOM 5189 C CA . SER B 1 329 ? 3.662 56.741 -55.274 1 25.735 2483 SER B CA 1
ATOM 5190 C C . SER B 1 329 ? 3.465 56.906 -56.781 1 29.723 2483 SER B C 1
ATOM 5191 O O . SER B 1 329 ? 2.358 56.694 -57.267 1 26.88 2483 SER B O 1
ATOM 5194 N N . PRO B 1 330 ? 4.499 57.309 -57.563 1 31.863 2484 PRO B N 1
ATOM 5195 C CA . PRO B 1 330 ? 4.375 57.358 -59.019 1 33.952 2484 PRO B CA 1
ATOM 5196 C C . PRO B 1 330 ? 4.132 55.981 -59.625 1 34.914 2484 PRO B C 1
ATOM 5197 O O . PRO B 1 330 ? 3.442 55.856 -60.639 1 36.123 2484 PRO B O 1
ATOM 5201 N N . GLU B 1 331 ? 4.678 54.95 -58.965 1 31.999 2485 GLU B N 1
ATOM 5202 C CA . GLU B 1 331 ? 4.579 53.588 -59.462 1 30.338 2485 GLU B CA 1
ATOM 5203 C C . GLU B 1 331 ? 3.126 53.162 -59.655 1 36.308 2485 GLU B C 1
ATOM 5204 O O . GLU B 1 331 ? 2.843 52.459 -60.621 1 34.934 2485 GLU B O 1
ATOM 5210 N N . HIS B 1 332 ? 2.216 53.561 -58.747 1 33.317 2486 HIS B N 1
ATOM 5211 C CA . HIS B 1 332 ? 0.852 53.042 -58.798 1 38.076 2486 HIS B CA 1
ATOM 5212 C C . HIS B 1 332 ? -0.186 54.134 -59.06 1 39.649 2486 HIS B C 1
ATOM 5213 O O . HIS B 1 332 ? -1.375 53.886 -58.903 1 43.011 2486 HIS B O 1
ATOM 5220 N N . LEU B 1 333 ? 0.245 55.327 -59.483 1 35.98 2487 LEU B N 1
ATOM 5221 C CA . LEU B 1 333 ? -0.638 56.48 -59.577 1 39.366 2487 LEU B CA 1
ATOM 5222 C C . LEU B 1 333 ? -1.69 56.238 -60.657 1 42.661 2487 LEU B C 1
ATOM 5223 O O . LEU B 1 333 ? -2.861 56.597 -60.483 1 35.523 2487 LEU B O 1
ATOM 5228 N N . VAL B 1 334 ? -1.235 55.638 -61.762 1 46.51 2488 VAL B N 1
ATOM 5229 C CA . VAL B 1 334 ? -2.124 55.225 -62.839 1 52.561 2488 VAL B CA 1
ATOM 5230 C C . VAL B 1 334 ? -3.166 54.233 -62.319 1 45.158 2488 VAL B C 1
ATOM 5231 O O . VAL B 1 334 ? -4.36 54.479 -62.472 1 44.58 2488 VAL B O 1
ATOM 5235 N N . GLU B 1 335 ? -2.721 53.103 -61.759 1 46.455 2489 GLU B N 1
ATOM 5236 C CA . GLU B 1 335 ? -3.618 52.068 -61.27 1 40.307 2489 GLU B CA 1
ATOM 5237 C C . GLU B 1 335 ? -4.538 52.628 -60.181 1 40.427 2489 GLU B C 1
ATOM 5238 O O . GLU B 1 335 ? -5.723 52.309 -60.162 1 39.544 2489 GLU B O 1
ATOM 5240 N N . SER B 1 336 ? -3.998 53.474 -59.299 1 33.372 2490 SER B N 1
ATOM 5241 C CA . SER B 1 336 ? -4.782 54.182 -58.295 1 33.211 2490 SER B CA 1
ATOM 5242 C C . SER B 1 336 ? -5.826 55.114 -58.926 1 36.645 2490 SER B C 1
ATOM 5243 O O . SER B 1 336 ? -6.922 55.259 -58.377 1 31.524 2490 SER B O 1
ATOM 5246 N N . PHE B 1 337 ? -5.482 55.747 -60.064 1 36.89 2491 PHE B N 1
ATOM 5247 C CA . PHE B 1 337 ? -6.389 56.638 -60.798 1 40.948 2491 PHE B CA 1
ATOM 5248 C C . PHE B 1 337 ? -7.63 55.86 -61.275 1 34.475 2491 PHE B C 1
ATOM 5249 O O . PHE B 1 337 ? -8.76 56.307 -61.053 1 34.965 2491 PHE B O 1
ATOM 5257 N N A HIS B 1 338 ? -7.399 54.707 -61.921 0.51 33.425 2492 HIS B N 1
ATOM 5258 N N B HIS B 1 338 ? -7.4 54.7 -61.902 0.49 34.349 2492 HIS B N 1
ATOM 5259 C CA A HIS B 1 338 ? -8.421 53.787 -62.407 0.51 36.977 2492 HIS B CA 1
ATOM 5260 C CA B HIS B 1 338 ? -8.455 53.837 -62.413 0.49 38.333 2492 HIS B CA 1
ATOM 5261 C C A HIS B 1 338 ? -9.399 53.426 -61.282 0.51 40.174 2492 HIS B C 1
ATOM 5262 C C B HIS B 1 338 ? -9.405 53.405 -61.289 0.49 41.042 2492 HIS B C 1
ATOM 5263 O O A HIS B 1 338 ? -10.619 53.554 -61.445 0.51 35.674 2492 HIS B O 1
ATOM 5264 O O B HIS B 1 338 ? -10.623 53.47 -61.456 0.49 37.249 2492 HIS B O 1
ATOM 5277 N N . LEU B 1 339 ? -8.851 52.982 -60.139 1 35.697 2493 LEU B N 1
ATOM 5278 C CA . LEU B 1 339 ? -9.662 52.474 -59.027 1 36.502 2493 LEU B CA 1
ATOM 5279 C C . LEU B 1 339 ? -10.422 53.637 -58.404 1 37.109 2493 LEU B C 1
ATOM 5280 O O . LEU B 1 339 ? -11.602 53.522 -58.077 1 39.969 2493 LEU B O 1
ATOM 5285 N N . THR B 1 340 ? -9.726 54.765 -58.272 1 35.184 2494 THR B N 1
ATOM 5286 C CA . THR B 1 340 ? -10.335 55.998 -57.817 1 38.576 2494 THR B CA 1
ATOM 5287 C C . THR B 1 340 ? -11.493 56.386 -58.742 1 40.958 2494 THR B C 1
ATOM 5288 O O . THR B 1 340 ? -12.544 56.744 -58.231 1 41.089 2494 THR B O 1
ATOM 5292 N N . GLN B 1 341 ? -11.286 56.29 -60.069 1 39.648 2495 GLN B N 1
ATOM 5293 C CA . GLN B 1 341 ? -12.284 56.599 -61.096 1 44.801 2495 GLN B CA 1
ATOM 5294 C C . GLN B 1 341 ? -13.454 55.611 -61.071 1 45.764 2495 GLN B C 1
ATOM 5295 O O . GLN B 1 341 ? -14.583 56.01 -61.345 1 50.743 2495 GLN B O 1
ATOM 5301 N N . GLU B 1 342 ? -13.173 54.326 -60.793 1 47.496 2496 GLU B N 1
ATOM 5302 C CA . GLU B 1 342 ? -14.207 53.299 -60.706 1 48.437 2496 GLU B CA 1
ATOM 5303 C C . GLU B 1 342 ? -15.116 53.629 -59.523 1 50.551 2496 GLU B C 1
ATOM 5304 O O . GLU B 1 342 ? -16.337 53.605 -59.655 1 54.834 2496 GLU B O 1
ATOM 5307 N N . LEU B 1 343 ? -14.497 53.968 -58.38 1 52.105 2497 LEU B N 1
ATOM 5308 C CA . LEU B 1 343 ? -15.195 54.324 -57.156 1 48.105 2497 LEU B CA 1
ATOM 5309 C C . LEU B 1 343 ? -15.82 55.715 -57.274 1 53.951 2497 LEU B C 1
ATOM 5310 O O . LEU B 1 343 ? -16.686 56.074 -56.482 1 54.774 2497 LEU B O 1
ATOM 5312 N N . ARG B 1 344 ? -15.378 56.52 -58.248 1 54.964 2498 ARG B N 1
ATOM 5313 C CA . ARG B 1 344 ? -15.955 57.847 -58.354 1 58.423 2498 ARG B CA 1
ATOM 5314 C C . ARG B 1 344 ? -17.255 57.748 -59.15 1 60.785 2498 ARG B C 1
ATOM 5315 O O . ARG B 1 344 ? -18.279 58.27 -58.711 1 59.665 2498 ARG B O 1
ATOM 5317 N N . LEU B 1 345 ? -17.196 57.015 -60.274 1 61.11 2499 LEU B N 1
ATOM 5318 C CA . LEU B 1 345 ? -18.263 56.903 -61.265 1 66.469 2499 LEU B CA 1
ATOM 5319 C C . LEU B 1 345 ? -19.207 55.738 -60.944 1 74.141 2499 LEU B C 1
ATOM 5320 O O . LEU B 1 345 ? -20.039 55.364 -61.771 1 82.731 2499 LEU B O 1
ATOM 5322 N N . LEU B 1 346 ? -19.071 55.165 -59.738 1 71.816 2500 LEU B N 1
ATOM 5323 C CA . LEU B 1 346 ? -19.902 54.066 -59.253 1 68.858 2500 LEU B CA 1
ATOM 5324 C C . LEU B 1 346 ? -20.055 54.168 -57.722 1 67.921 2500 LEU B C 1
ATOM 5325 O O . LEU B 1 346 ? -20.307 55.3 -57.233 1 62.579 2500 LEU B O 1
#

Sequence (679 aa):
SMIPHSWICEKHILWLKDYKNSSNWKLFKECWKQGQPAVVVSGVHKKMNISLWKAESISLDFGDHQADLLNCKDSIISNANVKEFWDGFEEVSKRQETVVLKLKDWPSGEDFKTMMMPARYEDLLKSLPLPEYCNPEGKFNLASHLPGFFVRPDLGPRLCSAYGVVAAKDHDIGTTNLHIEVSDVVVNILVYVGIAKGNGILSKAGILKKFEEEDLDDILRKRLKDSSEIPGALWHIYAGKDVDKIREFLQKISKEQGLEVLPEHDPIRDQSWYVNKKLRQRLYEEYHVRTCTLIQFLGDAIVLPAGALHQVQNFHSCIQVTTEDFVSPEHLVESFHLTQELRLLMIPHSWICEKHILWLKDYKNSSNWKLFKECWKQGQPAVVVSGVHKKMNISLWKAESISSLDFGDHQADLLNCKDSIISNANVKEFWDGFEEVSKRQGETVVLKLKDWPSGEDFKTMMPARYEDLLKSLPLPEYCNPEGKFNLASHLPGFFVRPDLGPRLCSAYGVVAAKDHDIGTTNLHIEVSDVVNILVYVGIAKGNGILSKAGILKKFEEEDLDDILRKRLKDSSEIPGALWHIYAGKDVDKIREFLQKISKEQGLPEHDPIRDQSWYVNKKLRQRLYEEYHVRTCTLIQFLGDAIVLPAGALHQVQNFHSCIQVTTEDFVSPEHLVESFHHLTQELRLL

Solvent-accessible surface area: 30134 Å² total; per-residue (Å²): 155,155,27,40,68,24,94,7,18,168,63,46,0,0,27,0,87,52,56,160,33,100,31,8,36,107,35,0,31,101,12,32,119,120,35,37,1,0,4,0,11,9,2,46,141,92,14,60,146,69,32,4,30,8,80,28,4,32,151,85,18,26,149,71,95,26,95,0,45,25,12,123,76,66,113,97,29,163,16,78,6,139,85,0,25,54,0,3,56,86,2,73,90,21,91,144,21,47,2,3,16,4,95,45,77,5,38,16,41,47,0,37,16,61,5,76,50,10,27,123,9,1,49,129,4,8,10,4,55,21,4,0,26,24,153,0,84,2,0,0,11,60,46,0,57,52,163,89,22,43,145,78,40,1,0,26,0,26,2,4,0,4,0,8,23,31,181,34,48,80,8,4,7,36,27,2,24,63,12,109,19,14,2,0,12,1,0,10,49,17,1,67,9,53,32,103,82,30,83,67,109,73,21,2,56,40,68,0,69,131,28,127,16,46,119,73,5,86,91,25,9,104,75,100,90,48,49,13,0,0,2,2,0,1,1,26,30,171,18,25,94,57,2,64,96,0,0,57,65,16,3,65,113,50,52,126,52,102,64,125,105,46,47,2,5,68,82,79,68,39,18,1,27,146,130,25,30,102,69,1,93,115,73,54,137,2,64,42,8,23,3,2,0,0,32,0,0,0,0,0,0,21,54,23,5,0,6,0,9,3,9,2,5,1,3,0,24,1,14,6,4,0,4,0,26,79,37,116,111,64,0,39,85,50,2,75,85,8,81,11,42,205,31,41,63,21,90,7,20,168,60,46,0,0,37,0,90,51,54,139,33,102,28,8,59,107,33,0,49,113,11,0,66,118,27,35,2,0,8,0,11,9,2,50,139,93,15,71,72,70,34,3,92,9,73,31,3,28,149,88,11,26,108,78,96,30,94,0,44,25,14,118,74,67,112,98,26,161,15,75,4,100,88,0,21,77,0,4,57,77,2,72,117,22,79,126,146,20,45,2,3,18,6,66,55,64,1,35,22,114,68,0,72,95,60,5,84,59,8,34,58,13,1,52,134,4,8,12,5,61,43,3,0,29,34,163,10,177,51,2,48,20,73,129,38,84,57,158,82,20,44,143,60,51,7,1,26,2,23,2,4,1,5,0,10,23,29,181,35,76,80,8,4,6,35,29,1,23,45,12,28,3,3,3,0,15,1,0,11,34,17,0,64,6,23,5,98,51,12,70,7,136,58,20,3,60,37,21,0,73,106,30,125,16,41,113,60,11,92,87,27,6,80,80,103,94,45,64,19,0,0,2,0,0,1,2,31,35,138,25,24,94,103,1,60,99,2,0,67,50,22,18,70,121,92,69,121,157,115,64,45,1,5,69,80,99,66,54,18,2,26,141,74,25,28,80,87,1,119,107,87,52,150,2,60,41,11,18,6,3,0,0,32,0,0,0,0,0,0,9,11,11,4,0,6,0,7,3,9,3,8,1,3,0,14,1,14,7,5,0,4,0,72,66,22,36,122,49,6,91,113,36,6,46,66,68,64,97,120

B-factor: mean 33.12, std 20.69, range [4.67, 210.41]

Organism: Homo sapiens (NCBI:txid9606)

Foldseek 3Di:
DDFDWDAFDVNQEIEREALPDQCNLVVVVVNVVVQRWYKYFDLLVLFDLQCQELVNCCVLQVPDWAWKAFQAFRDTDPDTSNLQSVCQAEVVSADCHTKIKDWQVDAAVCCCPSVVVRVVRCLRRPGQCQWFHAPHLQAQAVAAAAPAADVRATKGKMWIFFCQSNVDQQGFPFFKAFFQFKKKKAFNYFHFHDDPPGDGQVRLLVVVVPDDGDPVQVVVSVDPVWRWWKKKKKFRLVCQVLVQVLVLVVCVVPPNPPDPPDGCRVVSRGDQGPVNQVVSCVVPVTHIGMDTHIHRMMIIGGGRMIMTMGTRTITMMMMHSGGRHDNVPHNSCCRSNRSYD/DFDWDAWDVNQEIEGEALPDPCPLVVVVVNVLVQRWYKYFDLLVQFPQVCQELVNVCVLCVPDWDWKAQQAFRDTDPDTSNLQSVCQAEVVSADVFHTKIKDWQVPADVCCCVSPVVRVVRCLRRPGSCLFFHPPRVQFCVVPDDDLLAAVRATKGKMWIFFCQRVVDQQGFPFFKAFFLFKKKKAFSYFHFHDDPPGDGQVVLLVVVVPDDTDPVQNVVSVDDVWAWWKKKKKFRLVCQVLVQVLVQVVQVVPPHPPDGCRHVSRGHQGPVNQVVSCVVPVGHIGMDTHIHRMMIIGGGRMIMTMGTRTITMMMMHGTHGPSCSVVSSVSSVVVVVD

Radius of gyration: 30.63 Å; Cα contacts (8 Å, |Δi|>4): 1510; chains: 2; bounding box: 56×74×85 Å

GO terms:
  GO:0005634 nucleus (C, IDA)
  GO:0005634 nucleus (C, EXP)
  GO:0032454 histone H3K9 demethylase activity (F, IMP)
  GO:0140457 protein demethylase activity (F, IMP)
  GO:0005515 protein binding (F, IPI)
  GO:0005654 nucleoplasm (C, TAS)
  GO:0032454 histone H3K9 demethylase activity (F, TAS)
  GO:0007596 blood coagulation (P, TAS)
  GO:0006355 regulation of DNA-templated transcription (P, TAS)
  GO:0046966 nuclear thyroid hormone receptor binding (F, TAS)

Secondary structure (DSSP, 8-state):
----EEEETTTTEEEE--TT-TTHHHHHHHHHTTT--EEE--GGGTS-HHHHSHHHHHHHHTTS----EETTTTEEPS--HHHHHHTTSBGGG------EEE-SSSBHHHHHHHSHHHHHHHHHH-SSHHHHSTT-TT--TTTS-TBTS-TT-S-EEEEE--STTTT-TT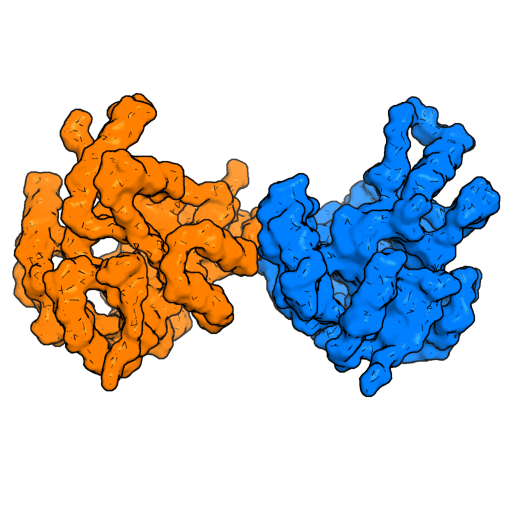--SEEEEE-SS-EEEEEEEEE--BSTT---HHHHHHHHHTS---HHHHHHHT-TTS-EEEEEEEE-GGGHHHHHHHHHHHHHHSS-TTSTT--HHHHT-----HHHHHHHHHHH-PPPEEEEEETT-EEEE-TT-EEEEEESSEEEEEEE----SS-TTSSSSTTTSSSB-/---EEEETTTTEEEE--TT-TTHHHHHHHHHTTT--EEE--GGGTS-GGGGSHHHHHHHHTTS----EETTT-PBPS--HHHHHHTTTBGGG-------EEE-S-SBHHHHHHHSHHHHHHHHHH-SSHHHHSTT-TT--TTTS-GGGS-TT-S-EEEEE--STTTT-TT--SEEEEE-SSEEEEEEEEEE--B-TTPPPHHHHHHHHHTS---HHHHHHHHSSS--EEEEEEEE-GGGHHHHHHHHHHHHHSS------HHHHT-----HHHHHHHHHHH-PPPEEEEEETT-EEEE-TT-EEEEEESSEEEEEEEEE--GGGHHHHHHHHHHHH--

Nearest PDB structures (foldseek):
  9gdk-assembly1_A  TM=1.003E+00  e=8.042E-81  Homo sapiens
  5fzo-assembly1_A  TM=9.580E-01  e=5.434E-72  Homo sapiens
  5fzo-assembly2_B  TM=9.553E-01  e=3.130E-70  Homo sapiens
  5raf-assembly1_A  TM=8.930E-01  e=7.064E-47  Homo sapiens
  6rbj-assembly1_A  TM=8.952E-01  e=8.353E-46  Homo sapiens